Protein AF-A0A0S4IZT4-F1 (afdb_monomer)

Sequence (382 aa):
MASQEDWDALQRRHVTFEAAATEGKKELQRSRHFEVEDWSTKFVSDETIILMGGESGSGKTMHMLTANREQADVVVYVRGAQHHFAAALDAEATDKNRENVDCNIFVWNQQYRVFFEVLVVLVKAAIRNTNPMLGLCLQGWDVSEKAVFKVRLCLDEIGASTAFIRVCCAARPDALRKLLAWDDRVQLRIIAGGTGVDMKSETLGCETIGSEAPTFKHSIFSARGMSLYWNMRASLDGLTDNEFTDLKVAREKLMGKITWANVEKRKAALKNRDVILQACIKGLSTAIAKSRENDEPQGDNRASQRRLILEGLFSAVESDGGCAAALTNPRLAALIAARCNAVANEMVEKELCMSTSGTNIRQKILRPVEQEFKNINGLKDA

Solvent-accessible surface area (backbone atoms only — not comparable to full-atom values): 21372 Å² total; per-residue (Å²): 69,58,52,71,68,52,44,54,49,48,57,55,74,48,76,81,69,76,79,78,81,78,76,86,90,63,78,70,81,72,52,80,79,63,67,46,82,47,76,71,80,52,75,88,49,69,52,32,30,38,39,34,16,28,56,87,63,36,48,58,72,55,44,64,73,30,31,52,54,94,71,36,81,42,51,42,52,43,68,60,57,63,57,57,41,52,55,52,51,53,57,56,56,74,73,54,92,70,76,99,59,78,62,66,65,56,51,49,55,48,52,45,51,51,47,51,56,48,48,47,52,52,53,52,49,32,34,52,75,70,41,49,65,56,56,56,44,42,43,59,67,72,84,87,84,71,75,76,44,29,36,31,39,29,38,38,65,42,24,80,39,69,68,58,46,54,44,58,54,69,46,51,34,68,60,52,36,53,75,64,50,37,29,91,56,50,44,42,35,44,35,37,28,18,51,51,38,58,75,44,52,72,72,58,49,47,98,85,47,61,97,63,46,87,38,31,43,74,30,80,34,77,80,42,4,52,61,50,34,52,51,49,50,58,70,70,51,69,76,82,58,77,89,53,49,70,50,51,55,38,48,56,59,51,70,37,70,70,28,60,75,34,66,67,54,31,52,53,43,50,54,55,32,50,55,47,47,52,51,52,53,52,51,54,53,51,51,54,51,51,36,64,75,66,73,45,84,80,68,84,53,62,62,62,48,32,39,50,26,33,50,38,46,51,54,53,39,63,69,34,70,68,51,44,57,41,25,50,40,34,46,51,13,49,35,48,54,46,42,39,52,47,52,23,50,52,36,55,76,67,68,49,75,59,68,52,87,83,63,56,52,58,70,74,41,49,48,56,38,51,51,50,53,26,60,62,67,70,49,73,92,127

Secondary structure (DSSP, 8-state):
---HHHHHHHHHHS----S---SSS-GGGG--------GGGS-SSTTPEEEEE--TTSSHHHHHHHSSGGG-SEEEEEE-HHHHHHHHHHHHHHH-------HHHHHHHHHHHHHHHHHHHHHHHHHHHH-HHHHHHHH----SSPPPEEEEEEEESGGG-HHHHHHHHH--HHHHHHHTT--TTEEEEEEEEETTHHHHHTTT--TTS-S--TTEEEEE-TT-HHHHHHHHHHHHH---SGGGHHHHHHHHHHHSHHHHHSHHHHHHHHHHHHHHHHHHHHHHHHHHHHHHHTT-----THHHHHHHHHHHHHHHHHHSHHHHHHTTSHHHHHHHHHHHHHHHHHHHHTT--S--TT--HIIIIIHHHHHHHHHHHTPPP-

Structure (mmCIF, N/CA/C/O backbone):
data_AF-A0A0S4IZT4-F1
#
_entry.id   AF-A0A0S4IZT4-F1
#
loop_
_atom_site.group_PDB
_atom_site.id
_atom_site.type_symbol
_atom_site.label_atom_id
_atom_site.label_alt_id
_atom_site.label_comp_id
_atom_site.label_asym_id
_atom_site.label_entity_id
_atom_site.label_seq_id
_atom_site.pdbx_PDB_ins_code
_atom_site.Cartn_x
_atom_site.Cartn_y
_atom_site.Cartn_z
_atom_site.occupancy
_atom_site.B_iso_or_equiv
_atom_site.auth_seq_id
_atom_site.auth_comp_id
_atom_site.auth_asym_id
_atom_site.auth_atom_id
_atom_site.pdbx_PDB_model_num
ATOM 1 N N . MET A 1 1 ? -1.609 -8.388 -12.442 1.00 49.31 1 MET A N 1
ATOM 2 C CA . MET A 1 1 ? -1.215 -9.660 -13.071 1.00 49.31 1 MET A CA 1
ATOM 3 C C . MET A 1 1 ? 0.243 -9.879 -12.745 1.00 49.31 1 MET A C 1
ATOM 5 O O . MET A 1 1 ? 1.042 -8.997 -13.036 1.00 49.31 1 MET A O 1
ATOM 9 N N . ALA A 1 2 ? 0.534 -10.970 -12.048 1.00 49.97 2 ALA A N 1
ATOM 10 C CA . ALA A 1 2 ? 1.849 -11.351 -11.543 1.00 49.97 2 ALA A CA 1
ATOM 11 C C . ALA A 1 2 ? 2.040 -12.850 -11.852 1.00 49.97 2 ALA A C 1
ATOM 13 O O . ALA A 1 2 ? 1.041 -13.575 -11.923 1.00 49.97 2 ALA A O 1
ATOM 14 N N . SER A 1 3 ? 3.271 -13.310 -12.100 1.00 57.09 3 SER A N 1
ATOM 15 C CA . SER A 1 3 ? 3.555 -14.750 -12.246 1.00 57.09 3 SER A CA 1
ATOM 16 C C . SER A 1 3 ? 3.315 -15.493 -10.921 1.00 57.09 3 SER A C 1
ATOM 18 O O . SER A 1 3 ? 3.203 -14.848 -9.885 1.00 57.09 3 SER A O 1
ATOM 20 N N . GLN A 1 4 ? 3.229 -16.831 -10.909 1.00 57.06 4 GLN A N 1
ATOM 21 C CA . GLN A 1 4 ? 3.078 -17.571 -9.641 1.00 57.06 4 GLN A CA 1
ATOM 22 C C . GLN A 1 4 ? 4.261 -17.316 -8.693 1.00 57.06 4 GLN A C 1
ATOM 24 O O . GLN A 1 4 ? 4.056 -17.138 -7.503 1.00 57.06 4 GLN A O 1
ATOM 29 N N . GLU A 1 5 ? 5.481 -17.210 -9.219 1.00 60.59 5 GLU A N 1
ATOM 30 C CA . GLU A 1 5 ? 6.663 -16.872 -8.422 1.00 60.59 5 GLU A CA 1
ATOM 31 C C . GLU A 1 5 ? 6.588 -15.446 -7.855 1.00 60.59 5 GLU A C 1
ATOM 33 O O . GLU A 1 5 ? 6.900 -15.223 -6.683 1.00 60.59 5 GLU A O 1
ATOM 38 N N . ASP A 1 6 ? 6.121 -14.484 -8.658 1.00 55.22 6 ASP A N 1
ATOM 39 C CA . ASP A 1 6 ? 5.853 -13.124 -8.186 1.00 55.22 6 ASP A CA 1
ATOM 40 C C . ASP A 1 6 ? 4.740 -13.114 -7.141 1.00 55.22 6 ASP A C 1
ATOM 42 O O . ASP A 1 6 ? 4.844 -12.394 -6.155 1.00 55.22 6 ASP A O 1
ATOM 46 N N . TRP A 1 7 ? 3.698 -13.927 -7.319 1.00 59.06 7 TRP A N 1
ATOM 47 C CA . TRP A 1 7 ? 2.628 -14.100 -6.343 1.00 59.06 7 TRP A CA 1
ATOM 48 C C . TRP A 1 7 ? 3.156 -14.674 -5.036 1.00 59.06 7 TRP A C 1
ATOM 50 O O . TRP A 1 7 ? 2.879 -14.100 -3.988 1.00 59.06 7 TRP A O 1
ATOM 60 N N . ASP A 1 8 ? 3.971 -15.723 -5.084 1.00 60.00 8 ASP A N 1
ATOM 61 C CA . ASP A 1 8 ? 4.587 -16.325 -3.904 1.00 60.00 8 ASP A CA 1
ATOM 62 C C . ASP A 1 8 ? 5.551 -15.342 -3.228 1.00 60.00 8 ASP A C 1
ATOM 64 O O . ASP A 1 8 ? 5.696 -15.337 -2.007 1.00 60.00 8 ASP A O 1
ATOM 68 N N . ALA A 1 9 ? 6.246 -14.505 -4.001 1.00 60.25 9 ALA A N 1
ATOM 69 C CA . ALA A 1 9 ? 7.122 -13.469 -3.472 1.00 60.25 9 ALA A CA 1
ATOM 70 C C . ALA A 1 9 ? 6.343 -12.304 -2.852 1.00 60.25 9 ALA A C 1
ATOM 72 O O . ALA A 1 9 ? 6.743 -11.807 -1.801 1.00 60.25 9 ALA A O 1
ATOM 73 N N . LEU A 1 10 ? 5.241 -11.875 -3.472 1.00 58.19 10 LEU A N 1
ATOM 74 C CA . LEU A 1 10 ? 4.322 -10.881 -2.924 1.00 58.19 10 LEU A CA 1
ATOM 75 C C . LEU A 1 10 ? 3.712 -11.420 -1.629 1.00 58.19 10 LEU A C 1
ATOM 77 O O . LEU A 1 10 ? 3.842 -10.784 -0.591 1.00 58.19 10 LEU A O 1
ATOM 81 N N . GLN A 1 11 ? 3.154 -12.629 -1.648 1.00 56.09 11 GLN A N 1
ATOM 82 C CA . GLN A 1 11 ? 2.599 -13.312 -0.479 1.00 56.09 11 GLN A CA 1
ATOM 83 C C . GLN A 1 11 ? 3.622 -13.398 0.654 1.00 56.09 11 GLN A C 1
ATOM 85 O O . GLN A 1 11 ? 3.335 -12.948 1.757 1.00 56.09 11 GLN A O 1
ATOM 90 N N . ARG A 1 12 ? 4.851 -13.846 0.359 1.00 54.69 12 ARG A N 1
ATOM 91 C CA . ARG A 1 12 ? 5.947 -13.855 1.336 1.00 54.69 12 ARG A CA 1
ATOM 92 C C . ARG A 1 12 ? 6.289 -12.462 1.842 1.00 54.69 12 ARG A C 1
ATOM 94 O O . ARG A 1 12 ? 6.605 -12.329 3.005 1.00 54.69 12 ARG A O 1
ATOM 101 N N . ARG A 1 13 ? 6.252 -11.413 1.017 1.00 51.16 13 ARG A N 1
ATOM 102 C CA . ARG A 1 13 ? 6.588 -10.033 1.426 1.00 51.16 13 ARG A CA 1
ATOM 103 C C . ARG A 1 13 ? 5.485 -9.349 2.234 1.00 51.16 13 ARG A C 1
ATOM 105 O O . ARG A 1 13 ? 5.774 -8.333 2.881 1.00 51.16 13 ARG A O 1
ATOM 112 N N . HIS A 1 14 ? 4.257 -9.853 2.183 1.00 52.41 14 HIS A N 1
ATOM 113 C CA . HIS A 1 14 ? 3.072 -9.172 2.686 1.00 52.41 14 HIS A CA 1
ATOM 114 C C . HIS A 1 14 ? 2.580 -9.695 4.033 1.00 52.41 14 HIS A C 1
ATOM 116 O O . HIS A 1 14 ? 2.930 -10.767 4.503 1.00 52.41 14 HIS A O 1
ATOM 122 N N . VAL A 1 15 ? 1.782 -8.842 4.673 1.00 46.41 15 VAL A N 1
ATOM 123 C CA . VAL A 1 15 ? 1.150 -9.075 5.965 1.00 46.41 15 VAL A CA 1
ATOM 124 C C . VAL A 1 15 ? -0.014 -10.044 5.779 1.00 46.41 15 VAL A C 1
ATOM 126 O O . VAL A 1 15 ? -1.128 -9.634 5.454 1.00 46.41 15 VAL A O 1
ATOM 129 N N . THR A 1 16 ? 0.236 -11.331 5.982 1.00 36.22 16 THR A N 1
ATOM 130 C CA . THR A 1 16 ? -0.810 -12.314 6.267 1.00 36.22 16 THR A CA 1
ATOM 131 C C . THR A 1 16 ? -1.144 -12.259 7.755 1.00 36.22 16 THR A C 1
ATOM 133 O O . THR A 1 16 ? -0.307 -12.547 8.602 1.00 36.22 16 THR A O 1
ATOM 136 N N . PHE A 1 17 ? -2.384 -11.896 8.090 1.00 38.78 17 PHE A N 1
ATOM 137 C CA . PHE A 1 17 ? -2.997 -12.319 9.348 1.00 38.78 17 PHE A CA 1
ATOM 138 C C . PHE A 1 17 ? -4.193 -13.190 9.002 1.00 38.78 17 PHE A C 1
ATOM 140 O O . PHE A 1 17 ? -5.233 -12.697 8.566 1.00 38.78 17 PHE A O 1
ATOM 147 N N . GLU A 1 18 ? -4.016 -14.497 9.168 1.00 41.09 18 GLU A N 1
ATOM 148 C CA . GLU A 1 18 ? -5.107 -15.455 9.099 1.00 41.09 18 GLU A CA 1
ATOM 149 C C . GLU A 1 18 ? -6.138 -15.156 10.192 1.00 41.09 18 GLU A C 1
ATOM 151 O O . GLU A 1 18 ? -5.833 -15.152 11.385 1.00 41.09 18 GLU A O 1
ATOM 156 N N . ALA A 1 19 ? -7.390 -14.980 9.779 1.00 36.25 19 ALA A N 1
ATOM 157 C CA . ALA A 1 19 ? -8.485 -15.614 10.491 1.00 36.25 19 ALA A CA 1
ATOM 158 C C . ALA A 1 19 ? -8.641 -17.001 9.851 1.00 36.25 19 ALA A C 1
ATOM 160 O O . ALA A 1 19 ? -9.056 -17.084 8.694 1.00 36.25 19 ALA A O 1
ATOM 161 N N . ALA A 1 20 ? -8.199 -18.039 10.568 1.00 37.69 20 ALA A N 1
ATOM 162 C CA . ALA A 1 20 ? -8.419 -19.466 10.315 1.00 37.69 20 ALA A CA 1
ATOM 163 C C . ALA A 1 20 ? -8.413 -19.911 8.832 1.00 37.69 20 ALA A C 1
ATOM 165 O O . ALA A 1 20 ? -9.437 -19.860 8.137 1.00 37.69 20 ALA A O 1
ATOM 166 N N . ALA A 1 21 ? -7.276 -20.420 8.349 1.00 38.75 21 ALA A N 1
ATOM 167 C CA . ALA A 1 21 ? -7.258 -21.264 7.160 1.00 38.75 21 ALA A CA 1
ATOM 168 C C . ALA A 1 21 ? -7.560 -22.719 7.557 1.00 38.75 21 ALA A C 1
ATOM 170 O O . ALA A 1 21 ? -6.681 -23.501 7.906 1.00 38.75 21 ALA A O 1
ATOM 171 N N . THR A 1 22 ? -8.835 -23.094 7.474 1.00 40.62 22 THR A N 1
ATOM 172 C CA . THR A 1 22 ? -9.194 -24.417 6.956 1.00 40.62 22 THR A CA 1
ATOM 173 C C . THR A 1 22 ? -8.642 -24.537 5.535 1.00 40.62 22 THR A C 1
ATOM 175 O O . THR A 1 22 ? -9.011 -23.747 4.669 1.00 40.62 22 THR A O 1
ATOM 178 N N . GLU A 1 23 ? -7.720 -25.482 5.370 1.00 43.94 23 GLU A N 1
ATOM 179 C CA . GLU A 1 23 ? -7.242 -26.146 4.153 1.00 43.94 23 GLU A CA 1
ATOM 180 C C . GLU A 1 23 ? -7.355 -25.413 2.803 1.00 43.94 23 GLU A C 1
ATOM 182 O O . GLU A 1 23 ? -8.423 -25.255 2.218 1.00 43.94 23 GLU A O 1
ATOM 187 N N . GLY A 1 24 ? -6.181 -25.159 2.218 1.00 47.25 24 GLY A N 1
ATOM 188 C CA . GLY A 1 24 ? -5.951 -25.445 0.804 1.00 47.25 24 GLY A CA 1
ATOM 189 C C . GLY A 1 24 ? -6.485 -24.423 -0.198 1.00 47.25 24 GLY A C 1
ATOM 190 O O . GLY A 1 24 ? -7.548 -24.597 -0.783 1.00 47.25 24 GLY A O 1
ATOM 191 N N . LYS A 1 25 ? -5.604 -23.477 -0.546 1.00 42.22 25 LYS A N 1
ATOM 192 C CA . LYS A 1 25 ? -5.668 -22.519 -1.667 1.00 42.22 25 LYS A CA 1
ATOM 193 C C . LYS A 1 25 ? -6.445 -21.225 -1.384 1.00 42.22 25 LYS A C 1
ATOM 195 O O . LYS A 1 25 ? -7.637 -21.227 -1.100 1.00 42.22 25 LYS A O 1
ATOM 200 N N . LYS A 1 26 ? -5.735 -20.119 -1.674 1.00 41.91 26 LYS A N 1
ATOM 201 C CA . LYS A 1 26 ? -6.151 -18.700 -1.767 1.00 41.91 26 LYS A CA 1
ATOM 202 C C . LYS A 1 26 ? -5.897 -17.817 -0.531 1.00 41.91 26 LYS A C 1
ATOM 204 O O . LYS A 1 26 ? -6.772 -17.074 -0.097 1.00 41.91 26 LYS A O 1
ATOM 209 N N . GLU A 1 27 ? -4.660 -17.802 -0.040 1.00 46.75 27 GLU A N 1
ATOM 210 C CA . GLU A 1 27 ? -4.227 -16.941 1.078 1.00 46.75 27 GLU A CA 1
ATOM 211 C C . GLU A 1 27 ? -4.316 -15.425 0.778 1.00 46.75 27 GLU A C 1
ATOM 213 O O . GLU A 1 27 ? -4.737 -14.651 1.635 1.00 46.75 27 GLU A O 1
ATOM 218 N N . LEU A 1 28 ? -4.057 -14.979 -0.459 1.00 41.69 28 LEU A N 1
ATOM 219 C CA . LEU A 1 28 ? -4.206 -13.564 -0.857 1.00 41.69 28 LEU A CA 1
ATOM 220 C C . LEU A 1 28 ? -5.654 -13.138 -1.176 1.00 41.69 28 LEU A C 1
ATOM 222 O O . LEU A 1 28 ? -5.932 -11.948 -1.277 1.00 41.69 28 LEU A O 1
ATOM 226 N N . GLN A 1 29 ? -6.626 -14.053 -1.300 1.00 38.84 29 GLN A N 1
ATOM 227 C CA . GLN A 1 29 ? -8.026 -13.616 -1.472 1.00 38.84 29 GLN A CA 1
ATOM 228 C C . GLN A 1 29 ? -8.595 -12.957 -0.209 1.00 38.84 29 GLN A C 1
ATOM 230 O O . GLN A 1 29 ? -9.589 -12.237 -0.289 1.00 38.84 29 GLN A O 1
ATOM 235 N N . ARG A 1 30 ? -7.957 -13.181 0.946 1.00 36.53 30 ARG A N 1
ATOM 236 C CA . ARG A 1 30 ? -8.324 -12.564 2.225 1.00 36.53 30 ARG A CA 1
ATOM 237 C C . ARG A 1 30 ? -7.426 -11.388 2.610 1.00 36.53 30 ARG A C 1
ATOM 239 O O . ARG A 1 30 ? -7.737 -10.703 3.584 1.00 36.53 30 ARG A O 1
ATOM 246 N N . SER A 1 31 ? -6.348 -11.108 1.869 1.00 43.91 31 SER A N 1
ATOM 247 C CA . SER A 1 31 ? -5.545 -9.914 2.129 1.00 43.91 31 SER A CA 1
ATOM 248 C C . SER A 1 31 ? -6.351 -8.676 1.748 1.00 43.91 31 SER A C 1
ATOM 250 O O . SER A 1 31 ? -6.636 -8.435 0.574 1.00 43.91 31 SER A O 1
ATOM 252 N N . ARG A 1 32 ? -6.731 -7.871 2.747 1.00 48.03 32 ARG A N 1
ATOM 253 C CA . ARG A 1 32 ? -7.268 -6.534 2.491 1.00 48.03 32 ARG A CA 1
ATOM 254 C C . ARG A 1 32 ? -6.150 -5.687 1.897 1.00 48.03 32 ARG A C 1
ATOM 256 O O . ARG A 1 32 ? -5.216 -5.291 2.589 1.00 48.03 32 ARG A O 1
ATOM 263 N N . HIS A 1 33 ? -6.255 -5.422 0.603 1.00 55.78 33 HIS A N 1
ATOM 264 C CA . HIS A 1 33 ? -5.462 -4.393 -0.043 1.00 55.78 33 HIS A CA 1
ATOM 265 C C . HIS A 1 33 ? -5.962 -3.047 0.464 1.00 55.78 33 HIS A C 1
ATOM 267 O O . HIS A 1 33 ? -7.084 -2.639 0.171 1.00 55.78 33 HIS A O 1
ATOM 273 N N . PHE A 1 34 ? -5.138 -2.385 1.265 1.00 59.09 34 PHE A N 1
ATOM 274 C CA . PHE A 1 34 ? -5.406 -1.021 1.673 1.00 59.09 34 PHE A CA 1
ATOM 275 C C . PHE A 1 34 ? -5.193 -0.117 0.464 1.00 59.09 34 PHE A C 1
ATOM 277 O O . PHE A 1 34 ? -4.096 -0.062 -0.103 1.00 59.09 34 PHE A O 1
ATOM 284 N N . GLU A 1 35 ? -6.262 0.548 0.042 1.00 62.66 35 GLU A N 1
ATOM 285 C CA . GLU A 1 35 ? -6.135 1.693 -0.840 1.00 62.66 35 GLU A CA 1
ATOM 286 C C . GLU A 1 35 ? -5.448 2.792 -0.042 1.00 62.66 35 GLU A C 1
ATOM 288 O O . GLU A 1 35 ? -5.945 3.247 0.990 1.00 62.66 35 GLU A O 1
ATOM 293 N N . VAL A 1 36 ? -4.244 3.148 -0.478 1.00 65.50 36 VAL A N 1
ATOM 294 C CA . VAL A 1 36 ? -3.521 4.267 0.103 1.00 65.50 36 VAL A CA 1
ATOM 295 C C . VAL A 1 36 ? -3.661 5.413 -0.875 1.00 65.50 36 VAL A C 1
ATOM 297 O O . VAL A 1 36 ? -2.955 5.473 -1.881 1.00 65.50 36 VAL A O 1
ATOM 300 N N . GLU A 1 37 ? -4.624 6.289 -0.603 1.00 68.94 37 GLU A N 1
ATOM 301 C CA . GLU A 1 37 ? -4.712 7.567 -1.295 1.00 68.94 37 GLU A CA 1
ATOM 302 C C . GLU A 1 37 ? -3.464 8.377 -0.954 1.00 68.94 37 GLU A C 1
ATOM 304 O O . GLU A 1 37 ? -3.208 8.732 0.201 1.00 68.94 37 GLU A O 1
ATOM 309 N N . ASP A 1 38 ? -2.645 8.619 -1.968 1.00 75.19 38 ASP A N 1
ATOM 310 C CA . ASP A 1 38 ? -1.394 9.331 -1.804 1.00 75.19 38 ASP A CA 1
ATOM 311 C C . ASP A 1 38 ? -1.098 10.153 -3.047 1.00 75.19 38 ASP A C 1
ATOM 313 O O . ASP A 1 38 ? -0.809 9.638 -4.134 1.00 75.19 38 ASP A O 1
ATOM 317 N N . TRP A 1 39 ? -1.128 11.467 -2.849 1.00 80.50 39 TRP A N 1
ATOM 318 C CA . TRP A 1 39 ? -0.910 12.435 -3.907 1.00 80.50 39 TRP A CA 1
ATOM 319 C C . TRP A 1 39 ? 0.463 12.292 -4.567 1.00 80.50 39 TRP A C 1
ATOM 321 O O . TRP A 1 39 ? 0.611 12.629 -5.742 1.00 80.50 39 TRP A O 1
ATOM 331 N N . SER A 1 40 ? 1.482 11.774 -3.871 1.00 79.50 40 SER A N 1
ATOM 332 C CA . SER A 1 40 ? 2.807 11.607 -4.484 1.00 79.50 40 SER A CA 1
ATOM 333 C C . SER A 1 40 ? 2.840 10.498 -5.537 1.00 79.50 40 SER A C 1
ATOM 335 O O . SER A 1 40 ? 3.669 10.553 -6.439 1.00 79.50 40 SER A O 1
ATOM 337 N N . THR A 1 41 ? 1.910 9.543 -5.472 1.00 84.06 41 THR A N 1
ATOM 338 C CA . THR A 1 41 ? 1.760 8.460 -6.458 1.00 84.06 41 THR A CA 1
ATOM 339 C C . THR A 1 41 ? 0.592 8.690 -7.416 1.00 84.06 41 THR A C 1
ATOM 341 O O . THR A 1 41 ? 0.284 7.833 -8.243 1.00 84.06 41 THR A O 1
ATOM 344 N N . LYS A 1 42 ? -0.051 9.861 -7.334 1.00 88.06 42 LYS A N 1
ATOM 345 C CA . LYS A 1 42 ? -1.080 10.273 -8.280 1.00 88.06 42 LYS A CA 1
ATOM 346 C C . LYS A 1 42 ? -0.435 10.787 -9.563 1.00 88.06 42 LYS A C 1
ATOM 348 O O . LYS A 1 42 ? 0.439 11.664 -9.513 1.00 88.06 42 LYS A O 1
ATOM 353 N N . PHE A 1 43 ? -0.888 10.250 -10.692 1.00 85.81 43 PHE A N 1
ATOM 354 C CA . PHE A 1 43 ? -0.468 10.696 -12.019 1.00 85.81 43 PHE A CA 1
ATOM 355 C C . PHE A 1 43 ? -1.029 12.084 -12.317 1.00 85.81 43 PHE A C 1
ATOM 357 O O . PHE A 1 43 ? -2.229 12.313 -12.147 1.00 85.81 43 PHE A O 1
ATOM 364 N N . VAL A 1 44 ? -0.149 12.992 -12.742 1.00 85.38 44 VAL A N 1
ATOM 365 C CA . VAL A 1 44 ? -0.507 14.355 -13.166 1.00 85.38 44 VAL A CA 1
ATOM 366 C C . VAL A 1 44 ? -0.837 14.369 -14.656 1.00 85.38 44 VAL A C 1
ATOM 368 O O . VAL A 1 44 ? -1.821 14.983 -15.057 1.00 85.38 44 VAL A O 1
ATOM 371 N N . SER A 1 45 ? -0.060 13.638 -15.458 1.00 90.06 45 SER A N 1
ATOM 372 C CA . SER A 1 45 ? -0.339 13.376 -16.867 1.00 90.06 45 SER A CA 1
ATOM 373 C C . SER A 1 45 ? -0.129 11.901 -17.205 1.00 90.06 45 SER A C 1
ATOM 375 O O . SER A 1 45 ? 0.437 11.125 -16.430 1.00 90.06 45 SER A O 1
ATOM 377 N N . ASP A 1 46 ? -0.585 11.525 -18.393 1.00 86.75 46 ASP A N 1
ATOM 378 C CA . ASP A 1 46 ? -0.478 10.172 -18.939 1.00 86.75 46 ASP A CA 1
ATOM 379 C C . ASP A 1 46 ? 0.960 9.827 -19.356 1.00 86.75 46 ASP A C 1
ATOM 381 O O . ASP A 1 46 ? 1.309 8.658 -19.498 1.00 86.75 46 ASP A O 1
ATOM 385 N N . GLU A 1 47 ? 1.796 10.852 -19.514 1.00 89.00 47 GLU A N 1
ATOM 386 C CA . GLU A 1 47 ? 3.207 10.737 -19.873 1.00 89.00 47 GLU A CA 1
ATOM 387 C C . GLU A 1 47 ? 4.117 10.688 -18.640 1.00 89.00 47 GLU A C 1
ATOM 389 O O . GLU A 1 47 ? 5.275 10.292 -18.753 1.00 89.00 47 GLU A O 1
ATOM 394 N N . THR A 1 48 ? 3.610 11.067 -17.459 1.00 90.38 48 THR A N 1
ATOM 395 C CA . THR A 1 48 ? 4.403 11.073 -16.228 1.00 90.38 48 THR A CA 1
ATOM 396 C C . THR A 1 48 ? 4.678 9.652 -15.743 1.00 90.38 48 THR A C 1
ATOM 398 O O . THR A 1 48 ? 3.763 8.889 -15.433 1.00 90.38 48 THR A O 1
ATOM 401 N N . ILE A 1 49 ? 5.953 9.328 -15.567 1.00 92.25 49 ILE A N 1
ATOM 402 C CA . ILE A 1 49 ? 6.423 8.122 -14.887 1.00 92.25 49 ILE A CA 1
ATOM 403 C C . ILE A 1 49 ? 6.615 8.422 -13.405 1.00 92.25 49 ILE A C 1
ATOM 405 O O . ILE A 1 49 ? 7.183 9.446 -13.039 1.00 92.25 49 ILE A O 1
ATOM 409 N N . ILE A 1 50 ? 6.166 7.537 -12.522 1.00 92.88 50 ILE A N 1
ATOM 410 C CA . ILE A 1 50 ? 6.350 7.725 -11.078 1.00 92.88 50 ILE A CA 1
ATOM 411 C C . ILE A 1 50 ? 7.500 6.845 -10.602 1.00 92.88 50 ILE A C 1
ATOM 413 O O . ILE A 1 50 ? 7.425 5.622 -10.690 1.00 92.88 50 ILE A O 1
ATOM 417 N N . LEU A 1 51 ? 8.554 7.463 -10.072 1.00 92.56 51 LEU A N 1
ATOM 418 C CA . LEU A 1 51 ? 9.689 6.775 -9.464 1.00 92.56 51 LEU A CA 1
ATOM 419 C C . LEU A 1 51 ? 9.523 6.747 -7.951 1.00 92.56 51 LEU A C 1
ATOM 421 O O . LEU A 1 51 ? 9.398 7.786 -7.308 1.00 92.56 51 LEU A O 1
ATOM 425 N N . MET A 1 52 ? 9.535 5.552 -7.379 1.00 90.94 52 MET A N 1
ATOM 426 C CA . MET A 1 52 ? 9.336 5.324 -5.958 1.00 90.94 52 MET A CA 1
ATOM 427 C C . MET A 1 52 ? 10.624 4.838 -5.310 1.00 90.94 52 MET A C 1
ATOM 429 O O . MET A 1 52 ? 11.031 3.684 -5.474 1.00 90.94 52 MET A O 1
ATOM 433 N N . GLY A 1 53 ? 11.245 5.708 -4.525 1.00 88.88 53 GLY A N 1
ATOM 434 C CA . GLY A 1 53 ? 12.377 5.346 -3.691 1.00 88.88 53 GLY A CA 1
ATOM 435 C C . GLY A 1 53 ? 11.983 5.133 -2.236 1.00 88.88 53 GLY A C 1
ATOM 436 O O . GLY A 1 53 ? 10.898 5.496 -1.781 1.00 88.88 53 GLY A O 1
ATOM 437 N N . GLY A 1 54 ? 12.826 4.393 -1.526 1.00 84.94 54 GLY A N 1
ATOM 438 C CA . GLY A 1 54 ? 12.691 4.129 -0.100 1.00 84.94 54 GLY A CA 1
ATOM 439 C C . GLY A 1 54 ? 13.370 2.826 0.295 1.00 84.94 54 GLY A C 1
ATOM 440 O O . GLY A 1 54 ? 13.730 2.005 -0.554 1.00 84.94 54 GLY A O 1
ATOM 441 N N . GLU A 1 55 ? 13.489 2.595 1.593 1.00 82.31 55 GLU A N 1
ATOM 442 C CA . GLU A 1 55 ? 14.131 1.402 2.151 1.00 82.31 55 GLU A CA 1
ATOM 443 C C . GLU A 1 55 ? 13.358 0.104 1.866 1.00 82.31 55 GLU A C 1
ATOM 445 O O . GLU A 1 55 ? 12.175 0.108 1.504 1.00 82.31 55 GLU A O 1
ATOM 450 N N . SER A 1 56 ? 14.023 -1.040 2.029 1.00 80.75 56 SER A N 1
ATOM 451 C CA . SER A 1 56 ? 13.342 -2.337 1.980 1.00 80.75 56 SER A CA 1
ATOM 452 C C . SER A 1 56 ? 12.216 -2.384 3.021 1.00 80.75 56 SER A C 1
ATOM 454 O O . SER A 1 56 ? 12.380 -1.941 4.153 1.00 80.75 56 SER A O 1
ATOM 456 N N . GLY A 1 57 ? 11.042 -2.886 2.635 1.00 72.50 57 GLY A N 1
ATOM 457 C CA . GLY A 1 57 ? 9.881 -2.932 3.528 1.00 72.50 57 GLY A CA 1
ATOM 458 C C . GLY A 1 57 ? 9.144 -1.600 3.727 1.00 72.50 57 GLY A C 1
ATOM 459 O O . GLY A 1 57 ? 8.150 -1.578 4.443 1.00 72.50 57 GLY A O 1
ATOM 460 N N . SER A 1 58 ? 9.520 -0.509 3.053 1.00 75.62 58 SER A N 1
ATOM 461 C CA . SER A 1 58 ? 8.813 0.780 3.179 1.00 75.62 58 SER A CA 1
ATOM 462 C C . SER A 1 58 ? 7.397 0.817 2.570 1.00 75.62 58 SER A C 1
ATOM 464 O O . SER A 1 58 ? 6.727 1.845 2.611 1.00 75.62 58 SER A O 1
ATOM 466 N N . GLY A 1 59 ? 6.923 -0.293 1.994 1.00 77.12 59 GLY A N 1
ATOM 467 C CA . GLY A 1 59 ? 5.581 -0.401 1.412 1.00 77.12 59 GLY A CA 1
ATOM 468 C C . GLY A 1 59 ? 5.462 0.061 -0.046 1.00 77.12 59 GLY A C 1
ATOM 469 O O . GLY A 1 59 ? 4.339 0.172 -0.539 1.00 77.12 59 GLY A O 1
ATOM 470 N N . LYS A 1 60 ? 6.584 0.291 -0.749 1.00 86.12 60 LYS A N 1
ATOM 471 C CA . LYS A 1 60 ? 6.605 0.699 -2.171 1.00 86.12 60 LYS A CA 1
ATOM 472 C C . LYS A 1 60 ? 5.806 -0.242 -3.063 1.00 86.12 60 LYS A C 1
ATOM 474 O O . LYS A 1 60 ? 4.911 0.209 -3.761 1.00 86.12 60 LYS A O 1
ATOM 479 N N . THR A 1 61 ? 6.090 -1.544 -3.005 1.00 85.44 61 THR A N 1
ATOM 480 C CA . THR A 1 61 ? 5.412 -2.551 -3.832 1.00 85.44 61 THR A CA 1
ATOM 481 C C . THR A 1 61 ? 3.897 -2.482 -3.660 1.00 85.44 61 THR A C 1
ATOM 483 O O . THR A 1 61 ? 3.177 -2.427 -4.647 1.00 85.44 61 THR A O 1
ATOM 486 N N . MET A 1 62 ? 3.410 -2.366 -2.419 1.00 77.94 62 MET A N 1
ATOM 487 C CA . MET A 1 62 ? 1.977 -2.201 -2.162 1.00 77.94 62 MET A CA 1
ATOM 488 C C . MET A 1 62 ? 1.428 -0.919 -2.774 1.00 77.94 62 MET A C 1
ATOM 490 O O . MET A 1 62 ? 0.428 -0.977 -3.472 1.00 77.94 62 MET A O 1
ATOM 494 N N . HIS A 1 63 ? 2.100 0.215 -2.590 1.00 82.69 63 HIS A N 1
ATOM 495 C CA . HIS A 1 63 ? 1.640 1.473 -3.175 1.00 82.69 63 HIS A CA 1
ATOM 496 C C . HIS A 1 63 ? 1.623 1.437 -4.705 1.00 82.69 63 HIS A C 1
ATOM 498 O O . HIS A 1 63 ? 0.651 1.884 -5.302 1.00 82.69 63 HIS A O 1
ATOM 504 N N . MET A 1 64 ? 2.630 0.842 -5.353 1.00 89.12 64 MET A N 1
ATOM 505 C CA . MET A 1 64 ? 2.605 0.650 -6.807 1.00 89.12 64 MET A CA 1
ATOM 506 C C . MET A 1 64 ? 1.350 -0.123 -7.238 1.00 89.12 64 MET A C 1
ATOM 508 O O . MET A 1 64 ? 0.671 0.252 -8.195 1.00 89.12 64 MET A O 1
ATOM 512 N N . LEU A 1 65 ? 1.019 -1.188 -6.505 1.00 85.69 65 LEU A N 1
ATOM 513 C CA . LEU A 1 65 ? -0.097 -2.074 -6.821 1.00 85.69 65 LEU A CA 1
ATOM 514 C C . LEU A 1 65 ? -1.474 -1.480 -6.484 1.00 85.69 65 LEU A C 1
ATOM 516 O O . LEU A 1 65 ? -2.414 -1.717 -7.236 1.00 85.69 65 LEU A O 1
ATOM 520 N N . THR A 1 66 ? -1.615 -0.751 -5.373 1.00 81.44 66 THR A N 1
ATOM 521 C CA . THR A 1 66 ? -2.930 -0.428 -4.788 1.00 81.44 66 THR A CA 1
ATOM 522 C C . THR A 1 66 ? -3.227 1.058 -4.634 1.00 81.44 66 THR A C 1
ATOM 524 O O . THR A 1 66 ? -4.385 1.395 -4.404 1.00 81.44 66 THR A O 1
ATOM 527 N N . ALA A 1 67 ? -2.241 1.955 -4.745 1.00 82.94 67 ALA A N 1
ATOM 528 C CA . ALA A 1 67 ? -2.488 3.386 -4.553 1.00 82.94 67 ALA A CA 1
ATOM 529 C C . ALA A 1 67 ? -3.338 3.964 -5.691 1.00 82.94 67 ALA A C 1
ATOM 531 O O . ALA A 1 67 ? -3.140 3.580 -6.845 1.00 82.94 67 ALA A O 1
ATOM 532 N N . ASN A 1 68 ? -4.236 4.903 -5.380 1.00 85.69 68 ASN A N 1
ATOM 533 C CA . ASN A 1 68 ? -5.113 5.577 -6.348 1.00 85.69 68 ASN A CA 1
ATOM 534 C C . ASN A 1 68 ? -5.774 4.564 -7.307 1.00 85.69 68 ASN A C 1
ATOM 536 O O . ASN A 1 68 ? -5.469 4.534 -8.509 1.00 85.69 68 ASN A O 1
ATOM 540 N N . ARG A 1 69 ? -6.568 3.629 -6.773 1.00 84.50 69 ARG A N 1
ATOM 541 C CA . ARG A 1 69 ? -7.084 2.482 -7.537 1.00 84.50 69 ARG A CA 1
ATOM 542 C C . ARG A 1 69 ? -7.968 2.928 -8.700 1.00 84.50 69 ARG A C 1
ATOM 544 O O . ARG A 1 69 ? -7.962 2.296 -9.750 1.00 84.50 69 ARG A O 1
ATOM 551 N N . GLU A 1 70 ? -8.653 4.056 -8.565 1.00 85.94 70 GLU A N 1
ATOM 552 C CA . GLU A 1 70 ? -9.455 4.699 -9.609 1.00 85.94 70 GLU A CA 1
ATOM 553 C C . GLU A 1 70 ? -8.641 5.108 -10.858 1.00 85.94 70 GLU A C 1
ATOM 555 O O . GLU A 1 70 ? -9.190 5.422 -11.924 1.00 85.94 70 GLU A O 1
ATOM 560 N N . GLN A 1 71 ? -7.308 5.106 -10.745 1.00 89.88 71 GLN A N 1
ATOM 561 C CA . GLN A 1 71 ? -6.371 5.401 -11.825 1.00 89.88 71 GLN A CA 1
ATOM 562 C C . GLN A 1 71 ? -5.887 4.160 -12.595 1.00 89.88 71 GLN A C 1
ATOM 564 O O . GLN A 1 71 ? -5.042 4.319 -13.481 1.00 89.88 71 GLN A O 1
ATOM 569 N N . ALA A 1 72 ? -6.381 2.956 -12.291 1.00 91.31 72 ALA A N 1
ATOM 570 C CA . ALA A 1 72 ? -6.023 1.735 -13.012 1.00 91.31 72 ALA A CA 1
ATOM 571 C C . ALA A 1 72 ? -7.178 0.718 -13.048 1.00 91.31 72 ALA A C 1
ATOM 573 O O . ALA A 1 72 ? -7.634 0.252 -12.008 1.00 91.31 72 ALA A O 1
ATOM 574 N N . ASP A 1 73 ? -7.581 0.305 -14.249 1.00 91.44 73 ASP A N 1
ATOM 575 C CA . ASP A 1 73 ? -8.505 -0.819 -14.451 1.00 91.44 73 ASP A CA 1
ATOM 576 C C . ASP A 1 73 ? -7.763 -2.157 -14.339 1.00 91.44 73 ASP A C 1
ATOM 578 O O . ASP A 1 73 ? -8.310 -3.166 -13.888 1.00 91.44 73 ASP A O 1
ATOM 582 N N . VAL A 1 74 ? -6.477 -2.161 -14.709 1.00 92.12 74 VAL A N 1
ATOM 583 C CA . VAL A 1 74 ? -5.582 -3.305 -14.534 1.00 92.12 74 VAL A CA 1
ATOM 584 C C . VAL A 1 74 ? -4.182 -2.867 -14.119 1.00 92.12 74 VAL A C 1
ATOM 586 O O . VAL A 1 74 ? -3.654 -1.848 -14.566 1.00 92.12 74 VAL A O 1
ATOM 589 N N . VAL A 1 75 ? -3.553 -3.697 -13.290 1.00 92.12 75 VAL A N 1
ATOM 590 C CA . VAL A 1 75 ? -2.152 -3.558 -12.895 1.00 92.12 75 VAL A CA 1
ATOM 591 C C . VAL A 1 75 ? -1.350 -4.717 -13.477 1.00 92.12 75 VAL A C 1
ATOM 593 O O . VAL A 1 75 ? -1.696 -5.881 -13.263 1.00 92.12 75 VAL A O 1
ATOM 596 N N . VAL A 1 76 ? -0.268 -4.417 -14.186 1.00 93.44 76 VAL A N 1
ATOM 597 C CA . VAL A 1 76 ? 0.739 -5.375 -14.652 1.00 93.44 76 VAL A CA 1
ATOM 598 C C . VAL A 1 76 ? 1.965 -5.201 -13.769 1.00 93.44 76 VAL A C 1
ATOM 600 O O . VAL A 1 76 ? 2.550 -4.125 -13.740 1.00 93.44 76 VAL A O 1
ATOM 603 N N . TYR A 1 77 ? 2.331 -6.234 -13.019 1.00 92.00 77 TYR A N 1
ATOM 604 C CA . TYR A 1 77 ? 3.474 -6.191 -12.114 1.00 92.00 77 TYR A CA 1
ATOM 605 C C . TYR A 1 77 ? 4.626 -6.973 -12.728 1.00 92.00 77 TYR A C 1
ATOM 607 O O . TYR A 1 77 ? 4.449 -8.125 -13.117 1.00 92.00 77 TYR A O 1
ATOM 615 N N . VAL A 1 78 ? 5.787 -6.332 -12.823 1.00 89.75 78 VAL A N 1
ATOM 616 C CA . VAL A 1 78 ? 7.007 -6.920 -13.363 1.00 89.75 78 VAL A CA 1
ATOM 617 C C . VAL A 1 78 ? 8.114 -6.749 -12.337 1.00 89.75 78 VAL A C 1
ATOM 619 O O . VAL A 1 78 ? 8.505 -5.630 -11.999 1.00 89.75 78 VAL A O 1
ATOM 622 N N . ARG A 1 79 ? 8.645 -7.871 -11.864 1.00 85.88 79 ARG A N 1
ATOM 623 C CA . ARG A 1 79 ? 9.803 -7.918 -10.977 1.00 85.88 79 ARG A CA 1
ATOM 624 C C . ARG A 1 79 ? 11.022 -8.428 -11.738 1.00 85.88 79 ARG A C 1
ATOM 626 O O . ARG A 1 79 ? 10.894 -9.184 -12.694 1.00 85.88 79 ARG A O 1
ATOM 633 N N . GLY A 1 80 ? 12.214 -7.988 -11.339 1.00 81.50 80 GLY A N 1
ATOM 634 C CA . GLY A 1 80 ? 13.463 -8.511 -11.898 1.00 81.50 80 GLY A CA 1
ATOM 635 C C . GLY A 1 80 ? 13.743 -8.101 -13.348 1.00 81.50 80 GLY A C 1
ATOM 636 O O . GLY A 1 80 ? 14.668 -8.635 -13.956 1.00 81.50 80 GLY A O 1
ATOM 637 N N . ALA A 1 81 ? 13.017 -7.118 -13.898 1.00 80.12 81 ALA A N 1
ATOM 638 C CA . ALA A 1 81 ? 13.232 -6.614 -15.262 1.00 80.12 81 ALA A CA 1
ATOM 639 C C . ALA A 1 81 ? 14.689 -6.190 -15.520 1.00 80.12 81 ALA A C 1
ATOM 641 O O . ALA A 1 81 ? 15.203 -6.349 -16.623 1.00 80.12 81 ALA A O 1
ATOM 642 N N . GLN A 1 82 ? 15.379 -5.718 -14.480 1.00 81.94 82 GLN A N 1
ATOM 643 C CA . GLN A 1 82 ? 16.795 -5.361 -14.528 1.00 81.94 82 GLN A CA 1
ATOM 644 C C . GLN A 1 82 ? 17.722 -6.522 -14.918 1.00 81.94 82 GLN A C 1
ATOM 646 O O . GLN A 1 82 ? 18.720 -6.284 -15.588 1.00 81.94 82 GLN A O 1
ATOM 651 N N . HIS A 1 83 ? 17.406 -7.762 -14.526 1.00 85.25 83 HIS A N 1
ATOM 652 C CA . HIS A 1 83 ? 18.226 -8.929 -14.860 1.00 85.25 8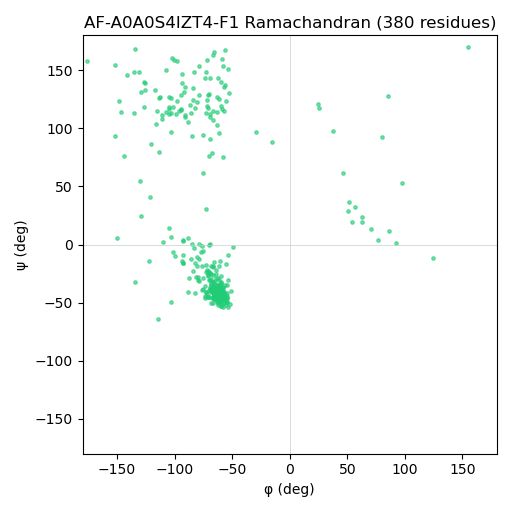3 HIS A CA 1
ATOM 653 C C . HIS A 1 83 ? 18.094 -9.268 -16.343 1.00 85.25 83 HIS A C 1
ATOM 655 O O . HIS A 1 83 ? 19.095 -9.492 -17.016 1.00 85.25 83 HIS A O 1
ATOM 661 N N . HIS A 1 84 ? 16.865 -9.217 -16.866 1.00 82.94 84 HIS A N 1
ATOM 662 C CA . HIS A 1 84 ? 16.601 -9.381 -18.295 1.00 82.94 84 HIS A CA 1
ATOM 663 C C . HIS A 1 84 ? 17.243 -8.266 -19.121 1.00 82.94 84 HIS A C 1
ATOM 665 O O . HIS A 1 84 ? 17.804 -8.529 -20.178 1.00 82.94 84 HIS A O 1
ATOM 671 N N . PHE A 1 85 ? 17.205 -7.033 -18.616 1.00 83.12 85 PHE A N 1
ATOM 672 C CA . PHE A 1 85 ? 17.841 -5.893 -19.262 1.00 83.12 85 PHE A CA 1
ATOM 673 C C . PHE A 1 85 ? 19.366 -6.008 -19.300 1.00 83.12 85 PHE A C 1
ATOM 675 O O . PHE A 1 85 ? 19.953 -5.811 -20.357 1.00 83.12 85 PHE A O 1
ATOM 682 N N . ALA A 1 86 ? 20.005 -6.361 -18.180 1.00 83.44 86 ALA A N 1
ATOM 683 C CA . ALA A 1 86 ? 21.452 -6.561 -18.131 1.00 83.44 86 ALA A CA 1
ATOM 684 C C . ALA A 1 86 ? 21.893 -7.674 -19.095 1.00 83.44 86 ALA A C 1
ATOM 686 O O . ALA A 1 86 ? 22.765 -7.447 -19.927 1.00 83.44 86 ALA A O 1
ATOM 687 N N . ALA A 1 87 ? 21.211 -8.823 -19.067 1.00 83.31 87 ALA A N 1
ATOM 688 C CA . ALA A 1 87 ? 21.508 -9.935 -19.967 1.00 83.31 87 ALA A CA 1
ATOM 689 C C . ALA A 1 87 ? 21.342 -9.560 -21.451 1.00 83.31 87 ALA A C 1
ATOM 691 O O . ALA A 1 87 ? 22.143 -9.974 -22.287 1.00 83.31 87 ALA A O 1
ATOM 692 N N . ALA A 1 88 ? 20.321 -8.765 -21.787 1.00 82.62 88 ALA A N 1
ATOM 693 C CA . ALA A 1 88 ? 20.103 -8.306 -23.155 1.00 82.62 88 ALA A CA 1
ATOM 694 C C . ALA A 1 88 ? 21.181 -7.308 -23.616 1.00 82.62 88 ALA A C 1
ATOM 696 O O . ALA A 1 88 ? 21.635 -7.385 -24.755 1.00 82.62 88 ALA A O 1
ATOM 697 N N . LEU A 1 89 ? 21.639 -6.414 -22.731 1.00 83.25 89 LEU A N 1
ATOM 698 C CA . LEU A 1 89 ? 22.759 -5.518 -23.033 1.00 83.25 89 LEU A CA 1
ATOM 699 C C . LEU A 1 89 ? 24.071 -6.282 -23.255 1.00 83.25 89 LEU A C 1
ATOM 701 O O . LEU A 1 89 ? 24.791 -5.972 -24.203 1.00 83.25 89 LEU A O 1
ATOM 705 N N . ASP A 1 90 ? 24.363 -7.288 -22.428 1.00 83.25 90 ASP A N 1
ATOM 706 C CA . ASP A 1 90 ? 25.576 -8.108 -22.557 1.00 83.25 90 ASP A CA 1
ATOM 707 C C . ASP A 1 90 ? 25.577 -8.919 -23.868 1.00 83.25 90 ASP A C 1
ATOM 709 O O . ASP A 1 90 ? 26.597 -9.018 -24.561 1.00 83.25 90 ASP A O 1
ATOM 713 N N . ALA A 1 91 ? 24.414 -9.455 -24.258 1.00 81.50 91 ALA A N 1
ATOM 714 C CA . ALA A 1 91 ? 24.240 -10.162 -25.525 1.00 81.50 91 ALA A CA 1
ATOM 715 C C . ALA A 1 91 ? 24.470 -9.246 -26.742 1.00 81.50 91 ALA A C 1
ATOM 717 O O . ALA A 1 91 ? 25.106 -9.654 -27.709 1.00 81.50 91 ALA A O 1
ATOM 718 N N . GLU A 1 92 ? 24.018 -7.991 -26.697 1.00 78.12 92 GLU A N 1
ATOM 719 C CA . GLU A 1 92 ? 24.270 -7.046 -27.791 1.00 78.12 92 GLU A CA 1
ATOM 720 C C . GLU A 1 92 ? 25.713 -6.516 -27.824 1.00 78.12 92 GLU A C 1
ATOM 722 O O . GLU A 1 92 ? 26.212 -6.163 -28.895 1.00 78.12 92 GLU A O 1
ATOM 727 N N . ALA A 1 93 ? 26.386 -6.429 -26.672 1.00 76.31 93 ALA A N 1
ATOM 728 C CA . ALA A 1 93 ? 27.777 -5.985 -26.593 1.00 76.31 93 ALA A CA 1
ATOM 729 C C . ALA A 1 93 ? 28.742 -7.008 -27.213 1.00 76.31 93 ALA A C 1
ATOM 731 O O . ALA A 1 93 ? 29.707 -6.629 -27.874 1.00 76.31 93 ALA A O 1
ATOM 732 N N . THR A 1 94 ? 28.459 -8.302 -27.047 1.00 74.50 94 THR A N 1
ATOM 733 C CA . THR A 1 94 ? 29.269 -9.392 -27.620 1.00 74.50 94 THR A CA 1
ATOM 734 C C . THR A 1 94 ? 29.123 -9.528 -29.140 1.00 74.50 94 THR A C 1
ATOM 736 O O . THR A 1 94 ? 30.038 -10.024 -29.794 1.00 74.50 94 THR A O 1
ATOM 739 N N . ASP A 1 95 ? 28.032 -9.021 -29.719 1.00 69.19 95 ASP A N 1
ATOM 740 C CA . ASP A 1 95 ? 27.767 -9.048 -31.165 1.00 69.19 95 ASP A CA 1
ATOM 741 C C . ASP A 1 95 ? 28.468 -7.902 -31.934 1.00 69.19 95 ASP A C 1
ATOM 743 O O . ASP A 1 95 ? 28.631 -7.938 -33.155 1.00 69.19 95 ASP A O 1
ATOM 747 N N . LYS A 1 96 ? 28.943 -6.858 -31.236 1.00 61.03 96 LYS A N 1
ATOM 748 C CA . LYS A 1 96 ? 29.471 -5.636 -31.868 1.00 61.03 96 LYS A CA 1
ATOM 749 C C . LYS A 1 96 ? 30.971 -5.434 -31.642 1.00 61.03 96 LYS A C 1
ATOM 751 O O . LYS A 1 96 ? 31.395 -4.541 -30.921 1.00 61.03 96 LYS A O 1
ATOM 756 N N . ASN A 1 97 ? 31.776 -6.154 -32.420 1.00 55.66 97 ASN A N 1
ATOM 757 C CA . ASN A 1 97 ? 33.188 -5.838 -32.711 1.00 55.66 97 ASN A CA 1
ATOM 758 C C . ASN A 1 97 ? 33.355 -4.618 -33.666 1.00 55.66 97 ASN A C 1
ATOM 760 O O . ASN A 1 97 ? 34.274 -4.583 -34.483 1.00 55.66 97 ASN A O 1
ATOM 764 N N . ARG A 1 98 ? 32.446 -3.628 -33.646 1.00 53.41 98 ARG A N 1
ATOM 765 C CA . ARG A 1 98 ? 32.363 -2.572 -34.678 1.00 53.41 98 ARG A CA 1
ATOM 766 C C . ARG A 1 98 ? 32.761 -1.182 -34.172 1.00 53.41 98 ARG A C 1
ATOM 768 O O . ARG A 1 98 ? 32.053 -0.579 -33.378 1.00 53.41 98 ARG A O 1
ATOM 775 N N . GLU A 1 99 ? 33.904 -0.746 -34.701 1.00 59.34 99 GLU A N 1
ATOM 776 C CA . GLU A 1 99 ? 34.365 0.604 -35.068 1.00 59.34 99 GLU A CA 1
ATOM 777 C C . GLU A 1 99 ? 33.759 1.840 -34.371 1.00 59.34 99 GLU A C 1
ATOM 779 O O . GLU A 1 99 ? 32.578 2.149 -34.494 1.00 59.34 99 GLU A O 1
ATOM 784 N N . ASN A 1 100 ? 34.672 2.591 -33.735 1.00 57.00 100 ASN A N 1
ATOM 785 C CA . ASN A 1 100 ? 34.649 4.007 -33.332 1.00 57.00 100 ASN A CA 1
ATOM 786 C C . ASN A 1 100 ? 33.568 4.890 -33.996 1.00 57.00 100 ASN A C 1
ATOM 788 O O . ASN A 1 100 ? 33.832 5.597 -34.969 1.00 57.00 100 ASN A O 1
ATOM 792 N N . VAL A 1 101 ? 32.379 4.941 -33.397 1.00 56.53 101 VAL A N 1
ATOM 793 C CA . VAL A 1 101 ? 31.370 5.978 -33.652 1.00 56.53 101 VAL A CA 1
ATOM 794 C C . VAL A 1 101 ? 30.970 6.591 -32.317 1.00 56.53 101 VAL A C 1
ATOM 796 O O . VAL A 1 101 ? 30.841 5.876 -31.328 1.00 56.53 101 VAL A O 1
ATOM 799 N N . ASP A 1 102 ? 30.792 7.913 -32.319 1.00 55.19 102 ASP A N 1
ATOM 800 C CA . ASP A 1 102 ? 30.436 8.793 -31.200 1.00 55.19 102 ASP A CA 1
ATOM 801 C C . ASP A 1 102 ? 29.579 8.101 -30.114 1.00 55.19 102 ASP A C 1
ATOM 803 O O . ASP A 1 102 ? 28.359 7.928 -30.231 1.00 55.19 102 ASP A O 1
ATOM 807 N N . CYS A 1 103 ? 30.254 7.628 -29.060 1.00 61.12 103 CYS A N 1
ATOM 808 C CA . CYS A 1 103 ? 29.783 6.491 -28.267 1.00 61.12 103 CYS A CA 1
ATOM 809 C C . CYS A 1 103 ? 28.524 6.779 -27.434 1.00 61.12 103 CYS A C 1
ATOM 811 O O . CYS A 1 103 ? 27.777 5.862 -27.113 1.00 61.12 103 CYS A O 1
ATOM 813 N N . ASN A 1 104 ? 28.245 8.032 -27.070 1.00 61.59 104 ASN A N 1
ATOM 814 C CA . ASN A 1 104 ? 27.239 8.315 -26.039 1.00 61.59 104 ASN A CA 1
ATOM 815 C C . ASN A 1 104 ? 25.787 8.313 -26.555 1.00 61.59 104 ASN A C 1
ATOM 817 O O . ASN A 1 104 ? 24.911 7.754 -25.895 1.00 61.59 104 ASN A O 1
ATOM 821 N N . ILE A 1 105 ? 25.512 8.888 -27.733 1.00 65.69 105 ILE A N 1
ATOM 822 C CA . ILE A 1 105 ? 24.142 8.946 -28.289 1.00 65.69 105 ILE A CA 1
ATOM 823 C C . ILE A 1 105 ? 23.706 7.565 -28.790 1.00 65.69 105 ILE A C 1
ATOM 825 O O . ILE A 1 105 ? 22.570 7.142 -28.565 1.00 65.69 105 ILE A O 1
ATOM 829 N N . PHE A 1 106 ? 24.619 6.836 -29.437 1.00 65.06 106 PHE A N 1
ATOM 830 C CA . PHE A 1 106 ? 24.344 5.492 -29.935 1.00 65.06 106 PHE A CA 1
ATOM 831 C C . PHE A 1 106 ? 24.053 4.512 -28.791 1.00 65.06 106 PHE A C 1
ATOM 833 O O . PHE A 1 106 ? 23.047 3.802 -28.839 1.00 65.06 106 PHE A O 1
ATOM 840 N N . VAL A 1 107 ? 24.869 4.532 -27.730 1.00 71.12 107 VAL A N 1
ATOM 841 C CA . VAL A 1 107 ? 24.667 3.682 -26.545 1.00 71.12 107 VAL A CA 1
ATOM 842 C C . VAL A 1 107 ? 23.337 3.993 -25.863 1.00 71.12 107 VAL A C 1
ATOM 844 O O . VAL A 1 107 ? 22.634 3.070 -25.456 1.00 71.12 107 VAL A O 1
ATOM 847 N N . TRP A 1 108 ? 22.938 5.265 -25.784 1.00 71.81 108 TRP A N 1
ATOM 848 C CA . TRP A 1 108 ? 21.665 5.635 -25.165 1.00 71.81 108 TRP A CA 1
ATOM 849 C C . TRP A 1 108 ? 20.450 5.150 -25.969 1.00 71.81 108 TRP A C 1
ATOM 851 O O . TRP A 1 108 ? 19.550 4.528 -25.405 1.00 71.81 108 TRP A O 1
ATOM 861 N N . ASN A 1 109 ? 20.449 5.342 -27.293 1.00 79.12 109 ASN A N 1
ATOM 862 C CA . ASN A 1 109 ? 19.383 4.833 -28.167 1.00 79.12 109 ASN A CA 1
ATOM 863 C C . ASN A 1 109 ? 19.296 3.299 -28.141 1.00 79.12 109 ASN A C 1
ATOM 865 O O . ASN A 1 109 ? 18.202 2.734 -28.178 1.00 79.12 109 ASN A O 1
ATOM 869 N N . GLN A 1 110 ? 20.443 2.623 -28.045 1.00 81.94 110 GLN A N 1
ATOM 870 C CA . GLN A 1 110 ? 20.513 1.171 -27.925 1.00 81.94 110 GLN A CA 1
ATOM 871 C C . GLN A 1 110 ? 19.923 0.687 -26.594 1.00 81.94 110 GLN A C 1
ATOM 873 O O . GLN A 1 110 ? 19.035 -0.163 -26.592 1.00 81.94 110 GLN A O 1
ATOM 878 N N . GLN A 1 111 ? 20.344 1.274 -25.471 1.00 83.06 111 GLN A N 1
ATOM 879 C CA . GLN A 1 111 ? 19.790 0.966 -24.149 1.00 83.06 111 GLN A CA 1
ATOM 880 C C . GLN A 1 111 ? 18.282 1.214 -24.093 1.00 83.06 111 GLN A C 1
ATOM 882 O O . GLN A 1 111 ? 17.543 0.405 -23.533 1.00 83.06 111 GLN A O 1
ATOM 887 N N . TYR A 1 112 ? 17.815 2.299 -24.712 1.00 86.25 112 TYR A N 1
ATOM 888 C CA . TYR A 1 112 ? 16.394 2.588 -24.840 1.00 86.25 112 TYR A CA 1
ATOM 889 C C . TYR A 1 112 ? 15.674 1.471 -25.599 1.00 86.25 112 TYR A C 1
ATOM 891 O O . TYR A 1 112 ? 14.735 0.888 -25.068 1.00 86.25 112 TYR A O 1
ATOM 899 N N . ARG A 1 113 ? 16.143 1.090 -26.793 1.00 89.69 113 ARG A N 1
ATOM 900 C CA . ARG A 1 113 ? 15.538 -0.001 -27.574 1.00 89.69 113 ARG A CA 1
ATOM 901 C C . ARG A 1 113 ? 15.451 -1.307 -26.777 1.00 89.69 113 ARG A C 1
ATOM 903 O O . ARG A 1 113 ? 14.361 -1.865 -26.656 1.00 89.69 113 ARG A O 1
ATOM 910 N N . VAL A 1 114 ? 16.568 -1.743 -26.191 1.00 89.75 114 VAL A N 1
ATOM 911 C CA . VAL A 1 114 ? 16.651 -2.985 -25.404 1.00 89.75 114 VAL A CA 1
ATOM 912 C C . VAL A 1 114 ? 15.668 -2.969 -24.234 1.00 89.75 114 VAL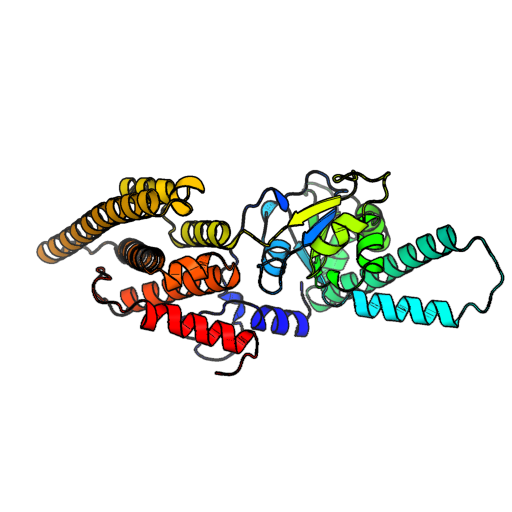 A C 1
ATOM 914 O O . VAL A 1 114 ? 15.000 -3.964 -23.960 1.00 89.75 114 VAL A O 1
ATOM 917 N N . PHE A 1 115 ? 15.521 -1.826 -23.563 1.00 91.19 115 PHE A N 1
ATOM 918 C CA . PHE A 1 115 ? 14.562 -1.675 -22.473 1.00 91.19 115 PHE A CA 1
ATOM 919 C C . PHE A 1 115 ? 13.119 -1.921 -22.929 1.00 91.19 115 PHE A C 1
ATOM 921 O O . PHE A 1 115 ? 12.407 -2.693 -22.285 1.00 91.19 115 PHE A O 1
ATOM 928 N N . PHE A 1 116 ? 12.683 -1.322 -24.044 1.00 93.19 116 PHE A N 1
ATOM 929 C CA . PHE A 1 116 ? 11.325 -1.551 -24.553 1.00 93.19 116 PHE A CA 1
ATOM 930 C C . PHE A 1 116 ? 11.119 -2.990 -25.011 1.00 93.19 116 PHE A C 1
ATOM 932 O O . PHE A 1 116 ? 10.071 -3.557 -24.720 1.00 93.19 116 PHE A O 1
ATOM 939 N N . GLU A 1 117 ? 12.095 -3.595 -25.687 1.00 92.75 117 GLU A N 1
ATOM 940 C CA . GLU A 1 117 ? 12.005 -4.992 -26.124 1.00 92.75 117 GLU A CA 1
ATOM 941 C C . GLU A 1 117 ? 11.813 -5.935 -24.930 1.00 92.75 117 GLU A C 1
ATOM 943 O O . GLU A 1 117 ? 10.872 -6.735 -24.914 1.00 92.75 117 GLU A O 1
ATOM 948 N N . VAL A 1 118 ? 12.626 -5.770 -23.882 1.00 91.94 118 VAL A N 1
ATOM 949 C CA . VAL A 1 118 ? 12.495 -6.530 -22.632 1.00 91.94 118 VAL A CA 1
ATOM 950 C C . VAL A 1 118 ? 11.125 -6.299 -21.991 1.00 91.94 118 VAL A C 1
ATOM 952 O O . VAL A 1 118 ? 10.442 -7.263 -21.640 1.00 91.94 118 VAL A O 1
ATOM 955 N N . LEU A 1 119 ? 10.673 -5.046 -21.869 1.00 93.69 119 LEU A N 1
ATOM 956 C CA . LEU A 1 119 ? 9.368 -4.753 -21.272 1.00 93.69 119 LEU A CA 1
ATOM 957 C C . LEU A 1 119 ? 8.202 -5.324 -22.082 1.00 93.69 119 LEU A C 1
ATOM 959 O O . LEU A 1 119 ? 7.276 -5.872 -21.490 1.00 93.69 119 LEU A O 1
ATOM 963 N N . VAL A 1 120 ? 8.236 -5.246 -23.413 1.00 95.75 120 VAL A N 1
ATOM 964 C CA . VAL A 1 120 ? 7.200 -5.822 -24.282 1.00 95.75 120 VAL A CA 1
ATOM 965 C C . VAL A 1 120 ? 7.082 -7.323 -24.044 1.00 95.75 120 VAL A C 1
ATOM 967 O O . VAL A 1 120 ? 5.968 -7.831 -23.892 1.00 95.75 120 VAL A O 1
ATOM 970 N N . VAL A 1 121 ? 8.215 -8.030 -23.975 1.00 93.62 121 VAL A N 1
ATOM 971 C CA . VAL A 1 121 ? 8.247 -9.473 -23.703 1.00 93.62 121 VAL A CA 1
ATOM 972 C C . VAL A 1 121 ? 7.653 -9.777 -22.328 1.00 93.62 121 VAL A C 1
ATOM 974 O O . VAL A 1 121 ? 6.754 -10.614 -22.227 1.00 93.62 121 VAL A O 1
ATOM 977 N N . LEU A 1 122 ? 8.093 -9.069 -21.283 1.00 92.00 122 LEU A N 1
ATOM 978 C CA . LEU A 1 122 ? 7.636 -9.300 -19.909 1.00 92.00 122 LEU A CA 1
ATOM 979 C C . LEU A 1 122 ? 6.145 -8.978 -19.728 1.00 92.00 122 LEU A C 1
ATOM 981 O O . LEU A 1 122 ? 5.413 -9.768 -19.133 1.00 92.00 122 LEU A O 1
ATOM 985 N N . VAL A 1 123 ? 5.659 -7.868 -20.291 1.00 93.31 123 VAL A N 1
ATOM 986 C CA . VAL A 1 123 ? 4.242 -7.473 -20.223 1.00 93.31 123 VAL A CA 1
ATOM 987 C C . VAL A 1 123 ? 3.357 -8.474 -20.966 1.00 93.31 123 VAL A C 1
ATOM 989 O O . VAL A 1 123 ? 2.346 -8.925 -20.418 1.00 93.31 123 VAL A O 1
ATOM 992 N N . LYS A 1 124 ? 3.737 -8.876 -22.187 1.00 93.06 124 LYS A N 1
ATOM 993 C CA . LYS A 1 124 ? 2.995 -9.894 -22.949 1.00 93.06 124 LYS A CA 1
ATOM 994 C C . LYS A 1 124 ? 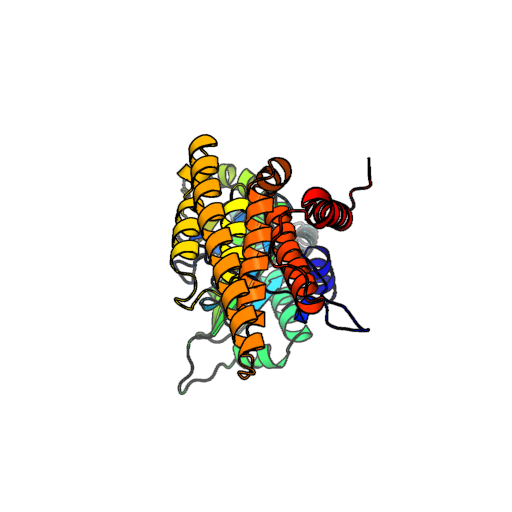2.968 -11.228 -22.209 1.00 93.06 124 LYS A C 1
ATOM 996 O O . LYS A 1 124 ? 1.913 -11.859 -22.149 1.00 93.06 124 LYS A O 1
ATOM 1001 N N . ALA A 1 125 ? 4.088 -11.640 -21.613 1.00 87.94 125 ALA A N 1
ATOM 1002 C CA . ALA A 1 125 ? 4.156 -12.853 -20.806 1.00 87.94 125 ALA A CA 1
ATOM 1003 C C . ALA A 1 125 ? 3.226 -12.775 -19.583 1.00 87.94 125 ALA A C 1
ATOM 1005 O O . ALA A 1 125 ? 2.432 -13.691 -19.370 1.00 87.94 125 ALA A O 1
ATOM 1006 N N . ALA A 1 126 ? 3.253 -11.670 -18.831 1.00 87.31 126 ALA A N 1
ATOM 1007 C CA . ALA A 1 126 ? 2.411 -11.475 -17.649 1.00 87.31 126 ALA A CA 1
ATOM 1008 C C . ALA A 1 126 ? 0.908 -11.538 -17.976 1.00 87.31 126 ALA A C 1
ATOM 1010 O O . ALA A 1 126 ? 0.143 -12.203 -17.269 1.00 87.31 126 ALA A O 1
ATOM 1011 N N . ILE A 1 127 ? 0.484 -10.890 -19.066 1.00 88.38 127 ILE A N 1
ATOM 1012 C CA . ILE A 1 127 ? -0.913 -10.909 -19.518 1.00 88.38 127 ILE A CA 1
ATOM 1013 C C . ILE A 1 127 ? -1.300 -12.303 -20.005 1.00 88.38 127 ILE A C 1
ATOM 1015 O O . ILE A 1 127 ? -2.290 -12.849 -19.526 1.00 88.38 127 ILE A O 1
ATOM 1019 N N . ARG A 1 128 ? -0.507 -12.915 -20.894 1.00 87.12 128 ARG A N 1
ATOM 1020 C CA . ARG A 1 128 ? -0.800 -14.246 -21.450 1.00 87.12 128 ARG A CA 1
ATOM 1021 C C . ARG A 1 128 ? -0.932 -15.310 -20.363 1.00 87.12 128 ARG A C 1
ATOM 1023 O O . ARG A 1 128 ? -1.834 -16.136 -20.440 1.00 87.12 128 ARG A O 1
ATOM 1030 N N . ASN A 1 129 ? -0.058 -15.272 -19.358 1.00 81.50 129 ASN A N 1
ATOM 1031 C CA . ASN A 1 129 ? -0.055 -16.249 -18.272 1.00 81.50 129 ASN A CA 1
ATOM 1032 C C . ASN A 1 129 ? -1.254 -16.091 -17.323 1.00 81.50 129 ASN A C 1
ATOM 1034 O O . ASN A 1 129 ? -1.624 -17.055 -16.662 1.00 81.50 129 ASN A O 1
ATOM 1038 N N . THR A 1 130 ? -1.855 -14.898 -17.239 1.00 79.88 130 THR A N 1
ATOM 1039 C CA . THR A 1 130 ? -2.953 -14.629 -16.295 1.00 79.88 130 THR A CA 1
ATOM 1040 C C . THR A 1 130 ? -4.320 -14.612 -16.975 1.00 79.88 130 THR A C 1
ATOM 1042 O O . THR A 1 130 ? -5.263 -15.238 -16.501 1.00 79.88 130 THR A O 1
ATOM 1045 N N . ASN A 1 131 ? -4.448 -13.866 -18.072 1.00 84.69 131 ASN A N 1
ATOM 1046 C CA . ASN A 1 131 ? -5.664 -13.761 -18.866 1.00 84.69 131 ASN A CA 1
ATOM 1047 C C . ASN A 1 131 ? -5.296 -13.449 -20.331 1.00 84.69 131 ASN A C 1
ATOM 1049 O O . ASN A 1 131 ? -5.156 -12.277 -20.694 1.00 84.69 131 ASN A O 1
ATOM 1053 N N . PRO A 1 132 ? -5.160 -14.470 -21.194 1.00 87.25 132 PRO A N 1
ATOM 1054 C CA . PRO A 1 132 ? -4.787 -14.263 -22.591 1.00 87.25 132 PRO A CA 1
ATOM 1055 C C . PRO A 1 132 ? -5.838 -13.462 -23.374 1.00 87.25 132 PRO A C 1
ATOM 1057 O O . PRO A 1 132 ? -5.472 -12.715 -24.280 1.00 87.25 132 PRO A O 1
ATOM 1060 N N . MET A 1 133 ? -7.119 -13.539 -22.990 1.00 88.56 133 MET A N 1
ATOM 1061 C CA . MET A 1 133 ? -8.187 -12.759 -23.625 1.00 88.56 133 MET A CA 1
ATOM 1062 C C . MET A 1 133 ? -8.033 -11.261 -23.378 1.00 88.56 133 MET A C 1
ATOM 1064 O O . MET A 1 133 ? -8.349 -10.475 -24.265 1.00 88.56 133 MET A O 1
ATOM 1068 N N . LEU A 1 134 ? -7.495 -10.853 -22.221 1.00 89.25 134 LEU A N 1
ATOM 1069 C CA . LEU A 1 134 ? -7.222 -9.439 -21.959 1.00 89.25 134 LEU A CA 1
ATOM 1070 C C . LEU A 1 134 ? -6.271 -8.861 -23.014 1.00 89.25 134 LEU A C 1
ATOM 1072 O O . LEU A 1 134 ? -6.503 -7.757 -23.487 1.00 89.25 134 LEU A O 1
ATOM 1076 N N . GLY A 1 135 ? -5.240 -9.608 -23.418 1.00 91.12 135 GLY A N 1
ATOM 1077 C CA . GLY A 1 135 ? -4.298 -9.159 -24.444 1.00 91.12 135 GLY A CA 1
ATOM 1078 C C . GLY A 1 135 ? -4.987 -8.834 -25.770 1.00 91.12 135 GLY A C 1
ATOM 1079 O O . GLY A 1 135 ? -4.737 -7.772 -26.330 1.00 91.12 135 GLY A O 1
ATOM 1080 N N . LEU A 1 136 ? -5.898 -9.702 -26.221 1.00 91.25 136 LEU A N 1
ATOM 1081 C CA . LEU A 1 136 ? -6.691 -9.479 -27.435 1.00 91.25 136 LEU A CA 1
ATOM 1082 C C . LEU A 1 136 ? -7.642 -8.284 -27.275 1.00 91.25 136 LEU A C 1
ATOM 1084 O O . LEU A 1 136 ? -7.716 -7.434 -28.158 1.00 91.25 136 LEU A O 1
ATOM 1088 N N . CYS A 1 137 ? -8.311 -8.173 -26.124 1.00 91.31 137 CYS A N 1
ATOM 1089 C CA . CYS A 1 137 ? -9.199 -7.047 -25.835 1.00 91.31 137 CYS A CA 1
ATOM 1090 C C . CYS A 1 137 ? -8.465 -5.699 -25.848 1.00 91.31 137 CYS A C 1
ATOM 1092 O O . CYS A 1 137 ? -9.038 -4.714 -26.292 1.00 91.31 137 CYS A O 1
ATOM 1094 N N . LEU A 1 138 ? -7.213 -5.638 -25.380 1.00 93.19 138 LEU A N 1
ATOM 1095 C CA . LEU A 1 138 ? -6.415 -4.406 -25.397 1.00 93.19 138 LEU A CA 1
ATOM 1096 C C . LEU A 1 138 ? -5.965 -4.003 -26.809 1.00 93.19 138 LEU A C 1
ATOM 1098 O O . LEU A 1 138 ? -5.712 -2.825 -27.040 1.00 93.19 138 LEU A O 1
ATOM 1102 N N . GLN A 1 139 ? -5.842 -4.953 -27.740 1.00 93.88 139 GLN A N 1
ATOM 1103 C CA . GLN A 1 139 ? -5.447 -4.684 -29.131 1.00 93.88 139 GLN A CA 1
ATOM 1104 C C . GLN A 1 139 ? -6.598 -4.137 -29.979 1.00 93.88 139 GLN A C 1
ATOM 1106 O O . GLN A 1 139 ? -6.363 -3.358 -30.893 1.00 93.88 139 GLN A O 1
ATOM 1111 N N . GLY A 1 140 ? -7.830 -4.544 -29.675 1.00 88.31 140 GLY A N 1
ATOM 1112 C CA . GLY A 1 140 ? -9.037 -4.114 -30.376 1.00 88.31 140 GLY A CA 1
ATOM 1113 C C . GLY A 1 140 ? -10.094 -3.641 -29.394 1.00 88.31 140 GLY A C 1
ATOM 1114 O O . GLY A 1 140 ? -11.193 -4.192 -29.370 1.00 88.31 140 GLY A O 1
ATOM 1115 N N . TRP A 1 141 ? -9.745 -2.682 -28.532 1.00 86.38 141 TRP A N 1
ATOM 1116 C CA . TRP A 1 141 ? -10.673 -2.112 -27.553 1.00 86.38 141 TRP A CA 1
ATOM 1117 C C . TRP A 1 141 ? -11.724 -1.250 -28.280 1.00 86.38 141 TRP A C 1
ATOM 1119 O O . TRP A 1 141 ? -11.636 -0.026 -28.317 1.00 86.38 141 TRP A O 1
ATOM 1129 N N . ASP A 1 142 ? -12.688 -1.933 -28.913 1.00 73.62 142 ASP A N 1
ATOM 1130 C CA . ASP A 1 142 ? -13.610 -1.385 -29.910 1.00 73.62 142 ASP A CA 1
ATOM 1131 C C . ASP A 1 142 ? -14.689 -0.465 -29.315 1.00 73.62 142 ASP A C 1
ATOM 1133 O O . ASP A 1 142 ? -15.145 -0.602 -28.169 1.00 73.62 142 ASP A O 1
ATOM 1137 N N . VAL A 1 143 ? -15.066 0.506 -30.142 1.00 63.41 143 VAL A N 1
ATOM 1138 C CA . VAL A 1 143 ? -15.720 1.763 -29.826 1.00 63.41 143 VAL A CA 1
ATOM 1139 C C . VAL A 1 143 ? -17.187 1.696 -30.215 1.00 63.41 143 VAL A C 1
ATOM 1141 O O . VAL A 1 143 ? -17.551 1.790 -31.382 1.00 63.41 143 VAL A O 1
ATOM 1144 N N . SER A 1 144 ? -18.047 1.705 -29.207 1.00 57.34 144 SER A N 1
ATOM 1145 C CA . SER A 1 144 ? -19.303 2.443 -29.355 1.00 57.34 144 SER A CA 1
ATOM 1146 C C . SER A 1 144 ? -19.613 3.297 -28.131 1.00 57.34 144 SER A C 1
ATOM 1148 O O . SER A 1 144 ? -20.063 4.417 -28.308 1.00 57.34 144 SER A O 1
ATOM 1150 N N . GLU A 1 145 ? -19.234 2.879 -26.917 1.00 60.38 145 GLU A N 1
ATOM 1151 C CA . GLU A 1 145 ? -19.566 3.627 -25.683 1.00 60.38 145 GLU A CA 1
ATOM 1152 C C . GLU A 1 145 ? -18.537 3.490 -24.537 1.00 60.38 145 GLU A C 1
ATOM 1154 O O . GLU A 1 145 ? -18.752 3.982 -23.430 1.00 60.38 145 GLU A O 1
ATOM 1159 N N . LYS A 1 146 ? -17.396 2.820 -24.755 1.00 65.44 146 LYS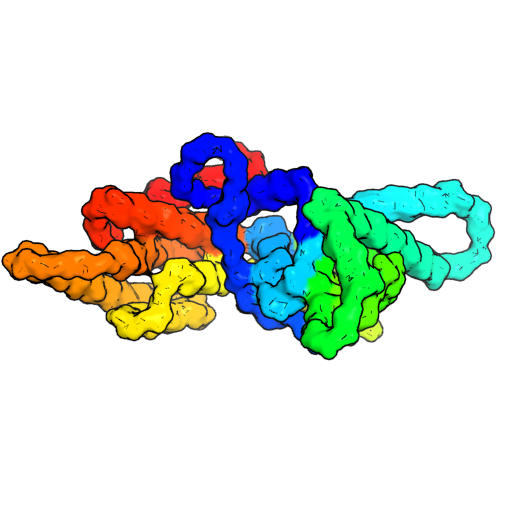 A N 1
ATOM 1160 C CA . LYS A 1 146 ? -16.478 2.474 -23.655 1.00 65.44 146 LYS A CA 1
ATOM 1161 C C . LYS A 1 146 ? -15.515 3.603 -23.284 1.00 65.44 146 LYS A C 1
ATOM 1163 O O . LYS A 1 146 ? -14.872 4.208 -24.146 1.00 65.44 146 LYS A O 1
ATOM 1168 N N . ALA A 1 147 ? -15.388 3.819 -21.973 1.00 84.69 147 ALA A N 1
ATOM 1169 C CA . ALA A 1 147 ? -14.383 4.674 -21.352 1.00 84.69 147 ALA A CA 1
ATOM 1170 C C . ALA A 1 147 ? -12.944 4.215 -21.680 1.00 84.69 147 ALA A C 1
ATOM 1172 O O . ALA A 1 147 ? -12.711 3.060 -22.049 1.00 84.69 147 ALA A O 1
ATOM 1173 N N . VAL A 1 148 ? -11.988 5.139 -21.533 1.00 91.88 148 VAL A N 1
ATOM 1174 C CA . VAL A 1 148 ? -10.538 4.877 -21.608 1.00 91.88 148 VAL A CA 1
ATOM 1175 C C . VAL A 1 148 ? -10.169 3.742 -20.654 1.00 91.88 148 VAL A C 1
ATOM 1177 O O . VAL A 1 148 ? -10.531 3.803 -19.480 1.00 91.88 148 VAL A O 1
ATOM 1180 N N . PHE A 1 149 ? -9.430 2.743 -21.144 1.00 93.50 149 PHE A N 1
ATOM 1181 C CA . PHE A 1 149 ? -8.982 1.610 -20.334 1.00 93.50 149 PHE A CA 1
ATOM 1182 C C . PHE A 1 149 ? -7.579 1.873 -19.780 1.00 93.50 149 PHE A C 1
ATOM 1184 O O . PHE A 1 149 ? -6.614 1.992 -20.533 1.00 93.50 149 PHE A O 1
ATOM 1191 N N . LYS A 1 150 ? -7.444 1.973 -18.461 1.00 95.06 150 LYS A N 1
ATOM 1192 C CA . LYS A 1 150 ? -6.222 2.399 -17.774 1.00 95.06 150 LYS A CA 1
ATOM 1193 C C . LYS A 1 150 ? -5.396 1.194 -17.333 1.00 95.06 150 LYS A C 1
ATOM 1195 O O . LYS A 1 150 ? -5.788 0.439 -16.442 1.00 95.06 150 LYS A O 1
ATOM 1200 N N . VAL A 1 151 ? -4.206 1.055 -17.903 1.00 95.62 151 VAL A N 1
ATOM 1201 C CA . VAL A 1 151 ? -3.207 0.048 -17.537 1.00 95.62 151 VAL A CA 1
ATOM 1202 C C . VAL A 1 151 ? -2.104 0.702 -16.716 1.00 95.62 151 VAL A C 1
ATOM 1204 O O . VAL A 1 151 ? -1.460 1.648 -17.164 1.00 95.62 151 VAL A O 1
ATOM 1207 N N . ARG A 1 152 ? -1.821 0.156 -15.535 1.00 95.56 152 ARG A N 1
ATOM 1208 C CA . ARG A 1 152 ? -0.650 0.525 -14.737 1.00 95.56 152 ARG A CA 1
ATOM 1209 C C . ARG A 1 152 ? 0.413 -0.562 -14.822 1.00 95.56 152 ARG A C 1
ATOM 1211 O O . ARG A 1 152 ? 0.178 -1.683 -14.383 1.00 95.56 152 ARG A O 1
ATOM 1218 N N . LEU A 1 153 ? 1.585 -0.225 -15.338 1.00 96.12 153 LEU A N 1
ATOM 1219 C CA . LEU A 1 153 ? 2.772 -1.070 -15.324 1.00 96.12 153 LEU A CA 1
ATOM 1220 C C . LEU A 1 153 ? 3.637 -0.726 -14.110 1.00 96.12 153 LEU A C 1
ATOM 1222 O O . LEU A 1 153 ? 4.149 0.385 -14.010 1.00 96.12 153 LEU A O 1
ATOM 1226 N N . CYS A 1 154 ? 3.800 -1.685 -13.206 1.00 95.06 154 CYS A N 1
ATOM 1227 C CA . CYS A 1 154 ? 4.608 -1.567 -12.000 1.00 95.06 154 CYS A CA 1
ATOM 1228 C C . CYS A 1 154 ? 5.932 -2.313 -12.190 1.00 95.06 154 CYS A C 1
ATOM 1230 O O . CYS A 1 154 ? 5.927 -3.540 -12.280 1.00 95.06 154 CYS A O 1
ATOM 1232 N N . LEU A 1 155 ? 7.048 -1.586 -12.230 1.00 94.31 155 LEU A N 1
ATOM 1233 C CA . LEU A 1 155 ? 8.399 -2.142 -12.310 1.00 94.31 155 LEU A CA 1
ATOM 1234 C C . LEU A 1 155 ? 9.020 -2.162 -10.911 1.00 94.31 155 LEU A C 1
ATOM 1236 O O . LEU A 1 155 ? 9.294 -1.107 -10.346 1.00 94.31 155 LEU A O 1
ATOM 1240 N N . ASP A 1 156 ? 9.242 -3.339 -10.336 1.00 91.38 156 ASP A N 1
ATOM 1241 C CA . ASP A 1 156 ? 9.844 -3.461 -9.004 1.00 91.38 156 ASP A CA 1
ATOM 1242 C C . ASP A 1 156 ? 11.349 -3.744 -9.067 1.00 91.38 156 ASP A C 1
ATOM 1244 O O . ASP A 1 156 ? 11.875 -4.269 -10.049 1.00 91.38 156 ASP A O 1
ATOM 1248 N N . GLU A 1 157 ? 12.026 -3.420 -7.970 1.00 87.25 157 GLU A N 1
ATOM 1249 C CA . GLU A 1 157 ? 13.455 -3.635 -7.733 1.00 87.25 157 GLU A CA 1
ATOM 1250 C C . GLU A 1 157 ? 14.403 -2.893 -8.679 1.00 87.25 157 GLU A C 1
ATOM 1252 O O . GLU A 1 157 ? 15.584 -3.210 -8.715 1.00 87.25 157 GLU A O 1
ATOM 1257 N N . ILE A 1 158 ? 13.947 -1.837 -9.356 1.00 89.38 158 ILE A N 1
ATOM 1258 C CA . ILE A 1 158 ? 14.751 -1.123 -10.366 1.00 89.38 158 ILE A CA 1
ATOM 1259 C C . ILE A 1 158 ? 15.980 -0.391 -9.800 1.00 89.38 158 ILE A C 1
ATOM 1261 O O . ILE A 1 158 ? 16.873 0.025 -10.536 1.00 89.38 158 ILE A O 1
ATOM 1265 N N . GLY A 1 159 ? 16.022 -0.205 -8.480 1.00 85.81 159 GLY A N 1
ATOM 1266 C CA . GLY A 1 159 ? 16.989 0.652 -7.799 1.00 85.81 159 GLY A CA 1
ATOM 1267 C C . GLY A 1 159 ? 18.444 0.172 -7.872 1.00 85.81 159 GLY A C 1
ATOM 1268 O O . GLY A 1 159 ? 19.370 0.981 -7.734 1.00 85.81 159 GLY A O 1
ATOM 1269 N N . ALA A 1 160 ? 18.675 -1.113 -8.162 1.00 85.50 160 ALA A N 1
ATOM 1270 C CA . ALA A 1 160 ? 20.027 -1.661 -8.239 1.00 85.50 160 ALA A CA 1
ATOM 1271 C C . ALA A 1 160 ? 20.815 -1.116 -9.448 1.00 85.50 160 ALA A C 1
ATOM 1273 O O . ALA A 1 160 ? 22.023 -0.912 -9.340 1.00 85.50 160 ALA A O 1
ATOM 1274 N N . SER A 1 161 ? 20.150 -0.758 -10.556 1.00 86.81 161 SER A N 1
ATOM 1275 C CA . SER A 1 161 ? 20.808 -0.306 -11.793 1.00 86.81 161 SER A CA 1
ATOM 1276 C C . SER A 1 161 ? 20.493 1.150 -12.138 1.00 86.81 161 SER A C 1
ATOM 1278 O O . SER A 1 161 ? 19.367 1.506 -12.476 1.00 86.81 161 SER A O 1
ATOM 1280 N N . THR A 1 162 ? 21.513 2.015 -12.108 1.00 83.44 162 THR A N 1
ATOM 1281 C CA . THR A 1 162 ? 21.362 3.431 -12.500 1.00 83.44 162 THR A CA 1
ATOM 1282 C C . THR A 1 162 ? 21.027 3.573 -13.984 1.00 83.44 162 THR A C 1
ATOM 1284 O O . THR A 1 162 ? 20.235 4.437 -14.345 1.00 83.44 162 THR A O 1
ATOM 1287 N N . ALA A 1 163 ? 21.587 2.713 -14.841 1.00 84.31 163 ALA A N 1
ATOM 1288 C CA . ALA A 1 163 ? 21.267 2.696 -16.267 1.00 84.31 163 ALA A CA 1
ATOM 1289 C C . ALA A 1 163 ? 19.787 2.357 -16.494 1.00 84.31 163 ALA A C 1
ATOM 1291 O O . ALA A 1 163 ? 19.106 3.056 -17.238 1.00 84.31 163 ALA A O 1
ATOM 1292 N N . PHE A 1 164 ? 19.263 1.357 -15.776 1.00 86.56 164 PHE A N 1
ATOM 1293 C CA . PHE A 1 164 ? 17.852 0.983 -15.867 1.00 86.56 164 PHE A CA 1
ATOM 1294 C C . PHE A 1 164 ? 16.929 2.106 -15.377 1.00 86.56 164 PHE A C 1
ATOM 1296 O O . PHE A 1 164 ? 15.953 2.422 -16.052 1.00 86.56 164 PHE A O 1
ATOM 1303 N N . ILE A 1 165 ? 17.262 2.759 -14.253 1.00 88.31 165 ILE A N 1
ATOM 1304 C CA . ILE A 1 165 ? 16.521 3.940 -13.780 1.00 88.31 165 ILE A CA 1
ATOM 1305 C C . ILE A 1 165 ? 16.516 5.029 -14.861 1.00 88.31 165 ILE A C 1
ATOM 1307 O O . ILE A 1 165 ? 15.449 5.513 -15.215 1.00 88.31 165 ILE A O 1
ATOM 1311 N N . ARG A 1 166 ? 17.679 5.382 -15.430 1.00 86.06 166 ARG A N 1
ATOM 1312 C CA . ARG A 1 166 ? 17.799 6.434 -16.458 1.00 86.06 166 ARG A CA 1
ATOM 1313 C C . ARG A 1 166 ? 16.935 6.158 -17.683 1.00 86.06 166 ARG A C 1
ATOM 1315 O O . ARG A 1 166 ? 16.218 7.049 -18.129 1.00 86.06 166 ARG A O 1
ATOM 1322 N N . VAL A 1 167 ? 16.987 4.935 -18.209 1.00 88.12 167 VAL A N 1
ATOM 1323 C CA . VAL A 1 167 ? 16.170 4.555 -19.368 1.00 88.12 167 VAL A CA 1
ATOM 1324 C C . VAL A 1 167 ? 14.686 4.552 -19.004 1.00 88.12 167 VAL A C 1
ATOM 1326 O O . VAL A 1 167 ? 13.872 5.037 -19.783 1.00 88.12 167 VAL A O 1
ATOM 1329 N N . CYS A 1 168 ? 14.332 4.104 -17.796 1.00 90.56 168 CYS A N 1
ATOM 1330 C CA . CYS A 1 168 ? 12.966 4.192 -17.295 1.00 90.56 168 CYS A CA 1
ATOM 1331 C C . CYS A 1 168 ? 12.475 5.646 -17.203 1.00 90.56 168 CYS A C 1
ATOM 1333 O O . CYS A 1 168 ? 11.348 5.902 -17.596 1.00 90.56 168 CYS A O 1
ATOM 1335 N N . CYS A 1 169 ? 13.286 6.605 -16.741 1.00 88.12 169 CYS A N 1
ATOM 1336 C CA . CYS A 1 169 ? 12.906 8.028 -16.674 1.00 88.12 169 CYS A CA 1
ATOM 1337 C C . CYS A 1 169 ? 12.667 8.659 -18.052 1.00 88.12 169 CYS A C 1
ATOM 1339 O O . CYS A 1 169 ? 11.892 9.607 -18.183 1.00 88.12 169 CYS A O 1
ATOM 1341 N N . ALA A 1 170 ? 13.387 8.170 -19.062 1.00 86.50 170 ALA A N 1
ATOM 1342 C CA . ALA A 1 170 ? 13.270 8.623 -20.441 1.00 86.50 170 ALA A CA 1
ATOM 1343 C C . ALA A 1 170 ? 12.156 7.904 -21.211 1.00 86.50 170 ALA A C 1
ATOM 1345 O O . ALA A 1 170 ? 11.819 8.313 -22.323 1.00 86.50 170 ALA A O 1
ATOM 1346 N N . ALA A 1 171 ? 11.621 6.812 -20.658 1.00 89.69 171 ALA A N 1
ATOM 1347 C CA . ALA A 1 171 ? 10.630 6.000 -21.332 1.00 89.69 171 ALA A CA 1
ATOM 1348 C C . ALA A 1 171 ? 9.358 6.807 -21.595 1.00 89.69 171 ALA A C 1
ATOM 1350 O O . ALA A 1 171 ? 8.912 7.623 -20.793 1.00 89.69 171 ALA A O 1
ATOM 1351 N N . ARG A 1 172 ? 8.751 6.535 -22.744 1.00 92.62 172 ARG A N 1
ATOM 1352 C CA . ARG A 1 172 ? 7.473 7.106 -23.137 1.00 92.62 172 ARG A CA 1
ATOM 1353 C C . ARG A 1 172 ? 6.378 6.042 -23.058 1.00 92.62 172 ARG A C 1
ATOM 1355 O O . ARG A 1 172 ? 6.429 5.085 -23.841 1.00 92.62 172 ARG A O 1
ATOM 1362 N N . PRO A 1 173 ? 5.388 6.173 -22.154 1.00 95.31 173 PRO A N 1
ATOM 1363 C CA . PRO A 1 173 ? 4.308 5.195 -22.043 1.00 95.31 173 PRO A CA 1
ATOM 1364 C C . PRO A 1 173 ? 3.542 4.981 -23.359 1.00 95.31 173 PRO A C 1
ATOM 1366 O O . PRO A 1 173 ? 3.186 3.848 -23.684 1.00 95.31 173 PRO A O 1
ATOM 1369 N N . ASP A 1 174 ? 3.362 6.030 -24.172 1.00 95.19 174 ASP A N 1
ATOM 1370 C CA . ASP A 1 174 ? 2.701 5.930 -25.480 1.00 95.19 174 ASP A CA 1
ATOM 1371 C C . ASP A 1 174 ? 3.497 5.082 -26.485 1.00 95.19 174 ASP A C 1
ATOM 1373 O O . ASP A 1 174 ? 2.915 4.300 -27.240 1.00 95.19 174 ASP A O 1
ATOM 1377 N N . ALA A 1 175 ? 4.828 5.182 -26.464 1.00 95.06 175 ALA A N 1
ATOM 1378 C CA . ALA A 1 175 ? 5.698 4.363 -27.298 1.00 95.06 175 ALA A CA 1
ATOM 1379 C C . ALA A 1 175 ? 5.617 2.881 -26.899 1.00 95.06 175 ALA A C 1
ATOM 1381 O O . ALA A 1 175 ? 5.495 2.019 -27.769 1.00 95.06 175 ALA A O 1
ATOM 1382 N N . LEU A 1 176 ? 5.606 2.575 -25.593 1.00 96.06 176 LEU A N 1
ATOM 1383 C CA . LEU A 1 176 ? 5.476 1.193 -25.110 1.00 96.06 176 LEU A CA 1
ATOM 1384 C C . LEU A 1 176 ? 4.113 0.608 -25.491 1.00 96.06 176 LEU A C 1
ATOM 1386 O O . LEU A 1 176 ? 4.046 -0.518 -25.980 1.00 96.06 176 LEU A O 1
ATOM 1390 N N . ARG A 1 177 ? 3.036 1.385 -25.339 1.00 96.94 177 ARG A N 1
ATOM 1391 C CA . ARG A 1 177 ? 1.685 0.999 -25.770 1.00 96.94 177 ARG A CA 1
ATOM 1392 C C . ARG A 1 177 ? 1.643 0.630 -27.257 1.00 96.94 177 ARG A C 1
ATOM 1394 O O . ARG A 1 177 ? 1.117 -0.427 -27.602 1.00 96.94 177 ARG A O 1
ATOM 1401 N N . LYS A 1 178 ? 2.233 1.458 -28.127 1.00 96.94 178 LYS A N 1
ATOM 1402 C CA . LYS A 1 178 ? 2.314 1.188 -29.575 1.00 96.94 178 LYS A CA 1
ATOM 1403 C C . LYS A 1 178 ? 3.086 -0.099 -29.870 1.00 96.94 178 LYS A C 1
ATOM 1405 O O . LYS A 1 178 ? 2.628 -0.912 -30.665 1.00 96.94 178 LYS A O 1
ATOM 1410 N N . LEU A 1 179 ? 4.212 -0.335 -29.191 1.00 96.88 179 LEU A N 1
ATOM 1411 C CA . LEU A 1 179 ? 4.997 -1.571 -29.341 1.00 96.88 179 LEU A CA 1
ATOM 1412 C C . LEU A 1 179 ? 4.265 -2.823 -28.826 1.00 96.88 179 LEU A C 1
ATOM 1414 O O . LEU A 1 179 ? 4.491 -3.938 -29.304 1.00 96.88 179 LEU A O 1
ATOM 1418 N N . LEU A 1 180 ? 3.352 -2.650 -27.872 1.00 96.81 180 LEU A N 1
ATOM 1419 C CA . LEU A 1 180 ? 2.440 -3.698 -27.414 1.00 96.81 180 LEU A CA 1
ATOM 1420 C C . LEU A 1 180 ? 1.270 -3.941 -28.384 1.00 96.81 180 LEU A C 1
ATOM 1422 O O . LEU A 1 180 ? 0.538 -4.917 -28.200 1.00 96.81 180 LEU A O 1
ATOM 1426 N N . ALA A 1 181 ? 1.145 -3.114 -29.429 1.00 96.81 181 ALA A N 1
ATOM 1427 C CA . ALA A 1 181 ? 0.034 -3.075 -30.375 1.00 96.81 181 ALA A CA 1
ATOM 1428 C C . ALA A 1 181 ? -1.325 -2.866 -29.688 1.00 96.81 181 ALA A C 1
ATOM 1430 O O . ALA A 1 181 ? -2.333 -3.411 -30.123 1.00 96.81 181 ALA A O 1
ATOM 1431 N N . TRP A 1 182 ? -1.345 -2.126 -28.578 1.00 95.69 182 TRP A N 1
ATOM 1432 C CA . TRP A 1 182 ? -2.587 -1.792 -27.885 1.00 95.69 182 TRP A CA 1
ATOM 1433 C C . TRP A 1 182 ? -3.269 -0.587 -28.517 1.00 95.69 182 TRP A C 1
ATOM 1435 O O . TRP A 1 182 ? -2.598 0.332 -28.994 1.00 95.69 182 TRP A O 1
ATOM 1445 N N . ASP A 1 183 ? -4.596 -0.580 -28.448 1.00 94.94 183 ASP A N 1
ATOM 1446 C CA . ASP A 1 183 ? -5.451 0.476 -28.979 1.00 94.94 183 ASP A CA 1
ATOM 1447 C C . ASP A 1 183 ? -5.120 1.857 -28.377 1.00 94.94 183 ASP A C 1
ATOM 1449 O O . ASP A 1 183 ? -4.600 1.968 -27.262 1.00 94.94 183 ASP A O 1
ATOM 1453 N N . ASP A 1 184 ? -5.415 2.931 -29.113 1.00 93.50 184 ASP A N 1
ATOM 1454 C CA . ASP A 1 184 ? -5.175 4.314 -28.682 1.00 93.50 184 ASP A CA 1
ATOM 1455 C C . ASP A 1 184 ? -5.998 4.720 -27.450 1.00 93.50 184 ASP A C 1
ATOM 1457 O O . ASP A 1 184 ? -5.594 5.620 -26.713 1.00 93.50 184 ASP A O 1
ATOM 1461 N N . ARG A 1 185 ? -7.110 4.028 -27.171 1.00 92.88 185 ARG A N 1
ATOM 1462 C CA . ARG A 1 185 ? -7.920 4.209 -25.956 1.00 92.88 185 ARG A CA 1
ATOM 1463 C C . ARG A 1 185 ? -7.394 3.450 -24.741 1.00 92.88 185 ARG A C 1
ATOM 1465 O O . ARG A 1 185 ? -7.972 3.576 -23.657 1.00 92.88 185 ARG A O 1
ATOM 1472 N N . VAL A 1 186 ? -6.325 2.668 -24.891 1.00 95.12 186 VAL A N 1
ATOM 1473 C CA . VAL A 1 186 ? -5.630 2.051 -23.761 1.00 95.12 186 VAL A CA 1
ATOM 1474 C C . VAL A 1 186 ? -4.607 3.036 -23.225 1.00 95.12 186 VAL A C 1
ATOM 1476 O O . VAL A 1 186 ? -3.601 3.334 -23.857 1.00 95.12 186 VAL A O 1
ATOM 1479 N N . GLN A 1 187 ? -4.825 3.520 -22.016 1.00 95.69 187 GLN A N 1
ATOM 1480 C CA . GLN A 1 187 ? -3.907 4.434 -21.374 1.00 95.69 187 GLN A CA 1
ATOM 1481 C C . GLN A 1 187 ? -2.883 3.659 -20.540 1.00 95.69 187 GLN A C 1
ATOM 1483 O O . GLN A 1 187 ? -3.228 3.095 -19.504 1.00 95.69 187 GLN A O 1
ATOM 1488 N N . LEU A 1 188 ? -1.616 3.658 -20.959 1.00 96.50 188 LEU A N 1
ATOM 1489 C CA . LEU A 1 188 ? -0.529 3.044 -20.198 1.00 96.50 188 LEU A CA 1
ATOM 1490 C C . LEU A 1 188 ? 0.132 4.064 -19.270 1.00 96.50 188 LEU A C 1
ATOM 1492 O O . LEU A 1 188 ? 0.515 5.147 -19.694 1.00 96.50 188 LEU A O 1
ATOM 1496 N N . ARG A 1 189 ? 0.311 3.682 -18.010 1.00 95.69 189 ARG A N 1
ATOM 1497 C CA . ARG A 1 189 ? 1.001 4.450 -16.975 1.00 95.69 189 ARG A CA 1
ATOM 1498 C C . ARG A 1 189 ? 2.104 3.605 -16.360 1.00 95.69 189 ARG A C 1
ATOM 1500 O O . ARG A 1 189 ? 1.879 2.427 -16.097 1.00 95.69 189 ARG A O 1
ATOM 1507 N N . ILE A 1 190 ? 3.270 4.190 -16.097 1.00 95.44 190 ILE A N 1
ATOM 1508 C CA . ILE A 1 190 ? 4.416 3.460 -15.540 1.00 95.44 190 ILE A CA 1
ATOM 1509 C C . ILE A 1 190 ? 4.704 3.969 -14.127 1.00 95.44 190 ILE A C 1
ATOM 1511 O O . ILE A 1 190 ? 4.894 5.166 -13.910 1.00 95.44 190 ILE A O 1
ATOM 1515 N N . ILE A 1 191 ? 4.751 3.046 -13.170 1.00 95.00 191 ILE A N 1
ATOM 1516 C CA . ILE A 1 191 ? 5.314 3.273 -11.840 1.00 95.00 191 ILE A CA 1
ATOM 1517 C C . ILE A 1 191 ? 6.501 2.340 -11.688 1.00 95.00 191 ILE A C 1
ATOM 1519 O O . ILE A 1 191 ? 6.394 1.151 -11.976 1.00 95.00 191 ILE A O 1
ATOM 1523 N N . ALA A 1 192 ? 7.626 2.855 -11.219 1.00 93.88 192 ALA A N 1
ATOM 1524 C CA . ALA A 1 192 ? 8.802 2.049 -10.979 1.00 93.88 192 ALA A CA 1
ATOM 1525 C C . ALA A 1 192 ? 9.341 2.294 -9.574 1.00 93.88 192 ALA A C 1
ATOM 1527 O O . ALA A 1 192 ? 9.487 3.436 -9.149 1.00 93.88 192 ALA A O 1
ATOM 1528 N N . GLY A 1 193 ? 9.623 1.226 -8.836 1.00 92.12 193 GLY A N 1
ATOM 1529 C CA . GLY A 1 193 ? 10.035 1.283 -7.443 1.00 92.12 193 GLY A CA 1
ATOM 1530 C C . GLY A 1 193 ? 11.279 0.453 -7.171 1.00 92.12 193 GLY A C 1
ATOM 1531 O O . GLY A 1 193 ? 11.509 -0.580 -7.793 1.00 92.12 193 GLY A O 1
ATOM 1532 N N . GLY A 1 194 ? 12.100 0.889 -6.219 1.00 89.12 194 GLY A N 1
ATOM 1533 C CA . GLY A 1 194 ? 13.277 0.120 -5.826 1.00 89.12 194 GLY A CA 1
ATOM 1534 C C . GLY A 1 194 ? 14.052 0.727 -4.665 1.00 89.12 194 GLY A C 1
ATOM 1535 O O . GLY A 1 194 ? 13.956 1.919 -4.377 1.00 89.12 194 GLY A O 1
ATOM 1536 N N . THR A 1 195 ? 14.826 -0.108 -3.976 1.00 84.56 195 THR A N 1
ATOM 1537 C CA . THR A 1 195 ? 15.784 0.361 -2.967 1.00 84.56 195 THR A CA 1
ATOM 1538 C C . THR A 1 195 ? 16.942 1.071 -3.668 1.00 84.56 195 THR A C 1
ATOM 1540 O O . THR A 1 195 ? 17.521 0.512 -4.594 1.00 84.56 195 THR A O 1
ATOM 1543 N N . GLY A 1 196 ? 17.282 2.292 -3.244 1.00 80.94 196 GLY A N 1
ATOM 1544 C CA . GLY A 1 196 ? 18.375 3.079 -3.836 1.00 80.94 196 GLY A CA 1
ATOM 1545 C C . GLY A 1 196 ? 17.967 4.039 -4.960 1.00 80.94 196 GLY A C 1
ATOM 1546 O O . GLY A 1 196 ? 18.829 4.742 -5.479 1.00 80.94 196 GLY A O 1
ATOM 1547 N N . VAL A 1 197 ? 16.676 4.123 -5.307 1.00 82.50 197 VAL A N 1
ATOM 1548 C CA . VAL A 1 197 ? 16.174 5.158 -6.234 1.00 82.50 197 VAL A CA 1
ATOM 1549 C C . VAL A 1 197 ? 16.407 6.565 -5.649 1.00 82.50 197 VAL A C 1
ATOM 1551 O O . VAL A 1 197 ? 16.904 7.428 -6.365 1.00 82.50 197 VAL A O 1
ATOM 1554 N N . ASP A 1 198 ? 16.205 6.752 -4.335 1.00 71.62 198 ASP A N 1
ATOM 1555 C CA . ASP A 1 198 ? 16.418 8.041 -3.644 1.00 71.62 198 ASP A CA 1
ATOM 1556 C C . ASP A 1 198 ? 17.887 8.502 -3.647 1.00 71.62 198 ASP A C 1
ATOM 1558 O O . ASP A 1 198 ? 18.175 9.674 -3.841 1.00 71.62 198 ASP A O 1
ATOM 1562 N N . MET A 1 199 ? 18.847 7.587 -3.459 1.00 59.62 199 MET A N 1
ATOM 1563 C CA . MET A 1 199 ? 20.277 7.951 -3.434 1.00 59.62 199 MET A CA 1
ATOM 1564 C C . MET A 1 199 ? 20.796 8.354 -4.817 1.00 59.62 199 MET A C 1
ATOM 1566 O O . MET A 1 199 ? 21.800 9.050 -4.949 1.00 59.62 199 MET A O 1
ATOM 1570 N N . LYS A 1 200 ? 20.125 7.880 -5.868 1.00 57.59 200 LYS A N 1
ATOM 1571 C CA . LYS A 1 200 ? 20.512 8.127 -7.254 1.00 57.59 200 LYS A CA 1
ATOM 1572 C C . LYS A 1 200 ? 19.791 9.332 -7.847 1.00 57.59 200 LYS A C 1
ATOM 1574 O O . LYS A 1 200 ? 20.238 9.815 -8.877 1.00 57.59 200 LYS A O 1
ATOM 1579 N N . SER A 1 201 ? 18.729 9.851 -7.223 1.00 53.97 201 SER A N 1
ATOM 1580 C CA . SER A 1 201 ? 18.017 11.030 -7.734 1.00 53.97 201 SER A CA 1
ATOM 1581 C C . SER A 1 201 ? 18.850 12.310 -7.650 1.00 53.97 201 SER A C 1
ATOM 1583 O O . SER A 1 201 ? 18.785 13.120 -8.566 1.00 53.97 201 SER A O 1
ATOM 1585 N N . GLU A 1 202 ? 19.699 12.459 -6.626 1.00 51.81 202 GLU A N 1
ATOM 1586 C CA . GLU A 1 202 ? 20.629 13.599 -6.527 1.00 51.81 202 GLU A CA 1
ATOM 1587 C C . GLU A 1 202 ? 21.708 13.568 -7.625 1.00 51.81 202 GLU A C 1
ATOM 1589 O O . GLU A 1 202 ? 22.097 14.607 -8.145 1.00 51.81 202 GLU A O 1
ATOM 1594 N N . THR A 1 203 ? 22.138 12.375 -8.057 1.00 52.19 203 THR A N 1
ATOM 1595 C CA . THR A 1 203 ? 23.115 12.183 -9.153 1.00 52.19 203 THR A CA 1
ATOM 1596 C C . THR A 1 203 ? 22.476 12.000 -10.535 1.00 52.19 203 THR A C 1
ATOM 1598 O O . THR A 1 203 ? 23.168 12.015 -11.554 1.00 52.19 203 THR A O 1
ATOM 1601 N N . LEU A 1 204 ? 21.151 11.843 -10.597 1.00 53.31 204 LEU A N 1
ATOM 1602 C CA . LEU A 1 204 ? 20.347 12.020 -11.811 1.00 53.31 204 LEU A CA 1
ATOM 1603 C C . LEU A 1 204 ? 20.160 13.503 -12.153 1.00 53.31 204 LEU A C 1
ATOM 1605 O O . LEU A 1 204 ? 19.659 13.795 -13.239 1.00 53.31 204 LEU A O 1
ATOM 1609 N N . GLY A 1 205 ? 20.631 14.402 -11.278 1.00 43.53 205 GLY A N 1
ATOM 1610 C CA . GLY A 1 205 ? 20.955 15.791 -11.573 1.00 43.53 205 GLY A CA 1
ATOM 1611 C C . GLY A 1 205 ? 22.004 15.889 -12.678 1.00 43.53 205 GLY A C 1
ATOM 1612 O O . GLY A 1 205 ? 23.169 16.194 -12.452 1.00 43.53 205 GLY A O 1
ATOM 1613 N N . CYS A 1 206 ? 21.569 15.651 -13.910 1.00 40.50 206 CYS A N 1
ATOM 1614 C CA . CYS A 1 206 ? 22.023 16.473 -15.009 1.00 40.50 206 CYS A CA 1
ATOM 1615 C C . CYS A 1 206 ? 21.673 17.907 -14.595 1.00 40.50 206 CYS A C 1
ATOM 1617 O O . CYS A 1 206 ? 20.510 18.172 -14.297 1.00 40.50 206 CYS A O 1
ATOM 1619 N N . GLU A 1 207 ? 22.639 18.822 -14.548 1.00 47.25 207 GLU A N 1
ATOM 1620 C CA . GLU A 1 207 ? 22.411 20.241 -14.212 1.00 47.25 207 GLU A CA 1
ATOM 1621 C C . GLU A 1 207 ? 21.325 20.904 -15.095 1.00 47.25 207 GLU A C 1
ATOM 1623 O O . GLU A 1 207 ? 20.872 22.009 -14.817 1.00 47.25 207 GLU A O 1
ATOM 1628 N N . THR A 1 208 ? 20.864 20.216 -16.144 1.00 44.00 208 THR A N 1
ATOM 1629 C CA . THR A 1 208 ? 19.794 20.618 -17.062 1.00 44.00 208 THR A CA 1
ATOM 1630 C C . THR A 1 208 ? 18.419 19.992 -16.793 1.00 44.00 208 THR A C 1
ATOM 1632 O O . THR A 1 208 ? 17.444 20.421 -17.405 1.00 44.00 208 THR A O 1
ATOM 1635 N N . ILE A 1 209 ? 18.292 18.996 -15.911 1.00 44.59 209 ILE A N 1
ATOM 1636 C CA . ILE A 1 209 ? 17.017 18.322 -15.624 1.00 44.59 209 ILE A CA 1
ATOM 1637 C C . ILE A 1 209 ? 16.717 18.494 -14.136 1.00 44.59 209 ILE A C 1
ATOM 1639 O O . ILE A 1 209 ? 17.090 17.674 -13.300 1.00 44.59 209 ILE A O 1
ATOM 1643 N N . GLY A 1 210 ? 16.072 19.617 -13.812 1.00 41.12 210 GLY A N 1
ATOM 1644 C CA . GLY A 1 210 ? 15.577 19.905 -12.469 1.00 41.12 210 GLY A CA 1
ATOM 1645 C C . GLY A 1 210 ? 14.627 18.818 -11.956 1.00 41.12 210 GLY A C 1
ATOM 1646 O O . GLY A 1 210 ? 14.140 17.985 -12.716 1.00 41.12 210 GLY A O 1
ATOM 1647 N N . SER A 1 211 ? 14.348 18.865 -10.651 1.00 45.72 211 SER A N 1
ATOM 1648 C CA . SER A 1 211 ? 13.547 17.926 -9.837 1.00 45.72 211 SER A CA 1
ATOM 1649 C C . SER A 1 211 ? 12.156 17.524 -10.381 1.00 45.72 211 SER A C 1
ATOM 1651 O O . SER A 1 211 ? 11.476 16.713 -9.754 1.00 45.72 211 SER A O 1
ATOM 1653 N N . GLU A 1 212 ? 11.728 18.058 -11.520 1.00 48.50 212 GLU A N 1
ATOM 1654 C CA . GLU A 1 212 ? 10.489 17.742 -12.222 1.00 48.50 212 GLU A CA 1
ATOM 1655 C C . GLU A 1 212 ? 10.760 17.806 -13.731 1.00 48.50 212 GLU A C 1
ATOM 1657 O O . GLU A 1 212 ? 10.416 18.773 -14.412 1.00 48.50 212 GLU A O 1
ATOM 1662 N N . ALA A 1 213 ? 11.419 16.785 -14.285 1.00 56.59 213 ALA A N 1
ATOM 1663 C CA . ALA A 1 213 ? 11.331 16.599 -15.727 1.00 56.59 213 ALA A CA 1
ATOM 1664 C C . ALA A 1 213 ? 9.845 16.386 -16.070 1.00 56.59 213 ALA A C 1
ATOM 1666 O O . ALA A 1 213 ? 9.177 15.638 -15.353 1.00 56.59 213 ALA A O 1
ATOM 1667 N N . PRO A 1 214 ? 9.308 16.952 -17.165 1.00 62.94 214 PRO A N 1
ATOM 1668 C CA . PRO A 1 214 ? 7.899 16.764 -17.537 1.00 62.94 214 PRO A CA 1
ATOM 1669 C C . PRO A 1 214 ? 7.503 15.280 -17.681 1.00 62.94 214 PRO A C 1
ATOM 1671 O O . PRO A 1 214 ? 6.322 14.940 -17.653 1.00 62.94 214 PRO A O 1
ATOM 1674 N N . THR A 1 215 ? 8.491 14.392 -17.810 1.00 77.94 215 THR A N 1
ATOM 1675 C CA . THR A 1 215 ? 8.323 12.958 -18.022 1.00 77.94 215 THR A CA 1
ATOM 1676 C C . THR A 1 215 ? 8.311 12.117 -16.747 1.00 77.94 215 THR A C 1
ATOM 1678 O O . THR A 1 215 ? 7.880 10.969 -16.819 1.00 77.94 215 THR A O 1
ATOM 1681 N N . PHE A 1 216 ? 8.745 12.612 -15.576 1.00 83.62 216 PHE A N 1
ATOM 1682 C CA . PHE A 1 216 ? 8.702 11.797 -14.354 1.00 83.62 216 PHE A CA 1
ATOM 1683 C C . PHE A 1 216 ? 8.556 12.583 -13.044 1.00 83.62 216 PHE A C 1
ATOM 1685 O O . PHE A 1 216 ? 8.961 13.732 -12.916 1.00 83.62 216 PHE A O 1
ATOM 1692 N N . LYS A 1 217 ? 8.005 11.908 -12.032 1.00 88.62 217 LYS A N 1
ATOM 1693 C CA . LYS A 1 217 ? 7.771 12.406 -10.674 1.00 88.62 217 LYS A CA 1
ATOM 1694 C C . LYS A 1 217 ? 8.416 11.475 -9.657 1.00 88.62 217 LYS A C 1
ATOM 1696 O O . LYS A 1 217 ? 8.223 10.261 -9.716 1.00 88.62 217 LYS A O 1
ATOM 1701 N N . HIS A 1 218 ? 9.143 12.037 -8.697 1.00 85.12 218 HIS A N 1
ATOM 1702 C CA . HIS A 1 218 ? 9.783 11.267 -7.633 1.00 85.12 218 HIS A CA 1
ATOM 1703 C C . HIS A 1 218 ? 8.905 11.187 -6.374 1.00 85.12 218 HIS A C 1
ATOM 1705 O O . HIS A 1 218 ? 8.286 12.170 -5.966 1.00 85.12 218 HIS A O 1
ATOM 1711 N N . SER A 1 219 ? 8.856 10.017 -5.738 1.00 84.31 219 SER A N 1
ATOM 1712 C CA . SER A 1 219 ? 8.087 9.766 -4.520 1.00 84.31 219 SER A CA 1
ATOM 1713 C C . SER A 1 219 ? 8.912 8.976 -3.504 1.00 84.31 219 SER A C 1
ATOM 1715 O O . SER A 1 219 ? 9.185 7.793 -3.697 1.00 84.31 219 SER A O 1
ATOM 1717 N N . ILE A 1 220 ? 9.239 9.613 -2.378 1.00 80.19 220 ILE A N 1
ATOM 1718 C CA . ILE A 1 220 ? 10.104 9.056 -1.327 1.00 80.19 220 ILE A CA 1
ATOM 1719 C C . ILE A 1 220 ? 9.266 8.388 -0.227 1.00 80.19 220 ILE A C 1
ATOM 1721 O O . ILE A 1 220 ? 8.357 9.000 0.339 1.00 80.19 220 ILE A O 1
ATOM 1725 N N . PHE A 1 221 ? 9.590 7.138 0.114 1.00 75.00 221 PHE A N 1
ATOM 1726 C CA . PHE A 1 221 ? 8.836 6.304 1.064 1.00 75.00 221 PHE A CA 1
ATOM 1727 C C . PHE A 1 221 ? 9.474 6.132 2.455 1.00 75.00 221 PHE A C 1
ATOM 1729 O O . PHE A 1 221 ? 9.031 5.286 3.230 1.00 75.00 221 PHE A O 1
ATOM 1736 N N . SER A 1 222 ? 10.474 6.929 2.825 1.00 59.34 222 SER A N 1
ATOM 1737 C CA . SER A 1 222 ? 11.231 6.753 4.078 1.00 59.34 222 SER A CA 1
ATOM 1738 C C . SER A 1 222 ? 10.542 7.257 5.362 1.00 59.34 222 SER A C 1
ATOM 1740 O O . SER A 1 222 ? 10.970 6.889 6.448 1.00 59.34 222 SER A O 1
ATOM 1742 N N . ALA A 1 223 ? 9.452 8.038 5.289 1.00 58.88 223 ALA A N 1
ATOM 1743 C CA . ALA A 1 223 ? 8.871 8.715 6.468 1.00 58.88 223 ALA A CA 1
ATOM 1744 C C . ALA A 1 223 ? 7.352 8.516 6.673 1.00 58.88 223 ALA A C 1
ATOM 1746 O O . ALA A 1 223 ? 6.684 9.360 7.274 1.00 58.88 223 ALA A O 1
ATOM 1747 N N . ARG A 1 224 ? 6.770 7.431 6.144 1.00 69.94 224 ARG A N 1
ATOM 1748 C CA . ARG A 1 224 ? 5.304 7.305 5.990 1.00 69.94 224 ARG A CA 1
ATOM 1749 C C . ARG A 1 224 ? 4.609 6.290 6.888 1.00 69.94 224 ARG A C 1
ATOM 1751 O O . ARG A 1 224 ? 3.394 6.153 6.767 1.00 69.94 224 ARG A O 1
ATOM 1758 N N . GLY A 1 225 ? 5.317 5.606 7.790 1.00 76.62 225 GLY A N 1
ATOM 1759 C CA . GLY A 1 225 ? 4.710 4.526 8.577 1.00 76.62 225 GLY A CA 1
ATOM 1760 C C . GLY A 1 225 ? 3.472 4.970 9.354 1.00 76.62 225 GLY A C 1
ATOM 1761 O O . GLY A 1 225 ? 2.439 4.311 9.288 1.00 76.62 225 GLY A O 1
ATOM 1762 N N . MET A 1 226 ? 3.527 6.164 9.949 1.00 82.06 226 MET A N 1
ATOM 1763 C CA . MET A 1 226 ? 2.385 6.746 10.654 1.00 82.06 226 MET A CA 1
ATOM 1764 C C . MET A 1 226 ? 1.215 7.085 9.729 1.00 82.06 226 MET A C 1
ATOM 1766 O O . MET A 1 226 ? 0.077 6.771 10.054 1.00 82.06 226 MET A O 1
ATOM 1770 N N . SER A 1 227 ? 1.463 7.715 8.580 1.00 81.00 227 SER A N 1
ATOM 1771 C CA . SER A 1 227 ? 0.397 8.033 7.620 1.00 81.00 227 SER A CA 1
ATOM 1772 C C . SER A 1 227 ? -0.270 6.763 7.096 1.00 81.00 227 SER A C 1
ATOM 1774 O O . SER A 1 227 ? -1.494 6.681 7.056 1.00 81.00 227 SER A O 1
ATOM 1776 N N . LEU A 1 228 ? 0.530 5.743 6.772 1.00 79.38 228 LEU A N 1
ATOM 1777 C CA . LEU A 1 228 ? 0.027 4.439 6.359 1.00 79.38 228 LEU A CA 1
ATOM 1778 C C . LEU A 1 228 ? -0.809 3.796 7.472 1.00 79.38 228 LEU A C 1
ATOM 1780 O O . LEU A 1 228 ? -1.923 3.355 7.207 1.00 79.38 228 LEU A O 1
ATOM 1784 N N . TYR A 1 229 ? -0.304 3.781 8.710 1.00 86.50 229 TYR A N 1
ATOM 1785 C CA . TYR A 1 229 ? -1.030 3.295 9.885 1.00 86.50 229 TYR A CA 1
ATOM 1786 C C . TYR A 1 229 ? -2.413 3.942 10.011 1.00 86.50 229 TYR A C 1
ATOM 1788 O O . TYR A 1 229 ? -3.413 3.232 10.113 1.00 86.50 229 TYR A O 1
ATOM 1796 N N . TRP A 1 230 ? -2.479 5.274 9.944 1.00 86.50 230 TRP A N 1
ATOM 1797 C CA . TRP A 1 230 ? -3.733 6.013 10.058 1.00 86.50 230 TRP A CA 1
ATOM 1798 C C . TRP A 1 230 ? -4.706 5.705 8.917 1.00 86.50 230 TRP A C 1
ATOM 1800 O O . TRP A 1 230 ? -5.893 5.508 9.178 1.00 86.50 230 TRP A O 1
ATOM 1810 N N . ASN A 1 231 ? -4.214 5.584 7.682 1.00 81.56 231 ASN A N 1
ATOM 1811 C CA . ASN A 1 231 ? -5.039 5.226 6.525 1.00 81.56 231 ASN A CA 1
ATOM 1812 C C . ASN A 1 231 ? -5.592 3.797 6.645 1.00 81.56 231 ASN A C 1
ATOM 1814 O O . ASN A 1 231 ? -6.788 3.570 6.451 1.00 81.56 231 ASN A O 1
ATOM 1818 N N . MET A 1 232 ? -4.753 2.833 7.044 1.00 82.12 232 MET A N 1
ATOM 1819 C CA . MET A 1 232 ? -5.193 1.457 7.295 1.00 82.12 232 MET A CA 1
ATOM 1820 C C . MET A 1 232 ? -6.241 1.421 8.403 1.00 82.12 232 MET A C 1
ATOM 1822 O O . MET A 1 232 ? -7.311 0.848 8.213 1.00 82.12 232 MET A O 1
ATOM 1826 N N . ARG A 1 233 ? -5.988 2.093 9.528 1.00 85.94 233 ARG A N 1
ATOM 1827 C CA . ARG A 1 233 ? -6.944 2.204 10.631 1.00 85.94 233 ARG A CA 1
ATOM 1828 C C . ARG A 1 233 ? -8.282 2.788 10.170 1.00 85.94 233 ARG A C 1
ATOM 1830 O O . ARG A 1 233 ? -9.312 2.184 10.448 1.00 85.94 233 ARG A O 1
ATOM 1837 N N . ALA A 1 234 ? -8.275 3.889 9.415 1.00 82.38 234 ALA A N 1
ATOM 1838 C CA . ALA A 1 234 ? -9.493 4.504 8.885 1.00 82.38 234 ALA A CA 1
ATOM 1839 C C . ALA A 1 234 ? -10.308 3.535 8.009 1.00 82.38 234 ALA A C 1
ATOM 1841 O O . ALA A 1 234 ? -11.526 3.452 8.158 1.00 82.38 234 ALA A O 1
ATOM 1842 N N . SER A 1 235 ? -9.638 2.751 7.159 1.00 77.69 235 SER A N 1
ATOM 1843 C CA . SER A 1 235 ? -10.296 1.749 6.307 1.00 77.69 235 SER A CA 1
ATOM 1844 C C . SER A 1 235 ? -10.836 0.528 7.074 1.00 77.69 235 SER A C 1
ATOM 1846 O O . SER A 1 235 ? -11.786 -0.117 6.631 1.00 77.69 235 SER A O 1
ATOM 1848 N N . LEU A 1 236 ? -10.235 0.185 8.221 1.00 77.38 236 LEU A N 1
ATOM 1849 C CA . LEU A 1 236 ? -10.660 -0.939 9.061 1.00 77.38 236 LEU A CA 1
ATOM 1850 C C . LEU A 1 236 ? -11.834 -0.581 9.970 1.00 77.38 236 LEU A C 1
ATOM 1852 O O . LEU A 1 236 ? -12.611 -1.470 10.322 1.00 77.38 236 LEU A O 1
ATOM 1856 N N . ASP A 1 237 ? -11.940 0.695 10.339 1.00 69.56 237 ASP A N 1
ATOM 1857 C CA . ASP A 1 237 ? -12.936 1.181 11.288 1.00 69.56 237 ASP A CA 1
ATOM 1858 C C . ASP A 1 237 ? -14.360 1.057 10.735 1.00 69.56 237 ASP A C 1
ATOM 1860 O O . ASP A 1 237 ? -15.303 0.770 11.466 1.00 69.56 237 ASP A O 1
ATOM 1864 N N . GLY A 1 238 ? -14.544 1.268 9.425 1.00 61.44 238 GLY A N 1
ATOM 1865 C CA . GLY A 1 238 ? -15.878 1.265 8.817 1.00 61.44 238 GLY A CA 1
ATOM 1866 C C . GLY A 1 238 ? -16.858 2.231 9.504 1.00 61.44 238 GLY A C 1
ATOM 1867 O O . GLY A 1 238 ? -18.063 2.042 9.380 1.00 61.44 238 GLY A O 1
ATOM 1868 N N . LEU A 1 239 ? -16.356 3.222 10.259 1.00 59.47 239 LEU A N 1
ATOM 1869 C CA . LEU A 1 239 ? -17.107 4.280 10.945 1.00 59.47 239 LEU A CA 1
ATOM 1870 C C . LEU A 1 239 ? -17.590 5.328 9.935 1.00 59.47 239 LEU A C 1
ATOM 1872 O O . LEU A 1 239 ? -17.186 6.495 9.962 1.00 59.47 239 LEU A O 1
ATOM 1876 N N . THR A 1 240 ? -18.410 4.889 8.990 1.00 57.00 240 THR A N 1
ATOM 1877 C CA . THR A 1 240 ? -19.169 5.774 8.102 1.00 57.00 240 THR A CA 1
ATOM 1878 C C . THR A 1 240 ? -20.423 6.311 8.782 1.00 57.00 240 THR A C 1
ATOM 1880 O O . THR A 1 240 ? -20.945 7.337 8.359 1.00 57.00 240 THR A O 1
ATOM 1883 N N . ASP A 1 241 ? -20.866 5.654 9.854 1.00 61.56 241 ASP A N 1
ATOM 1884 C CA . ASP A 1 241 ? -22.121 5.953 10.533 1.00 61.56 241 ASP A CA 1
ATOM 1885 C C . ASP A 1 241 ? -21.897 6.931 11.696 1.00 61.56 241 ASP A C 1
ATOM 1887 O O . ASP A 1 241 ? -20.871 6.899 12.381 1.00 61.56 241 ASP A O 1
ATOM 1891 N N . ASN A 1 242 ? -22.884 7.790 11.950 1.00 74.62 242 ASN A N 1
ATOM 1892 C CA . ASN A 1 242 ? -22.800 8.873 12.940 1.00 74.62 242 ASN A CA 1
ATOM 1893 C C . ASN A 1 242 ? -22.792 8.395 14.411 1.00 74.62 242 ASN A C 1
ATOM 1895 O O . ASN A 1 242 ? -22.703 9.223 15.319 1.00 74.62 242 ASN A O 1
ATOM 1899 N N . GLU A 1 243 ? -22.866 7.083 14.660 1.00 81.00 243 GLU A N 1
ATOM 1900 C CA . GLU A 1 243 ? -23.003 6.463 15.989 1.00 81.00 243 GLU A CA 1
ATOM 1901 C C . GLU A 1 243 ? -21.859 6.836 16.951 1.00 81.00 243 GLU A C 1
ATOM 1903 O O . GLU A 1 243 ? -22.091 7.067 18.135 1.00 81.00 243 GLU A O 1
ATOM 1908 N N . PHE A 1 244 ? -20.629 6.972 16.442 1.00 88.00 244 PHE A N 1
ATOM 1909 C CA . PHE A 1 244 ? -19.433 7.254 17.250 1.00 88.00 244 PHE A CA 1
ATOM 1910 C C . PHE A 1 244 ? -18.729 8.553 16.831 1.00 88.00 244 PHE A C 1
ATOM 1912 O O . PHE A 1 244 ? -17.499 8.621 16.758 1.00 88.00 244 PHE A O 1
ATOM 1919 N N . THR A 1 245 ? -19.508 9.600 16.542 1.00 89.00 245 THR A N 1
ATOM 1920 C CA . THR A 1 245 ? -18.990 10.883 16.029 1.00 89.00 245 THR A CA 1
ATOM 1921 C C . THR A 1 245 ? -17.937 11.511 16.952 1.00 89.00 245 THR A C 1
ATOM 1923 O O . THR A 1 245 ? -16.871 11.902 16.480 1.00 89.00 245 THR A O 1
ATOM 1926 N N . ASP A 1 246 ? -18.162 11.538 18.268 1.00 90.50 246 ASP A N 1
ATOM 1927 C CA . ASP A 1 246 ? -17.203 12.128 19.217 1.00 90.50 246 ASP A CA 1
ATOM 1928 C C . ASP A 1 246 ? -15.862 11.384 19.234 1.00 90.50 246 ASP A C 1
ATOM 1930 O O . ASP A 1 246 ? -14.789 11.994 19.291 1.00 90.50 246 ASP A O 1
ATOM 1934 N N . LEU A 1 247 ? -15.913 10.054 19.135 1.00 90.06 247 LEU A N 1
ATOM 1935 C CA . LEU A 1 247 ? -14.735 9.193 19.084 1.00 90.06 247 LEU A CA 1
ATOM 1936 C C . LEU A 1 247 ? -13.960 9.403 17.778 1.00 90.06 247 LEU A C 1
ATOM 1938 O O . LEU A 1 247 ? -12.733 9.529 17.795 1.00 90.06 247 LEU A O 1
ATOM 1942 N N . LYS A 1 248 ? -14.680 9.540 16.657 1.00 88.25 248 LYS A N 1
ATOM 1943 C CA . LYS A 1 248 ? -14.112 9.891 15.351 1.00 88.25 248 LYS A CA 1
ATOM 1944 C C . LYS A 1 248 ? -13.395 11.244 15.394 1.00 88.25 248 LYS A C 1
ATOM 1946 O O . LYS A 1 248 ? -12.237 11.322 14.984 1.00 88.25 248 LYS A O 1
ATOM 1951 N N . VAL A 1 249 ? -14.027 12.277 15.954 1.00 88.88 249 VAL A N 1
ATOM 1952 C CA . VAL A 1 249 ? -13.434 13.619 16.105 1.00 88.88 249 VAL A CA 1
ATOM 1953 C C . VAL A 1 249 ? -12.201 13.582 17.014 1.00 88.88 249 VAL A C 1
ATOM 1955 O O . VAL A 1 249 ? -11.179 14.207 16.719 1.00 88.88 249 VAL A O 1
ATOM 1958 N N . ALA A 1 250 ? -12.252 12.836 18.121 1.00 90.06 250 ALA A N 1
ATOM 1959 C CA . ALA A 1 250 ? -11.107 12.678 19.016 1.00 90.06 250 ALA A CA 1
ATOM 1960 C C . ALA A 1 250 ? -9.920 11.982 18.331 1.00 90.06 250 ALA A C 1
ATOM 1962 O O . ALA A 1 250 ? -8.771 12.379 18.535 1.00 90.06 250 ALA A O 1
ATOM 1963 N N . ARG A 1 251 ? -10.192 10.987 17.481 1.00 88.50 251 ARG A N 1
ATOM 1964 C CA . ARG A 1 251 ? -9.193 10.307 16.649 1.00 88.50 251 ARG A CA 1
ATOM 1965 C C . ARG A 1 251 ? -8.581 11.232 15.598 1.00 88.50 251 ARG A C 1
ATOM 1967 O O . ARG A 1 251 ? -7.365 11.252 15.449 1.00 88.50 251 ARG A O 1
ATOM 1974 N N . GLU A 1 252 ? -9.381 12.021 14.890 1.00 86.94 252 GLU A N 1
ATOM 1975 C CA . GLU A 1 252 ? -8.878 12.943 13.858 1.00 86.94 252 GLU A CA 1
ATOM 1976 C C . GLU A 1 252 ? -7.886 13.969 14.436 1.00 86.94 252 GLU A C 1
ATOM 1978 O O . GLU A 1 252 ? -6.880 14.295 13.803 1.00 86.94 252 GLU A O 1
ATOM 1983 N N . LYS A 1 253 ? -8.072 14.388 15.696 1.00 86.62 253 LYS A N 1
ATOM 1984 C CA . LYS A 1 253 ? -7.102 15.237 16.415 1.00 86.62 253 LYS A CA 1
ATOM 1985 C C . LYS A 1 253 ? -5.729 14.571 16.617 1.00 86.62 253 LYS A C 1
ATOM 1987 O O . LYS A 1 253 ? -4.720 15.280 16.692 1.00 86.62 253 LYS A O 1
ATOM 1992 N N . LEU A 1 254 ? -5.669 13.237 16.698 1.00 84.75 254 LEU A N 1
ATOM 1993 C CA . LEU A 1 254 ? -4.424 12.461 16.828 1.00 84.75 254 LEU A CA 1
ATOM 1994 C C . LEU A 1 254 ? -3.687 12.282 15.496 1.00 84.75 254 LEU A C 1
ATOM 1996 O O . LEU A 1 254 ? -2.460 12.184 15.500 1.00 84.75 254 LEU A O 1
ATOM 2000 N N . MET A 1 255 ? -4.407 12.289 14.369 1.00 82.94 255 MET A N 1
ATOM 2001 C CA . MET A 1 255 ? -3.824 12.121 13.029 1.00 82.94 255 MET A CA 1
ATOM 2002 C C . MET A 1 255 ? -2.912 13.291 12.619 1.00 82.94 255 MET A C 1
ATOM 2004 O O . MET A 1 255 ? -2.079 13.154 11.723 1.00 82.94 255 MET A O 1
ATOM 2008 N N . GLY A 1 256 ? -3.034 14.448 13.276 1.00 75.81 256 GLY A N 1
ATOM 2009 C CA . GLY A 1 256 ? -2.210 15.620 12.993 1.00 75.81 256 GLY A CA 1
ATOM 2010 C C . GLY A 1 256 ? -0.717 15.388 13.265 1.00 75.81 256 GLY A C 1
ATOM 2011 O O . GLY A 1 256 ? -0.318 15.051 14.381 1.00 75.81 256 GLY A O 1
ATOM 2012 N N . LYS A 1 257 ? 0.137 15.674 12.268 1.00 68.94 257 LYS A N 1
ATOM 2013 C CA . LYS A 1 257 ? 1.609 15.526 12.341 1.00 68.94 257 LYS A CA 1
ATOM 2014 C C . LYS A 1 257 ? 2.227 16.208 13.574 1.00 68.94 257 LYS A C 1
ATOM 2016 O O . LYS A 1 257 ? 3.118 15.651 14.210 1.00 68.94 257 LYS A O 1
ATOM 2021 N N . ILE A 1 258 ? 1.726 17.393 13.933 1.00 67.12 258 ILE A N 1
ATOM 2022 C CA . ILE A 1 258 ? 2.186 18.176 15.093 1.00 67.12 258 ILE A CA 1
ATOM 2023 C C . ILE A 1 258 ? 1.816 17.489 16.413 1.00 67.12 258 ILE A C 1
ATOM 2025 O O . ILE A 1 258 ? 2.623 17.470 17.343 1.00 67.12 258 ILE A O 1
ATOM 2029 N N . THR A 1 259 ? 0.608 16.929 16.501 1.00 76.75 259 THR A N 1
ATOM 2030 C CA . THR A 1 259 ? 0.134 16.221 17.694 1.00 76.75 259 THR A CA 1
ATOM 2031 C C . THR A 1 259 ? 0.992 14.994 17.952 1.00 76.75 259 THR A C 1
ATOM 2033 O O . THR A 1 259 ? 1.426 14.796 19.078 1.00 76.75 259 THR A O 1
ATOM 2036 N N . TRP A 1 260 ? 1.288 14.205 16.916 1.00 79.50 260 TRP A N 1
ATOM 2037 C CA . TRP A 1 260 ? 2.038 12.961 17.075 1.00 79.50 260 TRP A CA 1
ATOM 2038 C C . TRP A 1 260 ? 3.516 13.172 17.432 1.00 79.50 260 TRP A C 1
ATOM 2040 O O . TRP A 1 260 ? 4.061 12.442 18.261 1.00 79.50 260 TRP A O 1
ATOM 2050 N N . ALA A 1 261 ? 4.161 14.176 16.828 1.00 77.94 261 ALA A N 1
ATOM 2051 C CA . ALA A 1 261 ? 5.567 14.496 17.085 1.00 77.94 261 ALA A CA 1
ATOM 2052 C C . ALA A 1 261 ? 5.798 15.093 18.485 1.00 77.94 261 ALA A C 1
ATOM 2054 O O . ALA A 1 261 ? 6.861 14.908 19.074 1.00 77.94 261 ALA A O 1
ATOM 2055 N N . ASN A 1 262 ? 4.810 15.805 19.035 1.00 85.19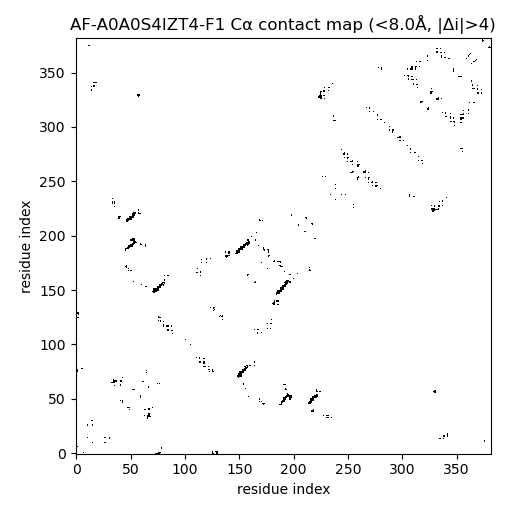 262 ASN A N 1
ATOM 2056 C CA . ASN A 1 262 ? 4.905 16.396 20.363 1.00 85.19 262 ASN A CA 1
ATOM 2057 C C . ASN A 1 262 ? 4.364 15.426 21.422 1.00 85.19 262 ASN A C 1
ATOM 2059 O O . ASN A 1 262 ? 3.160 15.210 21.523 1.00 85.19 262 ASN A O 1
ATOM 2063 N N . VAL A 1 263 ? 5.258 14.879 22.248 1.00 84.19 263 VAL A N 1
ATOM 2064 C CA . VAL A 1 263 ? 4.927 13.862 23.260 1.00 84.19 263 VAL A CA 1
ATOM 2065 C C . VAL A 1 263 ? 3.805 14.303 24.204 1.00 84.19 263 VAL A C 1
ATOM 2067 O O . VAL A 1 263 ? 2.914 13.506 24.492 1.00 84.19 263 VAL A O 1
ATOM 2070 N N . GLU A 1 264 ? 3.813 15.554 24.661 1.00 87.06 264 GLU A N 1
ATOM 2071 C CA . GLU A 1 264 ? 2.822 16.057 25.618 1.00 87.06 264 GLU A CA 1
ATOM 2072 C C . GLU A 1 264 ? 1.456 16.276 24.958 1.00 87.06 264 GLU A C 1
ATOM 2074 O O . GLU A 1 264 ? 0.437 15.813 25.475 1.00 87.06 264 GLU A O 1
ATOM 2079 N N . LYS A 1 265 ? 1.423 16.872 23.756 1.00 88.44 265 LYS A N 1
ATOM 2080 C CA . LYS A 1 265 ? 0.183 16.989 22.968 1.00 88.44 265 LYS A CA 1
ATOM 2081 C C . LYS A 1 265 ? -0.386 15.616 22.616 1.00 88.44 265 LYS A C 1
ATOM 2083 O O . LYS A 1 265 ? -1.595 15.419 22.725 1.00 88.44 265 LYS A O 1
ATOM 2088 N N . ARG A 1 266 ? 0.474 14.658 22.252 1.00 86.75 266 ARG A N 1
ATOM 2089 C CA . ARG A 1 266 ? 0.089 13.269 21.984 1.00 86.75 266 ARG A CA 1
ATOM 2090 C C . ARG A 1 266 ? -0.551 12.630 23.210 1.00 86.75 266 ARG A C 1
ATOM 2092 O O . ARG A 1 266 ? -1.662 12.128 23.104 1.00 86.75 266 ARG A O 1
ATOM 2099 N N . LYS A 1 267 ? 0.104 12.680 24.377 1.00 88.06 267 LYS A N 1
ATOM 2100 C CA . LYS A 1 267 ? -0.435 12.122 25.632 1.00 88.06 267 LYS A CA 1
ATOM 2101 C C . LYS A 1 267 ? -1.796 12.721 25.985 1.00 88.06 267 LYS A C 1
ATOM 2103 O O . LYS A 1 267 ? -2.712 11.981 26.333 1.00 88.06 267 LYS A O 1
ATOM 2108 N N . ALA A 1 268 ? -1.942 14.042 25.876 1.00 89.44 268 ALA A N 1
ATOM 2109 C CA . ALA A 1 268 ? -3.205 14.720 26.160 1.00 89.44 268 ALA A CA 1
ATOM 2110 C C . ALA A 1 268 ? -4.324 14.280 25.200 1.00 89.44 268 ALA A C 1
ATOM 2112 O O . ALA A 1 268 ? -5.437 13.987 25.639 1.00 89.44 268 ALA A O 1
ATOM 2113 N N . ALA A 1 269 ? -4.022 14.181 23.903 1.00 90.06 269 ALA A N 1
ATOM 2114 C CA . ALA A 1 269 ? -4.977 13.736 22.895 1.00 90.06 269 ALA A CA 1
ATOM 2115 C C . ALA A 1 269 ? -5.371 12.256 23.067 1.00 90.06 269 ALA A C 1
ATOM 2117 O O . ALA A 1 269 ? -6.558 11.939 22.977 1.00 90.06 269 ALA A O 1
ATOM 2118 N N . LEU A 1 270 ? -4.413 11.374 23.388 1.00 90.94 270 LEU A N 1
ATOM 2119 C CA . LEU A 1 270 ? -4.673 9.962 23.698 1.00 90.94 270 LEU A CA 1
ATOM 2120 C C . LEU A 1 270 ? -5.596 9.846 24.915 1.00 90.94 270 LEU A C 1
ATOM 2122 O O . LEU A 1 270 ? -6.646 9.218 24.823 1.00 90.94 270 LEU A O 1
ATOM 2126 N N . LYS A 1 271 ? -5.281 10.556 26.009 1.00 92.25 271 LYS A N 1
ATOM 2127 C CA . LYS A 1 271 ? -6.109 10.575 27.224 1.00 92.25 271 LYS A CA 1
ATOM 2128 C C . LYS A 1 271 ? -7.538 11.048 26.947 1.00 92.25 271 LYS A C 1
ATOM 2130 O O . LYS A 1 271 ? -8.484 10.434 27.430 1.00 92.25 271 LYS A O 1
ATOM 2135 N N . ASN A 1 272 ? -7.705 12.126 26.178 1.00 93.31 272 ASN A N 1
ATOM 2136 C CA . ASN A 1 272 ? -9.030 12.632 25.811 1.00 93.31 272 ASN A CA 1
ATOM 2137 C C . ASN A 1 272 ? -9.840 11.588 25.031 1.00 93.31 272 ASN A C 1
ATOM 2139 O O . ASN A 1 272 ? -11.008 11.352 25.332 1.00 93.31 272 ASN A O 1
ATOM 2143 N N . ARG A 1 273 ? -9.216 10.947 24.040 1.00 93.38 273 ARG A N 1
ATOM 2144 C CA . ARG A 1 273 ? -9.860 9.891 23.260 1.00 93.38 273 ARG A CA 1
ATOM 2145 C C . ARG A 1 273 ? -10.222 8.688 24.131 1.00 93.38 273 ARG A C 1
ATOM 2147 O O . ARG A 1 273 ? -11.321 8.170 23.989 1.00 93.38 273 ARG A O 1
ATOM 2154 N N . ASP A 1 274 ? -9.348 8.266 25.039 1.00 93.62 274 ASP A N 1
ATOM 2155 C CA . ASP A 1 274 ? -9.595 7.095 25.886 1.00 93.62 274 ASP A CA 1
ATOM 2156 C C . ASP A 1 274 ? -10.791 7.306 26.823 1.00 93.62 274 ASP A C 1
ATOM 2158 O O . ASP A 1 274 ? -11.585 6.390 27.018 1.00 93.62 274 ASP A O 1
ATOM 2162 N N . VAL A 1 275 ? -10.985 8.526 27.338 1.00 94.56 275 VAL A N 1
ATOM 2163 C CA . VAL A 1 275 ? -12.189 8.883 28.109 1.00 94.56 275 VAL A CA 1
ATOM 2164 C C . VAL A 1 275 ? -13.457 8.719 27.263 1.00 94.56 275 VAL A C 1
ATOM 2166 O O . VAL A 1 275 ? -14.427 8.116 27.724 1.00 94.56 275 VAL A O 1
ATOM 2169 N N . ILE A 1 276 ? -13.441 9.211 26.021 1.00 95.00 276 ILE A N 1
ATOM 2170 C CA . ILE A 1 276 ? -14.578 9.102 25.093 1.00 95.00 276 ILE A CA 1
ATOM 2171 C C . ILE A 1 276 ? -14.837 7.635 24.731 1.00 95.00 276 ILE A C 1
ATOM 2173 O O . ILE A 1 276 ? -15.976 7.180 24.790 1.00 95.00 276 ILE A O 1
ATOM 2177 N N . LEU A 1 277 ? -13.786 6.868 24.435 1.00 93.81 277 LEU A N 1
ATOM 2178 C CA . LEU A 1 277 ? -13.884 5.443 24.132 1.00 93.81 277 LEU A CA 1
ATOM 2179 C C . LEU A 1 277 ? -14.531 4.662 25.284 1.00 93.81 277 LEU A C 1
ATOM 2181 O O . LEU A 1 277 ? -15.434 3.860 25.054 1.00 93.81 277 LEU A O 1
ATOM 2185 N N . GLN A 1 278 ? -14.110 4.914 26.526 1.00 94.25 278 GLN A N 1
ATOM 2186 C CA . GLN A 1 278 ? -14.698 4.268 27.703 1.00 94.25 278 GLN A CA 1
ATOM 2187 C C . GLN A 1 278 ? -16.178 4.632 27.878 1.00 94.25 278 GLN A C 1
ATOM 2189 O O . GLN A 1 278 ? -16.988 3.767 28.219 1.00 94.25 278 GLN A O 1
ATOM 2194 N N . ALA A 1 279 ? -16.556 5.883 27.594 1.00 94.69 279 ALA A N 1
ATOM 2195 C CA . ALA A 1 279 ? -17.956 6.296 27.590 1.00 94.69 279 ALA A CA 1
ATOM 2196 C C . ALA A 1 279 ? -18.771 5.548 26.518 1.00 94.69 279 ALA A C 1
ATOM 2198 O O . ALA A 1 279 ? -19.847 5.035 26.833 1.00 94.69 279 ALA A O 1
ATOM 2199 N N . CYS A 1 280 ? -18.244 5.402 25.295 1.00 93.62 280 CYS A N 1
ATOM 2200 C CA . CYS A 1 280 ? -18.884 4.635 24.220 1.00 93.62 280 CYS A CA 1
ATOM 2201 C C . CYS A 1 280 ? -19.048 3.151 24.584 1.00 93.62 280 CYS A C 1
ATOM 2203 O O . CYS A 1 280 ? -20.138 2.600 24.434 1.00 93.62 280 CYS A O 1
ATOM 2205 N N . ILE A 1 281 ? -17.999 2.514 25.122 1.00 93.12 281 ILE A N 1
ATOM 2206 C CA . ILE A 1 281 ? -18.039 1.111 25.571 1.00 93.12 281 ILE A CA 1
ATOM 2207 C C . ILE A 1 281 ? -19.107 0.922 26.650 1.00 93.12 281 ILE A C 1
ATOM 2209 O O . ILE A 1 281 ? -19.921 -0.002 26.566 1.00 93.12 281 ILE A O 1
ATOM 2213 N N . LYS A 1 282 ? -19.140 1.802 27.657 1.00 93.62 282 LYS A N 1
ATOM 2214 C CA . LYS A 1 282 ? -20.146 1.755 28.725 1.00 93.62 282 LYS A CA 1
ATOM 2215 C C . LYS A 1 282 ? -21.564 1.945 28.180 1.00 93.62 282 LYS A C 1
ATOM 2217 O O . LYS A 1 282 ? -22.469 1.218 28.595 1.00 93.62 282 LYS A O 1
ATOM 2222 N N . GLY A 1 283 ? -21.750 2.886 27.254 1.00 92.56 283 GLY A N 1
ATOM 2223 C CA . GLY A 1 283 ? -23.027 3.140 26.586 1.00 92.56 283 GLY A CA 1
ATOM 2224 C C . GLY A 1 283 ? -23.551 1.902 25.862 1.00 92.56 283 GLY A C 1
ATOM 2225 O O . GLY A 1 283 ? -24.652 1.443 26.166 1.00 92.56 283 GLY A O 1
ATOM 2226 N N . LEU A 1 284 ? -22.729 1.300 24.994 1.00 91.31 284 LEU A N 1
ATOM 2227 C CA . LEU A 1 284 ? -23.102 0.095 24.249 1.00 91.31 284 LEU A CA 1
ATOM 2228 C C . LEU A 1 284 ? -23.367 -1.096 25.182 1.00 91.31 284 LEU A C 1
ATOM 2230 O O . LEU A 1 284 ? -24.350 -1.811 25.012 1.00 91.31 284 LEU A O 1
ATOM 2234 N N . SER A 1 285 ? -22.540 -1.277 26.218 1.00 91.06 285 SER A N 1
ATOM 2235 C CA . SER A 1 285 ? -22.725 -2.356 27.203 1.00 91.06 285 SER A CA 1
ATOM 2236 C C . SER A 1 285 ? -24.059 -2.225 27.944 1.00 91.06 285 SER A C 1
ATOM 2238 O O . SER A 1 285 ? -24.758 -3.213 28.151 1.00 91.06 285 SER A O 1
ATOM 2240 N N . THR A 1 286 ? -24.430 -0.995 28.315 1.00 91.94 286 THR A N 1
ATOM 2241 C CA . THR A 1 286 ? -25.701 -0.699 28.993 1.00 91.94 286 THR A CA 1
ATOM 2242 C C . THR A 1 286 ? -26.891 -0.928 28.061 1.00 91.94 286 THR A C 1
ATOM 2244 O O . THR A 1 286 ? -27.904 -1.467 28.494 1.00 91.94 286 THR A O 1
ATOM 2247 N N . ALA A 1 287 ? -26.777 -0.552 26.783 1.00 89.69 287 ALA A N 1
ATOM 2248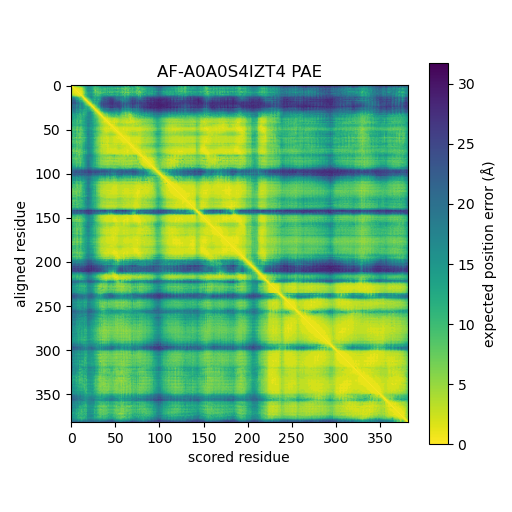 C CA . ALA A 1 287 ? -27.818 -0.798 25.787 1.00 89.69 287 ALA A CA 1
ATOM 2249 C C . ALA A 1 287 ? -28.046 -2.302 25.556 1.00 89.69 287 ALA A C 1
ATOM 2251 O O . ALA A 1 287 ? -29.187 -2.757 25.558 1.00 89.69 287 ALA A O 1
ATOM 2252 N N . ILE A 1 288 ? -26.965 -3.084 25.449 1.00 88.56 288 ILE A N 1
ATOM 2253 C CA . ILE A 1 288 ? -27.037 -4.547 25.327 1.00 88.56 288 ILE A CA 1
ATOM 2254 C C . ILE A 1 288 ? -27.689 -5.173 26.567 1.00 88.56 288 ILE A C 1
ATOM 2256 O O . ILE A 1 288 ? -28.536 -6.051 26.423 1.00 88.56 288 ILE A O 1
ATOM 2260 N N . ALA A 1 289 ? -27.318 -4.728 27.772 1.00 87.88 289 ALA A N 1
ATOM 2261 C CA . ALA A 1 289 ? -27.909 -5.229 29.013 1.00 87.88 289 ALA A CA 1
ATOM 2262 C C . ALA A 1 289 ? -29.419 -4.949 29.080 1.00 87.88 289 ALA A C 1
ATOM 2264 O O . ALA A 1 289 ? -30.191 -5.868 29.328 1.00 87.88 289 ALA A O 1
ATOM 2265 N N . LYS A 1 290 ? -29.848 -3.722 28.756 1.00 89.38 290 LYS A N 1
ATOM 2266 C CA . LYS A 1 290 ? -31.272 -3.349 28.722 1.00 89.38 290 LYS A CA 1
ATOM 2267 C C . LYS A 1 290 ? -32.078 -4.139 27.690 1.00 89.38 290 LYS A C 1
ATOM 2269 O O . LYS A 1 290 ? -33.174 -4.586 27.993 1.00 89.38 29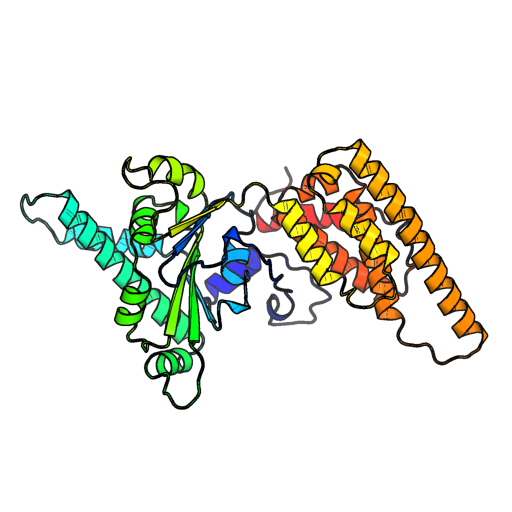0 LYS A O 1
ATOM 2274 N N . SER A 1 291 ? -31.534 -4.341 26.489 1.00 86.88 291 SER A N 1
ATOM 2275 C CA . SER A 1 291 ? -32.196 -5.145 25.450 1.00 86.88 291 SER A CA 1
ATOM 2276 C C . SER A 1 291 ? -32.395 -6.597 25.899 1.00 86.88 291 SER A C 1
ATOM 2278 O O . SER A 1 291 ? -33.447 -7.169 25.631 1.00 86.88 291 SER A O 1
ATOM 2280 N N . ARG A 1 292 ? -31.429 -7.165 26.638 1.00 86.19 292 ARG A N 1
ATOM 2281 C CA . ARG A 1 292 ? -31.551 -8.501 27.244 1.00 86.19 292 ARG A CA 1
ATOM 2282 C C . ARG A 1 292 ? -32.585 -8.555 28.369 1.00 86.19 292 ARG A C 1
ATOM 2284 O O . ARG A 1 292 ? -33.255 -9.566 28.499 1.00 86.19 292 ARG A O 1
ATOM 2291 N N . GLU A 1 293 ? -32.698 -7.507 29.181 1.00 90.06 293 GLU A N 1
ATOM 2292 C CA . GLU A 1 293 ? -33.701 -7.428 30.256 1.00 90.06 293 GLU A CA 1
ATOM 2293 C C . GLU A 1 293 ? -35.134 -7.289 29.717 1.00 90.06 293 GLU A C 1
ATOM 2295 O O . GLU A 1 293 ? -36.069 -7.779 30.343 1.00 90.06 293 GLU A O 1
ATOM 2300 N N . ASN A 1 294 ? -35.305 -6.648 28.556 1.00 89.00 294 ASN A N 1
ATOM 2301 C CA . ASN A 1 294 ? -36.610 -6.386 27.942 1.00 89.00 294 ASN A CA 1
ATOM 2302 C C . ASN A 1 294 ? -37.075 -7.467 26.941 1.00 89.00 294 ASN A C 1
ATOM 2304 O O . ASN A 1 294 ? -38.099 -7.262 26.291 1.00 89.00 294 ASN A O 1
ATOM 2308 N N . ASP A 1 295 ? -36.330 -8.567 26.766 1.00 84.62 295 ASP A N 1
ATOM 2309 C CA . ASP A 1 295 ? -36.560 -9.585 25.718 1.00 84.62 295 ASP A CA 1
ATOM 2310 C C . ASP A 1 295 ? -36.713 -8.989 24.296 1.00 84.62 295 ASP A C 1
ATOM 2312 O O . ASP A 1 295 ? -37.383 -9.545 23.419 1.00 84.62 295 ASP A O 1
ATOM 2316 N N . GLU A 1 296 ? -36.084 -7.837 24.038 1.00 81.69 296 GLU A N 1
ATOM 2317 C CA . GLU A 1 296 ? -36.114 -7.203 22.722 1.00 81.69 296 GLU A CA 1
ATOM 2318 C C . GLU A 1 296 ? -35.228 -7.980 21.738 1.00 81.69 296 GLU A C 1
ATOM 2320 O O . GLU A 1 296 ? -34.149 -8.450 22.120 1.00 81.69 296 GLU A O 1
ATOM 2325 N N . PRO A 1 297 ? -35.622 -8.092 20.452 1.00 73.62 297 PRO A N 1
ATOM 2326 C CA . PRO A 1 297 ? -34.783 -8.720 19.445 1.00 73.62 297 PRO A CA 1
ATOM 2327 C C . PRO A 1 297 ? -33.437 -7.999 19.401 1.00 73.62 297 PRO A C 1
ATOM 2329 O O . PRO A 1 297 ? -33.351 -6.816 19.068 1.00 73.62 297 PRO A O 1
ATOM 2332 N N . GLN A 1 298 ? -32.384 -8.729 19.766 1.00 66.88 298 GLN A N 1
ATOM 2333 C CA . GLN A 1 298 ? -31.029 -8.209 19.793 1.00 66.88 298 GLN A CA 1
ATOM 2334 C C . GLN A 1 298 ? -30.644 -7.828 18.359 1.00 66.88 298 GLN A C 1
ATOM 2336 O O . GLN A 1 298 ? -30.355 -8.692 17.530 1.00 66.88 298 GLN A O 1
ATOM 2341 N N . GLY A 1 299 ? -30.672 -6.529 18.046 1.00 66.25 299 GLY A N 1
ATOM 2342 C CA . GLY A 1 299 ? -30.069 -6.019 16.818 1.00 66.25 299 GLY A CA 1
ATOM 2343 C C . GLY A 1 299 ? -28.614 -6.486 16.732 1.00 66.25 299 GLY A C 1
ATOM 2344 O O . GLY A 1 299 ? -27.982 -6.729 17.766 1.00 66.25 299 GLY A O 1
ATOM 2345 N N . ASP A 1 300 ? -28.082 -6.648 15.517 1.00 75.88 300 ASP A N 1
ATOM 2346 C CA . ASP A 1 300 ? -26.712 -7.127 15.306 1.00 75.88 300 ASP A CA 1
ATOM 2347 C C . ASP A 1 300 ? -25.674 -6.093 15.787 1.00 75.88 300 ASP A C 1
ATOM 2349 O O . ASP A 1 300 ? -25.069 -5.343 15.023 1.00 75.88 300 ASP A O 1
ATOM 2353 N N . ASN A 1 301 ? -25.463 -6.061 17.102 1.00 84.06 301 ASN A N 1
ATOM 2354 C CA . ASN A 1 301 ? -24.523 -5.179 17.784 1.00 84.06 301 ASN A CA 1
ATOM 2355 C C . ASN A 1 301 ? -23.073 -5.653 17.615 1.00 84.06 301 ASN A C 1
ATOM 2357 O O . ASN A 1 301 ? -22.156 -4.996 18.118 1.00 84.06 301 ASN A O 1
ATOM 2361 N N . ARG A 1 302 ? -22.827 -6.776 16.917 1.00 86.69 302 ARG A N 1
ATOM 2362 C CA . ARG A 1 302 ? -21.473 -7.318 16.733 1.00 86.69 302 ARG A CA 1
ATOM 2363 C C . ARG A 1 302 ? -20.593 -6.355 15.954 1.00 86.69 302 ARG A C 1
ATOM 2365 O O . ARG A 1 302 ? -19.412 -6.236 16.270 1.00 86.69 302 ARG A O 1
ATOM 2372 N N . ALA A 1 303 ? -21.152 -5.629 14.986 1.00 87.12 303 ALA A N 1
ATOM 2373 C CA . ALA A 1 303 ? -20.414 -4.618 14.236 1.00 87.12 303 ALA A CA 1
ATOM 2374 C C . ALA A 1 303 ? -19.928 -3.474 15.145 1.00 87.12 303 ALA A C 1
ATOM 2376 O O . ALA A 1 303 ? -18.735 -3.159 15.148 1.00 87.12 303 ALA A O 1
ATOM 2377 N N . SER A 1 304 ? -20.813 -2.902 15.967 1.00 89.06 304 SER A N 1
ATOM 2378 C CA . SER A 1 304 ? -20.470 -1.832 16.917 1.00 89.06 304 SER A CA 1
ATOM 2379 C C . SER A 1 304 ? -19.519 -2.320 18.014 1.00 89.06 304 SER A C 1
ATOM 2381 O O . SER A 1 304 ? -18.533 -1.651 18.322 1.00 89.06 304 SER A O 1
ATOM 2383 N N . GLN A 1 305 ? -19.728 -3.535 18.531 1.00 90.69 305 GLN A N 1
ATOM 2384 C CA . GLN A 1 305 ? -18.826 -4.173 19.492 1.00 90.69 305 GLN A CA 1
ATOM 2385 C C . GLN A 1 305 ? -17.415 -4.337 18.915 1.00 90.69 305 GLN A C 1
ATOM 2387 O O . GLN A 1 305 ? -16.426 -3.950 19.540 1.00 90.69 305 GLN A O 1
ATOM 2392 N N . ARG A 1 306 ? -17.317 -4.865 17.692 1.00 91.12 306 ARG A N 1
ATOM 2393 C CA . ARG A 1 306 ? -16.054 -5.039 16.973 1.00 91.12 306 ARG A CA 1
ATOM 2394 C C . ARG A 1 306 ? -15.318 -3.717 16.775 1.00 91.12 306 ARG A C 1
ATOM 2396 O O . ARG A 1 306 ? -14.108 -3.672 16.983 1.00 91.12 306 ARG A O 1
ATOM 2403 N N . ARG A 1 307 ? -16.037 -2.661 16.376 1.00 90.00 307 ARG A N 1
ATOM 2404 C CA . ARG A 1 307 ? -15.495 -1.305 16.177 1.00 90.00 307 ARG A CA 1
ATOM 2405 C C . ARG A 1 307 ? -14.859 -0.779 17.467 1.00 90.00 307 ARG A C 1
ATOM 2407 O O . ARG A 1 307 ? -13.692 -0.396 17.458 1.00 90.00 307 ARG A O 1
ATOM 2414 N N . LEU A 1 308 ? -15.572 -0.851 18.592 1.00 92.19 308 LEU A N 1
ATOM 2415 C CA . LEU A 1 308 ? -15.058 -0.375 19.882 1.00 92.19 308 LEU A CA 1
ATOM 2416 C C . LEU A 1 308 ? -13.882 -1.212 20.410 1.00 92.19 308 LEU A C 1
ATOM 2418 O O . LEU A 1 308 ? -12.932 -0.646 20.950 1.00 92.19 308 LEU A O 1
ATOM 2422 N N . ILE A 1 309 ? -13.901 -2.537 20.220 1.00 92.56 309 ILE A N 1
ATOM 2423 C CA . ILE A 1 309 ? -12.758 -3.403 20.559 1.00 92.56 309 ILE A CA 1
ATOM 2424 C C . ILE A 1 309 ? -11.530 -3.007 19.742 1.00 92.56 309 ILE A C 1
ATOM 2426 O O . ILE A 1 309 ? -10.441 -2.835 20.292 1.00 92.56 309 ILE A O 1
ATOM 2430 N N . LEU A 1 310 ? -11.701 -2.858 18.428 1.00 92.06 310 LEU A N 1
ATOM 2431 C CA . LEU A 1 310 ? -10.616 -2.503 17.526 1.00 92.06 310 LEU A CA 1
ATOM 2432 C C . LEU A 1 310 ? -10.016 -1.136 17.890 1.00 92.06 310 LEU A C 1
ATOM 2434 O O . LEU A 1 310 ? -8.794 -1.002 17.968 1.00 92.06 310 LEU A O 1
ATOM 2438 N N . GLU A 1 311 ? -10.865 -0.156 18.199 1.00 92.06 311 GLU A N 1
ATOM 2439 C CA . GLU A 1 311 ? -10.442 1.152 18.692 1.00 92.06 311 GLU A CA 1
ATOM 2440 C C . GLU A 1 311 ? -9.671 1.055 20.018 1.00 92.06 311 GLU A C 1
ATOM 2442 O O . GLU A 1 311 ? -8.632 1.695 20.181 1.00 92.06 311 GLU A O 1
ATOM 2447 N N . GLY A 1 312 ? -10.116 0.201 20.943 1.00 92.50 312 GLY A N 1
ATOM 2448 C CA . GLY A 1 312 ? -9.404 -0.071 22.192 1.00 92.50 312 GLY A CA 1
ATOM 2449 C C . GLY A 1 312 ? -8.032 -0.711 21.993 1.00 92.50 312 GLY A C 1
ATOM 2450 O O . GLY A 1 312 ? -7.100 -0.403 22.741 1.00 92.50 312 GLY A O 1
ATOM 2451 N N . LEU A 1 313 ? -7.871 -1.570 20.984 1.00 93.31 313 LEU A N 1
ATOM 2452 C CA . LEU A 1 313 ? -6.574 -2.158 20.638 1.00 93.31 313 LEU A CA 1
ATOM 2453 C C . LEU A 1 313 ? -5.632 -1.107 20.042 1.00 93.31 313 LEU A C 1
ATOM 2455 O O . LEU A 1 313 ? -4.475 -1.024 20.459 1.00 93.31 313 LEU A O 1
ATOM 2459 N N . PHE A 1 314 ? -6.121 -0.270 19.122 1.00 92.81 314 PHE A N 1
ATOM 2460 C CA . PHE A 1 314 ? -5.344 0.845 18.573 1.00 92.81 314 PHE A CA 1
ATOM 2461 C C . PHE A 1 314 ? -4.943 1.849 19.648 1.00 92.81 314 PHE A C 1
ATOM 2463 O O . PHE A 1 314 ? -3.786 2.265 19.706 1.00 92.81 314 PHE A O 1
ATOM 2470 N N . SER A 1 315 ? -5.867 2.180 20.549 1.00 91.62 315 SER A N 1
ATOM 2471 C CA . SER A 1 315 ? -5.590 3.060 21.679 1.00 91.62 315 SER A CA 1
ATOM 2472 C C . SER A 1 315 ? -4.412 2.567 22.519 1.00 91.62 315 SER A C 1
ATOM 2474 O O . SER A 1 315 ? -3.490 3.332 22.832 1.00 91.62 315 SER A O 1
ATOM 2476 N N . ALA A 1 316 ? -4.401 1.271 22.817 1.00 91.62 316 ALA A N 1
ATOM 2477 C CA . ALA A 1 316 ? -3.382 0.666 23.649 1.00 91.62 316 ALA A CA 1
ATOM 2478 C C . ALA A 1 316 ? -2.028 0.520 22.918 1.00 91.62 316 ALA A C 1
ATOM 2480 O O . ALA A 1 316 ? -0.983 0.750 23.524 1.00 91.62 316 ALA A O 1
ATOM 2481 N N . VAL A 1 317 ? -2.033 0.230 21.610 1.00 92.56 317 VAL A N 1
ATOM 2482 C CA . VAL A 1 317 ? -0.836 0.272 20.742 1.00 92.56 317 VAL A CA 1
ATOM 2483 C C . VAL A 1 317 ? -0.200 1.663 20.742 1.00 92.56 317 VAL A C 1
ATOM 2485 O O . VAL A 1 317 ? 1.011 1.792 20.883 1.00 92.56 317 VAL A O 1
ATOM 2488 N N . GLU A 1 318 ? -0.998 2.716 20.600 1.00 92.00 318 GLU A N 1
ATOM 2489 C CA . GLU A 1 318 ? -0.494 4.091 20.500 1.00 92.00 318 GLU A CA 1
ATOM 2490 C C . GLU A 1 318 ? 0.025 4.642 21.831 1.00 92.00 318 GLU A C 1
ATOM 2492 O O . GLU A 1 318 ? 0.854 5.555 21.851 1.00 92.00 318 GLU A O 1
ATOM 2497 N N . SER A 1 319 ? -0.458 4.078 22.937 1.00 89.00 319 SER A N 1
ATOM 2498 C CA . SER A 1 319 ? -0.039 4.430 24.294 1.00 89.00 319 SER A CA 1
ATOM 2499 C C . SER A 1 319 ? 1.240 3.703 24.731 1.00 89.00 319 SER A C 1
ATOM 2501 O O . SER A 1 319 ? 1.944 4.191 25.616 1.00 89.00 319 SER A O 1
ATOM 2503 N N . ASP A 1 320 ? 1.577 2.561 24.118 1.00 90.31 320 ASP A N 1
ATOM 2504 C CA . ASP A 1 320 ? 2.826 1.842 24.387 1.00 90.31 320 ASP A CA 1
ATOM 2505 C C . ASP A 1 320 ? 3.987 2.419 23.564 1.00 90.31 320 ASP A C 1
ATOM 2507 O O . ASP A 1 320 ? 3.949 2.466 22.338 1.00 90.31 320 ASP A O 1
ATOM 2511 N N . GLY A 1 321 ? 5.063 2.831 24.240 1.00 85.12 321 GLY A N 1
ATOM 2512 C CA . GLY A 1 321 ? 6.201 3.484 23.586 1.00 85.12 321 GLY A CA 1
ATOM 2513 C C . GLY A 1 321 ? 6.913 2.620 22.537 1.00 85.12 321 GLY A C 1
ATOM 2514 O O . GLY A 1 321 ? 7.352 3.155 21.520 1.00 85.12 321 GLY A O 1
ATOM 2515 N N . GLY A 1 322 ? 7.000 1.301 22.749 1.00 86.00 322 GLY A N 1
ATOM 2516 C CA . GLY A 1 322 ? 7.632 0.379 21.799 1.00 86.00 322 GLY A CA 1
ATOM 2517 C C . GLY A 1 322 ? 6.783 0.193 20.544 1.00 86.00 322 GLY A C 1
ATOM 2518 O O . GLY A 1 322 ? 7.285 0.308 19.426 1.00 86.00 322 GLY A O 1
ATOM 2519 N N . CYS A 1 323 ? 5.478 -0.003 20.726 1.00 87.25 323 CYS A N 1
ATOM 2520 C CA . CYS A 1 323 ? 4.519 -0.067 19.627 1.00 87.25 323 CYS A CA 1
ATOM 2521 C C . CYS A 1 323 ? 4.466 1.256 18.847 1.00 87.25 323 CYS A C 1
ATOM 2523 O O . CYS A 1 323 ? 4.584 1.248 17.625 1.00 87.25 323 CYS A O 1
ATOM 2525 N N . ALA A 1 324 ? 4.368 2.398 19.533 1.00 86.06 324 ALA A N 1
ATOM 2526 C CA . ALA A 1 324 ? 4.330 3.716 18.902 1.00 86.06 324 ALA A CA 1
ATOM 2527 C C . ALA A 1 324 ? 5.605 4.026 18.099 1.00 86.06 324 ALA A C 1
ATOM 2529 O O . ALA A 1 324 ? 5.524 4.640 17.035 1.00 86.06 324 ALA A O 1
ATOM 2530 N N . ALA A 1 325 ? 6.776 3.584 18.573 1.00 85.06 325 ALA A N 1
ATOM 2531 C CA . ALA A 1 325 ? 8.014 3.668 17.804 1.00 85.06 325 ALA A CA 1
ATOM 2532 C C . ALA A 1 325 ? 7.961 2.768 16.558 1.00 85.06 325 ALA A C 1
ATOM 2534 O O . ALA A 1 325 ? 8.296 3.220 15.463 1.00 85.06 325 ALA A O 1
ATOM 2535 N N . ALA A 1 326 ? 7.469 1.533 16.693 1.00 87.06 326 ALA A N 1
ATOM 2536 C CA . ALA A 1 326 ? 7.314 0.599 15.579 1.00 87.06 326 ALA A CA 1
ATOM 2537 C C . ALA A 1 326 ? 6.385 1.133 14.473 1.00 87.06 326 ALA A C 1
ATOM 2539 O O . ALA A 1 326 ? 6.647 0.890 13.297 1.00 87.06 326 ALA A O 1
ATOM 2540 N N . LEU A 1 327 ? 5.363 1.930 14.810 1.00 87.56 327 LEU A N 1
ATOM 2541 C CA . LEU A 1 327 ? 4.470 2.551 13.821 1.00 87.56 327 LEU A CA 1
ATOM 2542 C C . LEU A 1 327 ? 5.186 3.509 12.850 1.00 87.56 327 LEU A C 1
ATOM 2544 O O . LEU A 1 327 ? 4.661 3.804 11.779 1.00 87.56 327 LEU A O 1
ATOM 2548 N N . THR A 1 328 ? 6.387 3.993 13.177 1.00 82.25 328 THR A N 1
ATOM 2549 C CA . THR A 1 328 ? 7.181 4.809 12.240 1.00 82.25 328 THR A CA 1
ATOM 2550 C C . THR A 1 328 ? 7.680 4.000 11.040 1.00 82.25 328 THR A C 1
ATOM 2552 O O . THR A 1 328 ? 7.851 4.560 9.955 1.00 82.25 328 THR A O 1
ATOM 2555 N N . ASN A 1 329 ? 7.829 2.681 11.197 1.00 82.88 329 ASN A N 1
ATOM 2556 C CA . ASN A 1 329 ? 8.162 1.760 10.124 1.00 82.88 329 ASN A CA 1
ATOM 2557 C C . ASN A 1 329 ? 6.870 1.304 9.409 1.00 82.88 329 ASN A C 1
ATOM 2559 O O . ASN A 1 329 ? 6.020 0.671 10.038 1.00 82.88 329 ASN A O 1
ATOM 2563 N N . PRO A 1 330 ? 6.710 1.557 8.095 1.00 78.88 330 PRO A N 1
ATOM 2564 C CA . PRO A 1 330 ? 5.499 1.200 7.348 1.00 78.88 330 PRO A CA 1
ATOM 2565 C C . PRO A 1 330 ? 5.095 -0.273 7.436 1.00 78.88 330 PRO A C 1
ATOM 2567 O O . PRO A 1 330 ? 3.907 -0.591 7.479 1.00 78.88 330 PRO A O 1
ATOM 2570 N N . ARG A 1 331 ? 6.067 -1.185 7.491 1.00 77.88 331 ARG A N 1
ATOM 2571 C CA . ARG A 1 331 ? 5.790 -2.618 7.558 1.00 77.88 331 ARG A CA 1
ATOM 2572 C C . ARG A 1 331 ? 5.288 -3.037 8.925 1.00 77.88 331 ARG A C 1
ATOM 2574 O O . ARG A 1 331 ? 4.303 -3.763 9.011 1.00 77.88 331 ARG A O 1
ATOM 2581 N N . LEU A 1 332 ? 5.950 -2.569 9.980 1.00 84.75 332 LEU A N 1
ATOM 2582 C CA . LEU A 1 332 ? 5.508 -2.825 11.347 1.00 84.75 332 LEU A CA 1
ATOM 2583 C C . LEU A 1 332 ? 4.146 -2.171 11.602 1.00 84.75 332 LEU A C 1
ATOM 2585 O O . LEU A 1 332 ? 3.279 -2.817 12.174 1.00 84.75 332 LEU A O 1
ATOM 2589 N N . ALA A 1 333 ? 3.909 -0.959 11.094 1.00 86.06 333 ALA A N 1
ATOM 2590 C CA . ALA A 1 333 ? 2.594 -0.321 11.105 1.00 86.06 333 ALA A CA 1
ATOM 2591 C C . ALA A 1 333 ? 1.503 -1.198 10.465 1.00 86.06 333 ALA A C 1
ATOM 2593 O O . ALA A 1 333 ? 0.431 -1.367 11.047 1.00 86.06 333 ALA A O 1
ATOM 2594 N N . ALA A 1 334 ? 1.777 -1.783 9.294 1.00 82.44 334 ALA A N 1
ATOM 2595 C CA . ALA A 1 334 ? 0.843 -2.677 8.609 1.00 82.44 334 ALA A CA 1
ATOM 2596 C C . ALA A 1 334 ? 0.596 -3.977 9.378 1.00 82.44 334 ALA A C 1
ATOM 2598 O O . ALA A 1 334 ? -0.557 -4.375 9.555 1.00 82.44 334 ALA A O 1
ATOM 2599 N N . LEU A 1 335 ? 1.660 -4.600 9.889 1.00 83.50 335 LEU A N 1
ATOM 2600 C CA . LEU A 1 335 ? 1.568 -5.798 10.720 1.00 83.50 335 LEU A CA 1
ATOM 2601 C C . LEU A 1 335 ? 0.757 -5.528 11.995 1.00 83.50 335 LEU A C 1
ATOM 2603 O O . LEU A 1 335 ? -0.130 -6.304 12.336 1.00 83.50 335 LEU A O 1
ATOM 2607 N N . ILE A 1 336 ? 0.999 -4.401 12.668 1.00 89.06 336 ILE A N 1
ATOM 2608 C CA . ILE A 1 336 ? 0.253 -3.991 13.862 1.00 89.06 336 ILE A CA 1
ATOM 2609 C C . ILE A 1 336 ? -1.227 -3.792 13.532 1.00 89.06 336 ILE A C 1
ATOM 2611 O O . ILE A 1 336 ? -2.076 -4.357 14.219 1.00 89.06 336 ILE A O 1
ATOM 2615 N N . ALA A 1 337 ? -1.554 -3.043 12.474 1.00 89.00 337 ALA A N 1
ATOM 2616 C CA . ALA A 1 337 ? -2.946 -2.779 12.116 1.00 89.00 337 ALA A CA 1
ATOM 2617 C C . ALA A 1 337 ? -3.718 -4.059 11.774 1.00 89.00 337 ALA A C 1
ATOM 2619 O O . ALA A 1 337 ? -4.831 -4.274 12.261 1.00 89.00 337 ALA A O 1
ATOM 2620 N N . ALA A 1 338 ? -3.104 -4.944 10.993 1.00 83.94 338 ALA A N 1
ATOM 2621 C CA . ALA A 1 338 ? -3.697 -6.224 10.646 1.00 83.94 338 ALA A CA 1
ATOM 2622 C C . ALA A 1 338 ? -3.824 -7.158 11.865 1.00 83.94 338 ALA A C 1
ATOM 2624 O O . ALA A 1 338 ? -4.855 -7.816 12.022 1.00 83.94 338 ALA A O 1
ATOM 2625 N N . ARG A 1 339 ? -2.845 -7.160 12.780 1.00 87.75 339 ARG A N 1
ATOM 2626 C CA . ARG A 1 339 ? -2.926 -7.928 14.029 1.00 87.75 339 ARG A CA 1
ATOM 2627 C C . ARG A 1 339 ? -4.050 -7.433 14.931 1.00 87.75 339 ARG A C 1
ATOM 2629 O O . ARG A 1 339 ? -4.802 -8.256 15.446 1.00 87.75 339 ARG A O 1
ATOM 2636 N N . CYS A 1 340 ? -4.195 -6.118 15.100 1.00 90.50 340 CYS A N 1
ATOM 2637 C CA . CYS A 1 340 ? -5.308 -5.535 15.853 1.00 90.50 340 CYS A CA 1
ATOM 2638 C C . CYS A 1 340 ? -6.655 -5.970 15.265 1.00 90.50 340 CYS A C 1
ATOM 2640 O O . CYS A 1 340 ? -7.542 -6.385 16.004 1.00 90.50 340 CYS A O 1
ATOM 2642 N N . ASN A 1 341 ? -6.784 -5.958 13.936 1.00 88.62 341 ASN A N 1
ATOM 2643 C CA . ASN A 1 341 ? -7.988 -6.410 13.244 1.00 88.62 341 ASN A CA 1
ATOM 2644 C C . ASN A 1 341 ? -8.316 -7.890 13.513 1.00 88.62 341 ASN A C 1
ATOM 2646 O O . ASN A 1 341 ? -9.471 -8.226 13.768 1.00 88.62 341 ASN A O 1
ATOM 2650 N N . ALA A 1 342 ? -7.306 -8.764 13.476 1.00 84.75 342 ALA A N 1
ATOM 2651 C CA . ALA A 1 342 ? -7.471 -10.190 13.757 1.00 84.75 342 ALA A CA 1
ATOM 2652 C C . ALA A 1 342 ? -7.863 -10.447 15.222 1.00 84.75 342 ALA A C 1
ATOM 2654 O O . ALA A 1 342 ? -8.805 -11.190 15.483 1.00 84.75 342 ALA A O 1
ATOM 2655 N N . VAL A 1 343 ? -7.194 -9.785 16.172 1.00 87.62 343 VAL A N 1
ATOM 2656 C CA . VAL A 1 343 ? -7.515 -9.905 17.604 1.00 87.62 343 VAL A CA 1
ATOM 2657 C C . VAL A 1 343 ? -8.914 -9.364 17.903 1.00 87.62 343 VAL A C 1
ATOM 2659 O O . VAL A 1 343 ? -9.641 -9.974 18.679 1.00 87.62 343 VAL A O 1
ATOM 2662 N N . ALA A 1 344 ? -9.333 -8.271 17.258 1.00 90.00 344 ALA A N 1
ATOM 2663 C CA . ALA A 1 344 ? -10.689 -7.751 17.414 1.00 90.00 344 ALA A CA 1
ATOM 2664 C C . ALA A 1 344 ? -11.755 -8.756 16.952 1.00 90.00 344 ALA A C 1
ATOM 2666 O O . ALA A 1 344 ? -12.747 -8.945 17.652 1.00 90.00 344 ALA A O 1
ATOM 2667 N N . ASN A 1 345 ? -11.543 -9.430 15.814 1.00 88.38 345 ASN A N 1
ATOM 2668 C CA . ASN A 1 345 ? -12.445 -10.489 15.347 1.00 88.38 345 ASN A CA 1
ATOM 2669 C C . ASN A 1 345 ? -12.523 -11.640 16.359 1.00 88.38 345 ASN A C 1
ATOM 2671 O O . ASN A 1 345 ? -13.618 -12.022 16.756 1.00 88.38 345 ASN A O 1
ATOM 2675 N N . GLU A 1 346 ? -11.371 -12.129 16.832 1.00 87.56 346 GLU A N 1
ATOM 2676 C CA . GLU A 1 346 ? -11.299 -13.214 17.819 1.00 87.56 346 GLU A CA 1
ATOM 2677 C C . GLU A 1 346 ? -12.042 -12.851 19.117 1.00 87.56 346 GLU A C 1
ATOM 2679 O O . GLU A 1 346 ? -12.750 -13.681 19.687 1.00 87.56 346 GLU A O 1
ATOM 2684 N N . MET A 1 347 ? -11.904 -11.608 19.590 1.00 90.75 347 MET A N 1
ATOM 2685 C CA . MET A 1 347 ? -12.588 -11.141 20.797 1.00 90.75 347 MET A CA 1
ATOM 2686 C C . MET A 1 347 ? -14.108 -11.096 20.629 1.00 90.75 347 MET A C 1
ATOM 2688 O O . MET A 1 347 ? -14.819 -11.442 21.568 1.00 90.75 347 MET A O 1
ATOM 2692 N N . VAL A 1 348 ? -14.607 -10.704 19.455 1.00 89.56 348 VAL A N 1
ATOM 2693 C CA . VAL A 1 348 ? -16.049 -10.698 19.159 1.00 89.56 348 VAL A CA 1
ATOM 2694 C C . VAL A 1 348 ? -16.588 -12.119 19.037 1.00 89.56 348 VAL A C 1
ATOM 2696 O O . VAL A 1 348 ? -17.620 -12.425 19.624 1.00 89.56 348 VAL A O 1
ATOM 2699 N N . GLU A 1 349 ? -15.882 -12.998 18.323 1.00 89.06 349 GLU A N 1
ATOM 2700 C CA . GLU A 1 349 ? -16.268 -14.405 18.148 1.00 89.06 349 GLU A CA 1
ATOM 2701 C C . GLU A 1 349 ? -16.342 -15.159 19.479 1.00 89.06 349 GLU A C 1
ATOM 2703 O O . GLU A 1 349 ? -17.224 -15.991 19.672 1.00 89.06 349 GLU A O 1
ATOM 2708 N N . LYS A 1 350 ? -15.434 -14.847 20.410 1.00 88.00 350 LYS A N 1
ATOM 2709 C CA . LYS A 1 350 ? -15.391 -15.436 21.756 1.00 88.00 350 LYS A CA 1
ATOM 2710 C C . LYS A 1 350 ? -16.237 -14.685 22.787 1.00 88.00 350 LYS A C 1
ATOM 2712 O O . LYS A 1 350 ? -16.145 -15.002 23.969 1.00 88.00 350 LYS A O 1
ATOM 2717 N N . GLU A 1 351 ? -16.995 -13.674 22.361 1.00 85.44 351 GLU A N 1
ATOM 2718 C CA . GLU A 1 351 ? -17.832 -12.825 23.220 1.00 85.44 351 GLU A CA 1
ATOM 2719 C C . GLU A 1 351 ? -17.074 -12.242 24.429 1.00 85.44 351 GLU A C 1
ATOM 2721 O O . GLU A 1 351 ? -17.604 -12.096 25.532 1.00 85.44 351 GLU A O 1
ATOM 2726 N N . LEU A 1 352 ? -15.799 -11.897 24.224 1.00 85.19 352 LEU A N 1
ATOM 2727 C CA . LEU A 1 352 ? -14.958 -11.300 25.255 1.00 85.19 352 LEU A CA 1
ATOM 2728 C C . LEU A 1 352 ? -15.376 -9.851 25.542 1.00 85.19 352 LEU A C 1
ATOM 2730 O O . LEU A 1 352 ? -15.995 -9.165 24.723 1.00 85.19 352 LEU A O 1
ATOM 2734 N N . CYS A 1 353 ? -15.001 -9.368 26.731 1.00 81.88 353 CYS A N 1
ATOM 2735 C CA . CYS A 1 353 ? -15.276 -7.998 27.152 1.00 81.88 353 CYS A CA 1
ATOM 2736 C C . CYS A 1 353 ? -14.702 -6.984 26.150 1.00 81.88 353 CYS A C 1
ATOM 2738 O O . CYS A 1 353 ? -13.557 -7.104 25.716 1.00 81.88 353 CYS A O 1
ATOM 2740 N N . MET A 1 354 ? -15.485 -5.946 25.838 1.00 85.06 354 MET A N 1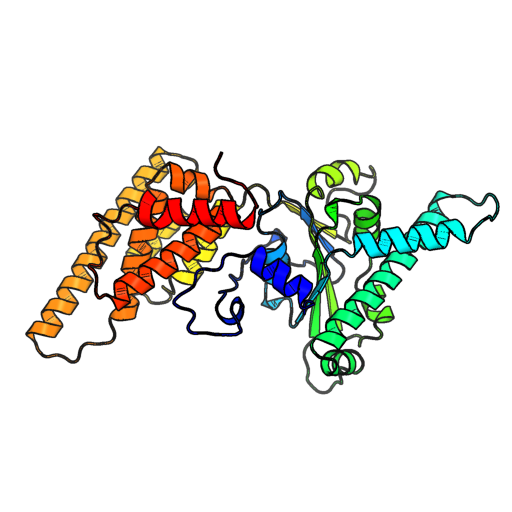
ATOM 2741 C CA . MET A 1 354 ? -15.045 -4.838 24.983 1.00 85.06 354 MET A CA 1
ATOM 2742 C C . MET A 1 354 ? -13.898 -4.027 25.583 1.00 85.06 354 MET A C 1
ATOM 2744 O O . MET A 1 354 ? -13.145 -3.387 24.851 1.00 85.06 354 MET A O 1
ATOM 2748 N N . SER A 1 355 ? -13.769 -4.027 26.913 1.00 82.81 355 SER A N 1
ATOM 2749 C CA . SER A 1 355 ? -12.681 -3.317 27.568 1.00 82.81 355 SER A CA 1
ATOM 2750 C C . SER A 1 355 ? -11.364 -4.043 27.330 1.00 82.81 355 SER A C 1
ATOM 2752 O O . SER A 1 355 ? -11.161 -5.175 27.768 1.00 82.81 355 SER A O 1
ATOM 2754 N N . THR A 1 356 ? -10.423 -3.355 26.691 1.00 77.31 356 THR A N 1
ATOM 2755 C CA . THR A 1 356 ? -9.057 -3.852 26.494 1.00 77.31 356 THR A CA 1
ATOM 2756 C C . THR A 1 356 ? -8.184 -3.696 27.744 1.00 77.31 356 THR A C 1
ATOM 2758 O O . THR A 1 356 ? -7.023 -4.110 27.726 1.00 77.31 356 THR A O 1
ATOM 2761 N N . SER A 1 357 ? -8.725 -3.159 28.850 1.00 70.06 357 SER A N 1
ATOM 2762 C CA . SER A 1 357 ? -8.048 -3.042 30.148 1.00 70.06 357 SER A CA 1
ATOM 2763 C C . SER A 1 357 ? -7.683 -4.430 30.694 1.00 70.06 357 SER A C 1
ATOM 2765 O O . SER A 1 357 ? -8.515 -5.115 31.281 1.00 70.06 357 SER A O 1
ATOM 2767 N N . GLY A 1 358 ? -6.446 -4.865 30.465 1.00 72.19 358 GLY A N 1
ATOM 2768 C CA . GLY A 1 358 ? -5.954 -6.198 30.840 1.00 72.19 358 GLY A CA 1
ATOM 2769 C C . GLY A 1 358 ? -5.373 -6.992 29.670 1.00 72.19 358 GLY A C 1
ATOM 2770 O O . GLY A 1 358 ? -4.670 -7.979 29.880 1.00 72.19 358 GLY A O 1
ATOM 2771 N N . THR A 1 359 ? -5.581 -6.539 28.431 1.00 82.25 359 THR A N 1
ATOM 2772 C CA . THR A 1 359 ? -4.890 -7.116 27.276 1.00 82.25 359 THR A CA 1
ATOM 2773 C C . THR A 1 359 ? -3.429 -6.684 27.307 1.00 82.25 359 THR A C 1
ATOM 2775 O O . THR A 1 359 ? -3.109 -5.512 27.117 1.00 82.25 359 THR A O 1
ATOM 2778 N N . ASN A 1 360 ? -2.515 -7.631 27.521 1.00 88.56 360 ASN A N 1
ATOM 2779 C CA . ASN A 1 360 ? -1.085 -7.371 27.383 1.00 88.56 360 ASN A CA 1
ATOM 2780 C C . ASN A 1 360 ? -0.750 -7.150 25.896 1.00 88.56 360 ASN A C 1
ATOM 2782 O O . ASN A 1 360 ? -0.477 -8.104 25.167 1.00 88.56 360 ASN A O 1
ATOM 2786 N N . ILE A 1 361 ? -0.794 -5.893 25.440 1.00 87.38 361 ILE A N 1
ATOM 2787 C CA . ILE A 1 361 ? -0.572 -5.514 24.033 1.00 87.38 361 ILE A CA 1
ATOM 2788 C C . ILE A 1 361 ? 0.788 -5.971 23.528 1.00 87.38 361 ILE A C 1
ATOM 2790 O O . ILE A 1 361 ? 0.891 -6.445 22.398 1.00 87.38 361 ILE A O 1
ATOM 2794 N N . ARG A 1 362 ? 1.827 -5.921 24.366 1.00 86.75 362 ARG A N 1
ATOM 2795 C CA . ARG A 1 362 ? 3.148 -6.412 23.964 1.00 86.75 362 ARG A CA 1
ATOM 2796 C C . ARG A 1 362 ? 3.112 -7.900 23.642 1.00 86.75 362 ARG A C 1
ATOM 2798 O O . ARG A 1 362 ? 3.673 -8.320 22.640 1.00 86.75 362 ARG A O 1
ATOM 2805 N N . GLN A 1 363 ? 2.418 -8.697 24.447 1.00 88.69 363 GLN A N 1
ATOM 2806 C CA . GLN A 1 363 ? 2.310 -10.138 24.226 1.00 88.69 363 GLN A CA 1
ATOM 2807 C C . GLN A 1 363 ? 1.331 -10.503 23.100 1.00 88.69 363 GLN A C 1
ATOM 2809 O O . GLN A 1 363 ? 1.590 -11.441 22.352 1.00 88.69 363 GLN A O 1
ATOM 2814 N N . LYS A 1 364 ? 0.197 -9.803 22.992 1.00 87.50 364 LYS A N 1
ATOM 2815 C CA . LYS A 1 364 ? -0.890 -10.140 22.056 1.00 87.50 364 LYS A CA 1
ATOM 2816 C C . LYS A 1 364 ? -0.721 -9.523 20.667 1.00 87.50 364 LYS A C 1
ATOM 2818 O O . LYS A 1 364 ? -1.198 -10.117 19.695 1.00 87.50 364 LYS A O 1
ATOM 2823 N N . ILE A 1 365 ? -0.056 -8.369 20.581 1.00 86.94 365 ILE A N 1
ATOM 2824 C CA . ILE A 1 365 ? 0.159 -7.610 19.345 1.00 86.94 365 ILE A CA 1
ATOM 2825 C C . ILE A 1 365 ? 1.645 -7.565 18.984 1.00 86.94 365 ILE A C 1
ATOM 2827 O O . ILE A 1 365 ? 2.027 -8.136 17.967 1.00 86.94 365 ILE A O 1
ATOM 2831 N N . LEU A 1 366 ? 2.487 -6.934 19.812 1.00 86.38 366 LEU A N 1
ATOM 2832 C CA . LEU A 1 366 ? 3.862 -6.601 19.415 1.00 86.38 366 LEU A CA 1
ATOM 2833 C C . LEU A 1 366 ? 4.744 -7.835 19.190 1.00 86.38 366 LEU A C 1
ATOM 2835 O O . LEU A 1 366 ? 5.411 -7.908 18.169 1.00 86.38 366 LEU A O 1
ATOM 2839 N N . ARG A 1 367 ? 4.727 -8.818 20.097 1.00 87.44 367 ARG A N 1
ATOM 2840 C CA . ARG A 1 367 ? 5.538 -10.040 19.981 1.00 87.44 367 ARG A CA 1
ATOM 2841 C C . ARG A 1 367 ? 5.165 -10.866 18.736 1.00 87.44 367 ARG A C 1
ATOM 2843 O O . ARG A 1 367 ? 6.078 -11.230 18.005 1.00 87.44 367 ARG A O 1
ATOM 2850 N N . PRO A 1 368 ? 3.877 -11.133 18.433 1.00 87.12 368 PRO A N 1
ATOM 2851 C CA . PRO A 1 368 ? 3.500 -11.750 17.160 1.00 87.12 368 PRO A CA 1
ATOM 2852 C C . PRO A 1 368 ? 3.957 -10.947 15.941 1.00 87.12 368 PRO A C 1
ATOM 2854 O O . PRO A 1 368 ? 4.455 -11.528 14.986 1.00 87.12 368 PRO A O 1
ATOM 2857 N N . VAL A 1 369 ? 3.827 -9.617 15.980 1.00 85.50 369 VAL A N 1
ATOM 2858 C CA . VAL A 1 369 ? 4.292 -8.743 14.893 1.00 85.50 369 VAL A CA 1
ATOM 2859 C C . VAL A 1 369 ? 5.808 -8.824 14.714 1.00 85.50 369 VAL A C 1
ATOM 2861 O O . VAL A 1 369 ? 6.279 -8.886 13.585 1.00 85.50 369 VAL A O 1
ATOM 2864 N N . GLU A 1 370 ? 6.571 -8.821 15.805 1.00 85.81 370 GLU A N 1
ATOM 2865 C CA . GLU A 1 370 ? 8.028 -8.942 15.787 1.00 85.81 370 GLU A CA 1
ATOM 2866 C C . GLU A 1 370 ? 8.459 -10.289 15.205 1.00 85.81 370 GLU A C 1
ATOM 2868 O O . GLU A 1 370 ? 9.301 -10.318 14.309 1.00 85.81 370 GLU A O 1
ATOM 2873 N N . GLN A 1 371 ? 7.853 -11.387 15.669 1.00 84.31 371 GLN A N 1
ATOM 2874 C CA . GLN A 1 371 ? 8.130 -12.727 15.157 1.00 84.31 371 GLN A CA 1
ATOM 2875 C C . GLN A 1 371 ? 7.845 -12.806 13.659 1.00 84.31 371 GLN A C 1
ATOM 2877 O O . GLN A 1 371 ? 8.673 -13.290 12.894 1.00 84.31 371 GLN A O 1
ATOM 2882 N N . GLU A 1 372 ? 6.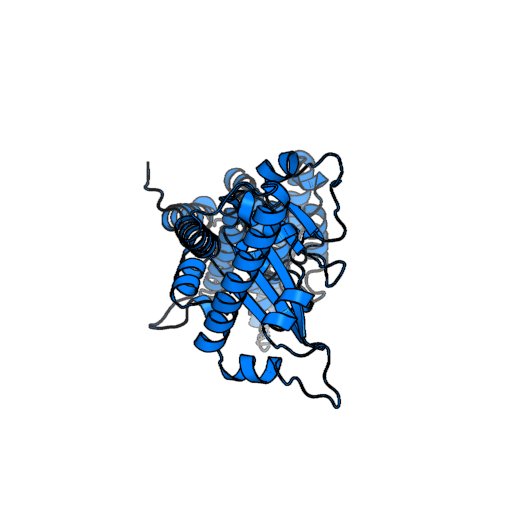701 -12.278 13.230 1.00 80.19 372 GLU A N 1
ATOM 2883 C CA . GLU A 1 372 ? 6.318 -12.265 11.824 1.00 80.19 372 GLU A CA 1
ATOM 2884 C C . GLU A 1 372 ? 7.279 -11.407 10.997 1.00 80.19 372 GLU A C 1
ATOM 2886 O O . GLU A 1 372 ? 7.769 -11.822 9.950 1.00 80.19 372 GLU A O 1
ATOM 2891 N N . PHE A 1 373 ? 7.645 -10.229 11.502 1.00 80.44 373 PHE A N 1
ATOM 2892 C CA . PHE A 1 373 ? 8.637 -9.381 10.857 1.00 80.44 373 PHE A CA 1
ATOM 2893 C C . PHE A 1 373 ? 9.989 -10.094 10.716 1.00 80.44 373 PHE A C 1
ATOM 2895 O O . PHE A 1 373 ? 10.605 -10.014 9.653 1.00 80.44 373 PHE A O 1
ATOM 2902 N N . LYS A 1 374 ? 10.454 -10.807 11.747 1.00 79.94 374 LYS A N 1
ATOM 2903 C CA . LYS A 1 374 ? 11.687 -11.603 11.696 1.00 79.94 374 LYS A CA 1
ATOM 2904 C C . LYS A 1 374 ? 11.589 -12.722 10.664 1.00 79.94 374 LYS A C 1
ATOM 2906 O O . LYS A 1 374 ? 12.444 -12.791 9.781 1.00 79.94 374 LYS A O 1
ATOM 2911 N N . ASN A 1 375 ? 10.516 -13.513 10.719 1.00 74.25 375 ASN A N 1
ATOM 2912 C CA . ASN A 1 375 ? 10.250 -14.621 9.804 1.00 74.25 375 ASN A CA 1
ATOM 2913 C C . ASN A 1 375 ? 10.293 -14.156 8.349 1.00 74.25 375 ASN A C 1
ATOM 2915 O O . ASN A 1 375 ? 11.012 -14.730 7.532 1.00 74.25 375 ASN A O 1
ATOM 2919 N N . ILE A 1 376 ? 9.585 -13.069 8.032 1.00 68.69 376 ILE A N 1
ATOM 2920 C CA . ILE A 1 376 ? 9.522 -12.599 6.654 1.00 68.69 376 ILE A CA 1
ATOM 2921 C C . ILE A 1 376 ? 10.877 -12.055 6.172 1.00 68.69 376 ILE A C 1
ATOM 2923 O O . ILE A 1 376 ? 11.227 -12.173 4.996 1.00 68.69 376 ILE A O 1
ATOM 2927 N N . ASN A 1 377 ? 11.654 -11.437 7.059 1.00 68.50 377 ASN A N 1
ATOM 2928 C CA . ASN A 1 377 ? 12.973 -10.917 6.706 1.00 68.50 377 ASN A CA 1
ATOM 2929 C C . ASN A 1 377 ? 14.092 -11.967 6.795 1.00 68.50 377 ASN A C 1
ATOM 2931 O O . ASN A 1 377 ? 15.244 -11.627 6.535 1.00 68.50 377 ASN A O 1
ATOM 2935 N N . GLY A 1 378 ? 13.787 -13.215 7.165 1.00 75.12 378 GLY A N 1
ATOM 2936 C CA . GLY A 1 378 ? 14.799 -14.248 7.391 1.00 75.12 378 GLY A CA 1
ATOM 2937 C C . GLY A 1 378 ? 15.759 -13.918 8.541 1.00 75.12 378 GLY A C 1
ATOM 2938 O O . GLY A 1 378 ? 16.886 -14.412 8.562 1.00 75.12 378 GLY A O 1
ATOM 2939 N N . LEU A 1 379 ? 15.340 -13.066 9.480 1.00 73.44 379 LEU A N 1
ATOM 2940 C CA . LEU A 1 379 ? 16.122 -12.724 10.664 1.00 73.44 379 LEU A CA 1
ATOM 2941 C C . LEU A 1 379 ? 15.946 -13.848 11.689 1.00 73.44 379 LEU A C 1
ATOM 2943 O O . LEU A 1 379 ? 14.821 -14.166 12.071 1.00 73.44 379 LEU A O 1
ATOM 2947 N N . LYS A 1 380 ? 17.047 -14.461 12.126 1.00 73.88 380 LYS A N 1
ATOM 2948 C CA . LYS A 1 380 ? 17.027 -15.419 13.240 1.00 73.88 380 LYS A CA 1
ATOM 2949 C C . LYS A 1 380 ? 16.965 -14.660 14.564 1.00 73.88 380 LYS A C 1
ATOM 2951 O O . LYS A 1 380 ? 17.419 -13.517 14.633 1.00 73.88 380 LYS A O 1
ATOM 2956 N N . ASP A 1 381 ? 16.413 -15.291 15.597 1.00 66.81 381 ASP A N 1
ATOM 2957 C CA . ASP A 1 381 ? 16.543 -14.776 16.959 1.00 66.81 381 ASP A CA 1
ATOM 2958 C C . ASP A 1 381 ? 18.035 -14.713 17.308 1.00 66.81 381 ASP A C 1
ATOM 2960 O O . ASP A 1 381 ? 18.743 -15.717 17.197 1.00 66.81 381 ASP A O 1
ATOM 2964 N N . ALA A 1 382 ? 18.504 -13.496 17.587 1.00 47.03 382 ALA A N 1
ATOM 2965 C CA . ALA A 1 382 ? 19.886 -13.202 17.944 1.00 47.03 382 ALA A CA 1
ATOM 2966 C C . ALA A 1 382 ? 20.202 -13.651 19.371 1.00 47.03 382 ALA A C 1
ATOM 2968 O O . ALA A 1 382 ? 19.299 -13.525 20.234 1.00 47.03 382 ALA A O 1
#

Organism: Bodo saltans (NCBI:txid75058)

Foldseek 3Di:
DAPVVRVVLPVLLDQQDDPDDDDDDDSPVPDPLQAQADPLLDDPDLLAEEEEEEDPQLCQVSCLQHYPPVQAPEEQEDEPLVVQLVVLVVVVVVVDPDDDDPPPVVVLVVSLVSSLVSVLVSRCVSCCNPPNVVLVCQLPVDDDPDAQHEYEYEYEAQQVDPSSVVSSLVDGQVVSCVVSNGDPSHRYYYYYYHYNSVVCLVVVPPVPQPQCDVRYGYHYSHFCLLVLLLSLLVVLLPPPDCLLVVLVVLVVLLSDPVCLVDPVSVVVSLVSNVVSLVVLLVVLVVVQVVCVVVVHDDDPCLSVLLNSLLVQLVSVLCVDPVSVVLSRRNNLSNQQSVLSNSVSVVCSVVVHRSHCVPPPSCVSRVVVSVVSVCSSVVNDDD

pLDDT: mean 79.69, std 15.14, range [36.22, 96.94]

Radius of gyration: 24.76 Å; Cα contacts (8 Å, |Δi|>4): 492; chains: 1; bounding box: 71×47×66 Å

Nearest PDB structures (foldseek):
  8glv-assembly1_Lc  TM=2.694E-01  e=7.647E-01  Chlamydomonas reinhardtii
  8tn1-assembly1_B  TM=3.453E-01  e=2.992E+00  synthetic construct
  7vg4-assembly3_F  TM=2.824E-01  e=4.569E+00  Methylorubrum extorquens AM1

Mean predicted aligned error: 10.15 Å

=== Feature glossary ===
Key to the feature types in this record:

pLDDT. pLDDT is the predicted lDDT-Cα score: AlphaFold's confidence that the local environment of each residue (all inter-atomic distances within 15 Å) is correctly placed. It is a per-residue number between 0 and 100, with higher meaning more reliable.

Radius of gyration, Cα contacts, bounding box. The geometric summary reports three shape descriptors. Rg (radius of gyration) measures how spread out the Cα atoms are about their centre of mass; compact globular proteins have small Rg, elongated or unfolded ones large. Cα contacts (<8 Å, |i−j|>4) count long-range residue pairs in spatial proximity — high for tightly packed folds, near zero for rods or random coil. The bounding-box extents give the protein's footprint along x, y, z in Å.

Backbone torsions (φ/ψ). Backbone dihedral angles. Every residue except chain termini has a φ (preceding-C → N → Cα → C) and a ψ (N → Cα → C → next-N). They are reported in degrees following the IUPAC sign convention. Secondary structure is essentially a statement about which (φ, ψ) basin each residue occupies.

Contact-map, Ramachandran, and PAE plots. Plot images: a contact map (which residues are close in 3D, as an N×N binary image), a Ramachandran scatter (backbone torsion angles, revealing secondary-structure composition at a glance), and — for AlphaFold structures — a PAE heatmap (pairwise prediction confidence).

Predicted aligned error. Predicted Aligned Error (PAE) is an AlphaFold confidence matrix: entry (i, j) is the expected error in the position of residue j, in ångströms, when the prediction is superimposed on the true structure at residue i. Low PAE within a block of residues means that block is internally rigid and well-predicted; high PAE between two blocks means their relative placement is uncertain even if each block individually is confident.

Secondary structure (3-state, P-SEA). Three-state secondary structure (P-SEA) collapses the eight DSSP classes into helix (a), strand (b), and coil (c). P-SEA assigns these from Cα geometry alone — distances and angles — without requiring backbone oxygens, so it works on any Cα trace.

Solvent-accessible surface area. Solvent-accessible surface area (SASA) is the area in Å² traced out by the centre of a 1.4 Å probe sphere (a water molecule) rolled over the protein's van der Waals surface (Shrake–Rupley / Lee–Richards construction). Buried residues have near-zero SASA; fully exposed residues can exceed 200 Å². The total SASA scales roughly with the number of surface residues.

Foldseek 3Di. The Foldseek 3Di string encodes local tertiary geometry as a 20-letter alphabet — one character per residue — derived from the relative positions of nearby Cα atoms. Unlike the amino-acid sequence, 3Di is a direct function of the 3D structure, so two proteins with the same fold have similar 3Di strings even at low sequence identity.

B-factor. For experimental (PDB) structures, the B-factor (temperature factor) quantifies the positional spread of each atom in the crystal — a combination of thermal vibration and static disorder — in units of Å². High B-factors mark flexible loops or poorly resolved regions; low B-factors mark the rigid, well-ordered core.

mmCIF coordinates. The mmCIF block holds the 3D Cartesian coordinates of each backbone atom (N, Cα, C, O) in ångströms. mmCIF is the PDB's canonical archive format — a tagged-loop text representation of the atomic model.

InterPro / GO / CATH / organism. Functional annotations link the protein to curated databases. InterPro entries identify conserved domains and families by matching the sequence against member-database signatures (Pfam, PROSITE, CDD, …). Gene Ontology (GO) terms describe molecular function, biological process, and cellular component in a controlled vocabulary. CATH places the structure in a hierarchical fold classification (Class/Architecture/Topology/Homologous-superfamily). The organism is the source species.

Rendered structure images. Structure images are PyMOL renders from six orthogonal camera directions. Cartoon representation draws helices as coils and strands as arrows; sticks shows the backbone as bonds; surface shows the solvent-excluded envelope. Rainbow coloring maps sequence position to hue (blue→red, N→C); chain coloring assigns a distinct color per polypeptide.

Sequence. This is the polypeptide sequence — one letter per residue, N-terminus first. Length ranges from a few dozen residues for small domains to over a thousand for large multi-domain proteins.

Secondary structure (8-state, DSSP). The SS8 string is DSSP's per-residue secondary-structure call. α-helix (H) means an i→i+4 H-bond ladder; β-strand (E) means the residue participates in a β-sheet; 3₁₀ (G) and π (I) are tighter and wider helices; T/S are turns/bends; '-' is loop.

Nearest PDB structures. Structural nearest neighbors (via Foldseek easy-search vs the PDB). Reported per hit: target PDB id, E-value, and alignment TM-score. A TM-score above ~0.5 is the conventional threshold for 'same fold'.